Protein 1W5F (pdb70)

Nearest PDB structures (foldseek):
  1w5f-assembly1_B  TM=1.003E+00  e=1.416E-69  Thermotoga maritima
  1ofu-assembly1_A  TM=6.348E-01  e=3.485E-38  Pseudomonas aeruginosa
  4u39-assembly5_E  TM=6.534E-01  e=1.993E-38  Bacillus subtilis
  4u39-assembly7_G  TM=6.653E-01  e=5.642E-35  Bacillus subtilis
  4u39-assembly8_H  TM=6.942E-01  e=1.252E-32  Bacillus subtilis

Structure (mmCIF, N/CA/C/O backbone):
data_1W5F
#
_entry.id   1W5F
#
_cell.length_a   181.510
_cell.length_b   60.970
_cell.length_c   66.790
_cell.angle_alpha   90.00
_cell.angle_beta   90.00
_cell.angle_gamma   90.00
#
_symmetry.space_group_name_H-M   'P 21 21 2'
#
loop_
_entity.id
_entity.type
_entity.pdbx_description
1 polymer 'CELL DIVISION PROTEIN FTSZ'
2 non-polymer 'PHOSPHOMETHYLPHOSPHONIC ACID GUANYLATE ESTER'
3 non-polymer 'MAGNESIUM ION'
4 water water
#
loop_
_atom_site.group_PDB
_atom_site.id
_atom_site.type_symbol
_atom_site.label_atom_id
_atom_site.label_alt_id
_atom_site.label_comp_id
_atom_site.label_asym_id
_atom_site.label_entity_id
_atom_site.label_seq_id
_atom_site.pdbx_PDB_ins_code
_atom_site.Cartn_x
_atom_site.Cartn_y
_atom_site.Cartn_z
_atom_site.occupancy
_atom_site.B_iso_or_equiv
_atom_site.auth_seq_id
_atom_site.auth_comp_id
_atom_site.auth_asym_id
_atom_site.auth_atom_id
_atom_site.pdbx_PDB_model_num
ATOM 1 N N . LEU A 1 22 ? 48.476 -1.001 -4.407 1.00 28.21 22 LEU A N 1
ATOM 2 C CA . LEU A 1 22 ? 49.773 -0.257 -4.345 1.00 29.24 22 LEU A CA 1
ATOM 3 C C . LEU A 1 22 ? 50.950 -1.115 -4.789 1.00 26.27 22 LEU A C 1
ATOM 4 O O . LEU A 1 22 ? 51.231 -2.159 -4.201 1.00 28.80 22 LEU A O 1
ATOM 9 N N . LYS A 1 23 ? 51.641 -0.659 -5.826 1.00 24.56 23 LYS A N 1
ATOM 10 C CA . LYS A 1 23 ? 52.782 -1.382 -6.369 1.00 23.44 23 LYS A CA 1
ATOM 11 C C . LYS A 1 23 ? 54.088 -0.702 -5.975 1.00 21.33 23 LYS A C 1
ATOM 12 O O . LYS A 1 23 ? 54.379 0.411 -6.427 1.00 19.81 23 LYS A O 1
ATOM 18 N N . ILE A 1 24 ? 54.862 -1.387 -5.135 1.00 15.78 24 ILE A N 1
ATOM 19 C CA . ILE A 1 24 ? 56.143 -0.899 -4.641 1.00 15.33 24 ILE A CA 1
ATOM 20 C C . ILE A 1 24 ? 57.296 -1.782 -5.112 1.00 17.86 24 ILE A C 1
ATOM 21 O O . ILE A 1 24 ? 57.238 -3.008 -4.988 1.00 16.61 24 ILE A O 1
ATOM 26 N N . LYS A 1 25 ? 58.347 -1.158 -5.638 1.00 14.19 25 LYS A N 1
ATOM 27 C CA . LYS A 1 25 ? 59.505 -1.908 -6.095 1.00 13.54 25 LYS A CA 1
ATOM 28 C C . LYS A 1 25 ? 60.801 -1.440 -5.443 1.00 15.39 25 LYS A C 1
ATOM 29 O O . LYS A 1 25 ? 61.049 -0.238 -5.289 1.00 15.40 25 LYS A O 1
ATOM 35 N N . VAL A 1 26 ? 61.618 -2.412 -5.057 1.00 12.20 26 VAL A N 1
ATOM 36 C CA . VAL A 1 26 ? 62.908 -2.165 -4.427 1.00 10.93 26 VAL A CA 1
ATOM 37 C C . VAL A 1 26 ? 63.951 -2.529 -5.474 1.00 16.00 26 VAL A C 1
ATOM 38 O O . VAL A 1 26 ? 64.049 -3.689 -5.886 1.00 16.51 26 VAL A O 1
ATOM 42 N N . ILE A 1 27 ? 64.716 -1.538 -5.917 1.00 13.00 27 ILE A N 1
ATOM 43 C CA . ILE A 1 27 ? 65.735 -1.766 -6.937 1.00 10.99 27 ILE A CA 1
ATOM 44 C C . ILE A 1 27 ? 67.150 -1.668 -6.381 1.00 12.12 27 ILE A C 1
ATOM 45 O O . ILE A 1 27 ? 67.576 -0.604 -5.926 1.00 11.46 27 ILE A O 1
ATOM 50 N N . GLY A 1 28 ? 67.871 -2.785 -6.418 1.00 12.24 28 GLY A N 1
ATOM 51 C CA . GLY A 1 28 ? 69.244 -2.816 -5.938 1.00 9.80 28 GLY A CA 1
ATOM 52 C C . GLY A 1 28 ? 70.155 -2.644 -7.137 1.00 12.31 28 GLY A C 1
ATOM 53 O O . GLY A 1 28 ? 70.145 -3.466 -8.056 1.00 12.69 28 GLY A O 1
ATOM 54 N N . VAL A 1 29 ? 70.952 -1.580 -7.125 1.00 12.94 29 VAL A N 1
ATOM 55 C CA . VAL A 1 29 ? 71.843 -1.265 -8.234 1.00 11.39 29 VAL A CA 1
ATOM 56 C C . VAL A 1 29 ? 73.325 -1.464 -7.923 1.00 13.51 29 VAL A C 1
ATOM 57 O O . VAL A 1 29 ? 73.859 -0.860 -6.997 1.00 10.99 29 VAL A O 1
ATOM 61 N N . GLY A 1 30 ? 73.982 -2.309 -8.719 1.00 13.05 30 GLY A N 1
ATOM 62 C CA . GLY A 1 30 ? 75.393 -2.583 -8.517 1.00 11.20 30 GLY A CA 1
ATOM 63 C C . GLY A 1 30 ? 75.582 -3.718 -7.522 1.00 13.28 30 GLY A C 1
ATOM 64 O O . GLY A 1 30 ? 74.602 -4.264 -7.015 1.00 13.17 30 GLY A O 1
ATOM 65 N N . GLY A 1 31 ? 76.838 -4.061 -7.240 1.00 14.51 31 GLY A N 1
ATOM 66 C CA . GLY A 1 31 ? 77.139 -5.140 -6.311 1.00 17.18 31 GLY A CA 1
ATOM 67 C C . GLY A 1 31 ? 76.552 -4.992 -4.916 1.00 14.71 31 GLY A C 1
ATOM 68 O O . GLY A 1 31 ? 75.860 -5.889 -4.427 1.00 13.22 31 GLY A O 1
ATOM 69 N N . ALA A 1 32 ? 76.832 -3.867 -4.265 1.00 11.24 32 ALA A N 1
ATOM 70 C CA . ALA A 1 32 ? 76.326 -3.620 -2.923 1.00 11.35 32 ALA A CA 1
ATOM 71 C C . ALA A 1 32 ? 74.806 -3.666 -2.918 1.00 12.67 32 ALA A C 1
ATOM 72 O O . ALA A 1 32 ? 74.198 -4.251 -2.021 1.00 15.06 32 ALA A O 1
ATOM 74 N N . GLY A 1 33 ? 74.201 -3.039 -3.924 1.00 10.06 33 GLY A N 1
ATOM 75 C CA . GLY A 1 33 ? 72.756 -3.015 -4.020 1.00 11.68 33 GLY A CA 1
ATOM 76 C C . GLY A 1 33 ? 72.206 -4.414 -4.207 1.00 15.11 33 GLY A C 1
ATOM 77 O O . GLY A 1 33 ? 71.190 -4.769 -3.611 1.00 11.19 33 GLY A O 1
ATOM 78 N N . ASN A 1 34 ? 72.871 -5.206 -5.046 1.00 13.53 34 ASN A N 1
ATOM 79 C CA . ASN A 1 34 ? 72.444 -6.574 -5.289 1.00 14.88 34 ASN A CA 1
ATOM 80 C C . ASN A 1 34 ? 72.560 -7.371 -3.987 1.00 13.77 34 ASN A C 1
ATOM 81 O O . ASN A 1 34 ? 71.645 -8.098 -3.612 1.00 13.74 34 ASN A O 1
ATOM 86 N N . ASN A 1 35 ? 73.689 -7.229 -3.302 1.00 13.25 35 ASN A N 1
ATOM 87 C CA . ASN A 1 35 ? 73.904 -7.950 -2.058 1.00 13.03 35 ASN A CA 1
ATOM 88 C C . ASN A 1 35 ? 72.889 -7.537 -0.992 1.00 16.49 35 ASN A C 1
ATOM 89 O O . ASN A 1 35 ? 72.379 -8.373 -0.251 1.00 15.82 35 ASN A O 1
ATOM 94 N N . ALA A 1 36 ? 72.582 -6.247 -0.929 1.00 14.74 36 ALA A N 1
ATOM 95 C CA . ALA A 1 36 ? 71.634 -5.750 0.059 1.00 14.83 36 ALA A CA 1
ATOM 96 C C . ALA A 1 36 ? 70.216 -6.281 -0.139 1.00 17.17 36 ALA A C 1
ATOM 97 O O . ALA A 1 36 ? 69.565 -6.682 0.826 1.00 14.47 36 ALA A O 1
ATOM 99 N N . ILE A 1 37 ? 69.725 -6.289 -1.376 1.00 15.66 37 ILE A N 1
ATOM 100 C CA . ILE A 1 37 ? 68.368 -6.769 -1.591 1.00 14.86 37 ILE A CA 1
ATOM 101 C C . ILE A 1 37 ? 68.242 -8.278 -1.398 1.00 15.81 37 ILE A C 1
ATOM 102 O O . ILE A 1 37 ? 67.167 -8.772 -1.066 1.00 12.37 37 ILE A O 1
ATOM 107 N N . ASN A 1 38 ? 69.323 -9.022 -1.602 1.00 13.86 38 ASN A N 1
ATOM 108 C CA . ASN A 1 38 ? 69.239 -10.463 -1.376 1.00 17.66 38 ASN A CA 1
ATOM 109 C C . ASN A 1 38 ? 68.977 -10.695 0.107 1.00 16.74 38 ASN A C 1
ATOM 110 O O . ASN A 1 38 ? 68.238 -11.606 0.480 1.00 18.47 38 ASN A O 1
ATOM 115 N N . ARG A 1 39 ? 69.577 -9.857 0.951 1.00 17.90 39 ARG A N 1
ATOM 116 C CA . ARG A 1 39 ? 69.372 -9.966 2.392 1.00 18.35 39 ARG A CA 1
ATOM 117 C C . ARG A 1 39 ? 67.924 -9.596 2.713 1.00 17.21 39 ARG A C 1
ATOM 118 O O . ARG A 1 39 ? 67.279 -10.235 3.547 1.00 15.26 39 ARG A O 1
ATOM 126 N N . MET A 1 40 ? 67.415 -8.561 2.046 1.00 13.70 40 MET A N 1
ATOM 127 C CA . MET A 1 40 ? 66.035 -8.127 2.251 1.00 15.23 40 MET A CA 1
ATOM 128 C C . MET A 1 40 ? 65.092 -9.251 1.838 1.00 16.23 40 MET A C 1
ATOM 129 O O . MET A 1 40 ? 64.070 -9.492 2.481 1.00 16.43 40 MET A O 1
ATOM 134 N N . ILE A 1 41 ? 65.447 -9.935 0.756 1.00 15.52 41 ILE A N 1
ATOM 135 C CA . ILE A 1 41 ? 64.648 -11.041 0.235 1.00 15.04 41 ILE A CA 1
ATOM 136 C C . ILE A 1 41 ? 64.645 -12.236 1.190 1.00 18.24 41 ILE A C 1
ATOM 137 O O . ILE A 1 41 ? 63.609 -12.865 1.408 1.00 19.92 41 ILE A O 1
ATOM 142 N N . GLU A 1 42 ? 65.807 -12.542 1.758 1.00 19.00 42 GLU A N 1
ATOM 143 C CA . GLU A 1 42 ? 65.934 -13.656 2.693 1.00 23.27 42 GLU A CA 1
ATOM 144 C C . GLU A 1 42 ? 65.146 -13.372 3.973 1.00 22.76 42 GLU A C 1
ATOM 145 O O . GLU A 1 42 ? 64.365 -14.206 4.429 1.00 20.41 42 GLU A O 1
ATOM 151 N N . ILE A 1 43 ? 65.362 -12.195 4.552 1.00 20.97 43 ILE A N 1
ATOM 152 C CA . ILE A 1 43 ? 64.664 -11.807 5.773 1.00 21.14 43 ILE A CA 1
ATOM 153 C C . ILE A 1 43 ? 63.190 -11.610 5.456 1.00 22.70 43 ILE A C 1
ATOM 154 O O . ILE A 1 43 ? 62.317 -12.154 6.140 1.00 23.49 43 ILE A O 1
ATOM 159 N N . GLY A 1 44 ? 62.918 -10.836 4.408 1.00 19.99 44 GLY A N 1
ATOM 160 C CA . GLY A 1 44 ? 61.550 -10.596 3.996 1.00 16.64 44 GLY A CA 1
ATOM 161 C C . GLY A 1 44 ? 61.016 -9.197 4.252 1.00 18.59 44 GLY A C 1
ATOM 162 O O . GLY A 1 44 ? 61.231 -8.612 5.313 1.00 19.00 44 GLY A O 1
ATOM 163 N N . ILE A 1 45 ? 60.329 -8.659 3.253 1.00 14.95 45 ILE A N 1
ATOM 164 C CA . ILE A 1 45 ? 59.710 -7.345 3.336 1.00 16.71 45 ILE A CA 1
ATOM 165 C C . ILE A 1 45 ? 58.348 -7.528 2.694 1.00 15.29 45 ILE A C 1
ATOM 166 O O . ILE A 1 45 ? 58.248 -7.830 1.510 1.00 19.01 45 ILE A O 1
ATOM 171 N N . HIS A 1 46 ? 57.296 -7.335 3.478 1.00 18.96 46 HIS A N 1
ATOM 172 C CA . HIS A 1 46 ? 55.944 -7.536 2.983 1.00 18.25 46 HIS A CA 1
ATOM 173 C C . HIS A 1 46 ? 55.443 -6.617 1.879 1.00 19.46 46 HIS A C 1
ATOM 174 O O . HIS A 1 46 ? 55.638 -5.402 1.918 1.00 16.72 46 HIS A O 1
ATOM 181 N N . GLY A 1 47 ? 54.795 -7.229 0.889 1.00 17.86 47 GLY A N 1
ATOM 182 C CA . GLY A 1 47 ? 54.204 -6.495 -0.218 1.00 17.47 47 GLY A CA 1
ATOM 183 C C . GLY A 1 47 ? 55.032 -5.730 -1.235 1.00 17.40 47 GLY A C 1
ATOM 184 O O . GLY A 1 47 ? 54.478 -4.876 -1.927 1.00 18.96 47 GLY A O 1
ATOM 185 N N . VAL A 1 48 ? 56.330 -5.999 -1.349 1.00 15.11 48 VAL A N 1
ATOM 186 C CA . VAL A 1 48 ? 57.133 -5.286 -2.342 1.00 17.15 48 VAL A CA 1
ATOM 187 C C . VAL A 1 48 ? 57.749 -6.237 -3.366 1.00 14.88 48 VAL A C 1
ATOM 188 O O . VAL A 1 48 ? 57.950 -7.418 -3.087 1.00 15.36 48 VAL A O 1
ATOM 192 N N . GLU A 1 49 ? 58.043 -5.705 -4.549 1.00 16.16 49 GLU A N 1
ATOM 193 C CA . GLU A 1 49 ? 58.671 -6.469 -5.628 1.00 18.24 49 GLU A CA 1
ATOM 194 C C . GLU A 1 49 ? 60.155 -6.093 -5.647 1.00 17.56 49 GLU A C 1
ATOM 195 O O . GLU A 1 49 ? 60.507 -4.937 -5.410 1.00 16.56 49 GLU A O 1
ATOM 201 N N . PHE A 1 50 ? 61.018 -7.062 -5.939 1.00 15.33 50 PHE A N 1
ATOM 202 C CA . PHE A 1 50 ? 62.459 -6.825 -5.967 1.00 13.41 50 PHE A CA 1
ATOM 203 C C . PHE A 1 50 ? 63.057 -6.885 -7.370 1.00 15.89 50 PHE A C 1
ATOM 204 O O . PHE A 1 50 ? 62.761 -7.800 -8.140 1.00 14.57 50 PHE A O 1
ATOM 212 N N . VAL A 1 51 ? 63.921 -5.918 -7.678 1.00 16.51 51 VAL A N 1
ATOM 213 C CA . VAL A 1 51 ? 64.586 -5.837 -8.977 1.00 12.49 51 VAL A CA 1
ATOM 214 C C . VAL A 1 51 ? 66.098 -5.653 -8.803 1.00 14.14 51 VAL A C 1
ATOM 215 O O . VAL A 1 51 ? 66.544 -4.734 -8.106 1.00 14.31 51 VAL A O 1
ATOM 219 N N . ALA A 1 52 ? 66.883 -6.531 -9.425 1.00 13.01 52 ALA A N 1
ATOM 220 C CA . ALA A 1 52 ? 68.344 -6.450 -9.350 1.00 11.69 52 ALA A CA 1
ATOM 221 C C . ALA A 1 52 ? 68.844 -5.871 -10.667 1.00 14.25 52 ALA A C 1
ATOM 222 O O . ALA A 1 52 ? 68.403 -6.287 -11.737 1.00 12.89 52 ALA A O 1
ATOM 224 N N . VAL A 1 53 ? 69.752 -4.903 -10.578 1.00 12.87 53 VAL A N 1
ATOM 225 C CA . VAL A 1 53 ? 70.319 -4.237 -11.755 1.00 14.13 53 VAL A CA 1
ATOM 226 C C . VAL A 1 53 ? 71.837 -4.236 -11.637 1.00 13.11 53 VAL A C 1
ATOM 227 O O . VAL A 1 53 ? 72.380 -3.873 -10.595 1.00 13.54 53 VAL A O 1
ATOM 231 N N . ASN A 1 54 ? 72.525 -4.643 -12.697 1.00 13.18 54 ASN A N 1
ATOM 232 C CA . ASN A 1 54 ? 73.982 -4.651 -12.659 1.00 14.37 54 ASN A CA 1
ATOM 233 C C . ASN A 1 54 ? 74.579 -4.812 -14.046 1.00 15.25 54 ASN A C 1
ATOM 234 O O . ASN A 1 54 ? 73.910 -5.263 -14.973 1.00 13.05 54 ASN A O 1
ATOM 239 N N . THR A 1 55 ? 75.841 -4.417 -14.175 1.00 10.85 55 THR A N 1
ATOM 240 C CA . THR A 1 55 ? 76.589 -4.563 -15.412 1.00 13.61 55 THR A CA 1
ATOM 241 C C . THR A 1 55 ? 77.265 -5.935 -15.272 1.00 14.26 55 THR A C 1
ATOM 242 O O . THR A 1 55 ? 77.523 -6.630 -16.252 1.00 21.44 55 THR A O 1
ATOM 246 N N . ASP A 1 56 ? 77.519 -6.302 -14.019 1.00 15.46 56 ASP A N 1
ATOM 247 C CA . ASP A 1 56 ? 78.172 -7.550 -13.611 1.00 16.98 56 ASP A CA 1
ATOM 248 C C . ASP A 1 56 ? 77.197 -8.726 -13.724 1.00 16.34 56 ASP A C 1
ATOM 249 O O . ASP A 1 56 ? 76.373 -8.938 -12.839 1.00 16.38 56 ASP A O 1
ATOM 254 N N . LEU A 1 57 ? 77.293 -9.495 -14.805 1.00 17.95 57 LEU A N 1
ATOM 255 C CA . LEU A 1 57 ? 76.386 -10.624 -15.002 1.00 18.73 57 LEU A CA 1
ATOM 256 C C . LEU A 1 57 ? 76.494 -11.729 -13.948 1.00 19.09 57 LEU A C 1
ATOM 257 O O . LEU A 1 57 ? 75.480 -12.286 -13.520 1.00 18.98 57 LEU A O 1
ATOM 262 N N . GLN A 1 58 ? 77.714 -12.050 -13.533 1.00 18.84 58 GLN A N 1
ATOM 263 C CA . GLN A 1 58 ? 77.912 -13.099 -12.540 1.00 21.76 58 GLN A CA 1
ATOM 264 C C . GLN A 1 58 ? 77.179 -12.775 -11.241 1.00 22.32 58 GLN A C 1
ATOM 265 O O . GLN A 1 58 ? 76.478 -13.622 -10.683 1.00 16.74 58 GLN A O 1
ATOM 271 N N . VAL A 1 59 ? 77.325 -11.546 -10.757 1.00 20.26 59 VAL A N 1
ATOM 272 C CA . VAL A 1 59 ? 76.647 -11.164 -9.523 1.00 17.21 59 VAL A CA 1
ATOM 273 C C . VAL A 1 59 ? 75.133 -11.153 -9.720 1.00 17.32 59 VAL A C 1
ATOM 274 O O . VAL A 1 59 ? 74.379 -11.565 -8.839 1.00 18.33 59 VAL A O 1
ATOM 278 N N . LEU A 1 60 ? 74.693 -10.708 -10.890 1.00 15.97 60 LEU A N 1
ATOM 279 C CA . LEU A 1 60 ? 73.272 -10.642 -11.197 1.00 19.57 60 LEU A CA 1
ATOM 280 C C . LEU A 1 60 ? 72.634 -12.034 -11.160 1.00 21.48 60 LEU A C 1
ATOM 281 O O . LEU A 1 60 ? 71.510 -12.201 -10.683 1.00 20.68 60 LEU A O 1
ATOM 286 N N . GLU A 1 61 ? 73.358 -13.033 -11.654 1.00 22.39 61 GLU A N 1
ATOM 287 C CA . GLU A 1 61 ? 72.857 -14.404 -11.673 1.00 23.10 61 GLU A CA 1
ATOM 288 C C . GLU A 1 61 ? 72.712 -15.016 -10.281 1.00 20.65 61 GLU A C 1
ATOM 289 O O . GLU A 1 61 ? 72.023 -16.016 -10.110 1.00 21.80 61 GLU A O 1
ATOM 295 N N . ALA A 1 62 ? 73.357 -14.412 -9.290 1.00 17.28 62 ALA A N 1
ATOM 296 C CA . ALA A 1 62 ? 73.283 -14.903 -7.918 1.00 16.87 62 ALA A CA 1
ATOM 297 C C . ALA A 1 62 ? 72.140 -14.237 -7.152 1.00 17.97 62 ALA A C 1
ATOM 298 O O . ALA A 1 62 ? 71.956 -14.483 -5.960 1.00 20.00 62 ALA A O 1
ATOM 300 N N . SER A 1 63 ? 71.375 -13.396 -7.840 1.00 16.59 63 SER A N 1
ATOM 301 C CA . SER A 1 63 ? 70.272 -12.678 -7.215 1.00 16.24 63 SER A CA 1
ATOM 302 C C . SER A 1 63 ? 68.978 -13.471 -7.099 1.00 19.55 63 SER A C 1
ATOM 303 O O . SER A 1 63 ? 68.633 -14.250 -7.985 1.00 18.67 63 SER A O 1
ATOM 306 N N . ASN A 1 64 ? 68.255 -13.255 -6.003 1.00 18.71 64 ASN A N 1
ATOM 307 C CA . ASN A 1 64 ? 66.981 -13.925 -5.787 1.00 17.47 64 ASN A CA 1
ATOM 308 C C . ASN A 1 64 ? 65.824 -12.960 -6.029 1.00 18.16 64 ASN A C 1
ATOM 309 O O . ASN A 1 64 ? 64.696 -13.204 -5.599 1.00 19.92 64 ASN A O 1
ATOM 314 N N . ALA A 1 65 ? 66.107 -11.867 -6.730 1.00 16.90 65 ALA A N 1
ATOM 315 C CA . ALA A 1 65 ? 65.092 -10.861 -7.035 1.00 17.34 65 ALA A CA 1
ATOM 316 C C . ALA A 1 65 ? 64.050 -11.381 -8.020 1.00 19.51 65 ALA A C 1
ATOM 317 O O . ALA A 1 65 ? 64.281 -12.359 -8.731 1.00 16.81 65 ALA A O 1
ATOM 319 N N . ASP A 1 66 ? 62.903 -10.713 -8.066 1.00 16.45 66 ASP A N 1
ATOM 320 C CA . ASP A 1 66 ? 61.834 -11.106 -8.975 1.00 20.26 66 ASP A CA 1
ATOM 321 C C . ASP A 1 66 ? 62.243 -10.833 -10.417 1.00 21.42 66 ASP A C 1
ATOM 322 O O . ASP A 1 66 ? 61.914 -11.603 -11.321 1.00 21.11 66 ASP A O 1
ATOM 327 N N . VAL A 1 67 ? 62.961 -9.733 -10.620 1.00 17.17 67 VAL A N 1
ATOM 328 C CA . VAL A 1 67 ? 63.427 -9.350 -11.945 1.00 18.18 67 VAL A CA 1
ATOM 329 C C . VAL A 1 67 ? 64.914 -9.013 -11.893 1.00 20.43 67 VAL A C 1
ATOM 330 O O . VAL A 1 67 ? 65.380 -8.354 -10.958 1.00 18.69 67 VAL A O 1
ATOM 334 N N . LYS A 1 68 ? 65.655 -9.487 -12.891 1.00 17.01 68 LYS A N 1
ATOM 335 C CA . LYS A 1 68 ? 67.087 -9.228 -12.991 1.00 16.68 68 LYS A CA 1
ATOM 336 C C . LYS A 1 68 ? 67.303 -8.466 -14.292 1.00 17.93 68 LYS A C 1
ATOM 337 O O . LYS A 1 68 ? 66.914 -8.936 -15.362 1.00 16.87 68 LYS A O 1
ATOM 343 N N . ILE A 1 69 ? 67.901 -7.283 -14.204 1.00 16.13 69 ILE A N 1
ATOM 344 C CA . ILE A 1 69 ? 68.141 -6.487 -15.401 1.00 13.55 69 ILE A CA 1
ATOM 345 C C . ILE A 1 69 ? 69.631 -6.269 -15.637 1.00 15.75 69 ILE A C 1
ATOM 346 O O . ILE A 1 69 ? 70.306 -5.614 -14.836 1.00 11.25 69 ILE A O 1
ATOM 351 N N . GLN A 1 70 ? 70.151 -6.830 -16.724 1.00 12.41 70 GLN A N 1
ATOM 352 C CA . GLN A 1 70 ? 71.553 -6.635 -17.054 1.00 13.56 70 GLN A CA 1
ATOM 353 C C . GLN A 1 70 ? 71.623 -5.366 -17.891 1.00 12.60 70 GLN A C 1
ATOM 354 O O . GLN A 1 70 ? 70.941 -5.253 -18.902 1.00 17.81 70 GLN A O 1
ATOM 360 N N . ILE A 1 71 ? 72.425 -4.397 -17.467 1.00 16.12 71 ILE A N 1
ATOM 361 C CA . ILE A 1 71 ? 72.541 -3.166 -18.237 1.00 15.79 71 ILE A CA 1
ATOM 362 C C . ILE A 1 71 ? 73.926 -3.066 -18.853 1.00 15.40 71 ILE A C 1
ATOM 363 O O . ILE A 1 71 ? 74.875 -3.682 -18.366 1.00 13.50 71 ILE A O 1
ATOM 368 N N . GLY A 1 72 ? 74.028 -2.288 -19.925 1.00 14.57 72 GLY A N 1
ATOM 369 C CA . GLY A 1 72 ? 75.300 -2.106 -20.602 1.00 15.54 72 GLY A CA 1
ATOM 370 C C . GLY A 1 72 ? 75.910 -3.380 -21.158 1.00 19.26 72 GLY A C 1
ATOM 371 O O . GLY A 1 72 ? 77.124 -3.567 -21.094 1.00 20.12 72 GLY A O 1
ATOM 372 N N . GLU A 1 73 ? 75.086 -4.261 -21.712 1.00 18.49 73 GLU A N 1
ATOM 373 C CA . GLU A 1 73 ? 75.613 -5.507 -22.256 1.00 22.54 73 GLU A CA 1
ATOM 374 C C . GLU A 1 73 ? 76.634 -5.243 -23.358 1.00 20.69 73 GLU A C 1
ATOM 375 O O . GLU A 1 73 ? 77.596 -5.990 -23.506 1.00 20.83 73 GLU A O 1
ATOM 381 N N . ASN A 1 74 ? 76.439 -4.175 -24.125 1.00 19.37 74 ASN A N 1
ATOM 382 C CA . ASN A 1 74 ? 77.390 -3.858 -25.184 1.00 24.20 74 ASN A CA 1
ATOM 383 C C . ASN A 1 74 ? 78.606 -3.103 -24.660 1.00 25.19 74 ASN A C 1
ATOM 384 O O . ASN A 1 74 ? 79.719 -3.323 -25.129 1.00 28.35 74 ASN A O 1
ATOM 389 N N . ILE A 1 75 ? 78.407 -2.227 -23.680 1.00 25.65 75 ILE A N 1
ATOM 390 C CA . ILE A 1 75 ? 79.523 -1.448 -23.150 1.00 26.61 75 ILE A CA 1
ATOM 391 C C . ILE A 1 75 ? 80.483 -2.201 -22.218 1.00 26.82 75 ILE A C 1
ATOM 392 O O . ILE A 1 75 ? 81.695 -2.015 -22.318 1.00 26.22 75 ILE A O 1
ATOM 397 N N . THR A 1 76 ? 79.968 -3.049 -21.325 1.00 24.45 76 THR A N 1
ATOM 398 C CA . THR A 1 76 ? 80.849 -3.795 -20.415 1.00 23.75 76 THR A CA 1
ATOM 399 C C . THR A 1 76 ? 80.887 -5.291 -20.710 1.00 22.57 76 THR A C 1
ATOM 400 O O . THR A 1 76 ? 81.685 -6.021 -20.126 1.00 21.90 76 THR A O 1
ATOM 404 N N . ARG A 1 77 ? 80.012 -5.748 -21.598 1.00 23.78 77 ARG A N 1
ATOM 405 C CA . ARG A 1 77 ? 79.966 -7.160 -21.975 1.00 25.67 77 ARG A CA 1
ATOM 406 C C . ARG A 1 77 ? 79.887 -8.146 -20.810 1.00 23.21 77 ARG A C 1
ATOM 407 O O . ARG A 1 77 ? 80.619 -9.138 -20.775 1.00 26.39 77 ARG A O 1
ATOM 415 N N . GLY A 1 78 ? 79.008 -7.875 -19.851 1.00 22.29 78 GLY A N 1
ATOM 416 C CA . GLY A 1 78 ? 78.848 -8.792 -18.735 1.00 16.52 78 GLY A CA 1
ATOM 417 C C . GLY A 1 78 ? 79.771 -8.608 -17.549 1.00 17.22 78 GLY A C 1
ATOM 418 O O . GLY A 1 78 ? 79.618 -9.291 -16.536 1.00 17.27 78 GLY A O 1
ATOM 419 N N . LEU A 1 79 ? 80.736 -7.707 -17.667 1.00 16.46 79 LEU A N 1
ATOM 420 C CA . LEU A 1 79 ? 81.651 -7.453 -16.563 1.00 19.10 79 LEU A CA 1
ATOM 421 C C . LEU A 1 79 ? 81.213 -6.165 -15.864 1.00 17.69 79 LEU A C 1
ATOM 422 O O . LEU A 1 79 ? 80.309 -5.480 -16.338 1.00 16.82 79 LEU A O 1
ATOM 427 N N . GLY A 1 80 ? 81.845 -5.852 -14.738 1.00 18.42 80 GLY A N 1
ATOM 428 C CA . GLY A 1 80 ? 81.518 -4.634 -14.017 1.00 18.33 80 GLY A CA 1
ATOM 429 C C . GLY A 1 80 ? 82.029 -3.430 -14.785 1.00 21.27 80 GLY A C 1
ATOM 430 O O . GLY A 1 80 ? 82.630 -3.587 -15.851 1.00 16.75 80 GLY A O 1
ATOM 431 N N . ALA A 1 81 ? 81.793 -2.231 -14.253 1.00 18.53 81 ALA A N 1
ATOM 432 C CA . ALA A 1 81 ? 82.222 -0.995 -14.904 1.00 18.80 81 ALA A CA 1
ATOM 433 C C . ALA A 1 81 ? 83.627 -0.560 -14.492 1.00 19.15 81 ALA A C 1
ATOM 434 O O . ALA A 1 81 ? 84.074 0.534 -14.841 1.00 15.61 81 ALA A O 1
ATOM 436 N N . GLY A 1 82 ? 84.317 -1.411 -13.741 1.00 16.88 82 GLY A N 1
ATOM 437 C CA . GLY A 1 82 ? 85.668 -1.088 -13.317 1.00 21.09 82 GLY A CA 1
ATOM 438 C C . GLY A 1 82 ? 85.787 0.191 -12.506 1.00 22.84 82 GLY A C 1
ATOM 439 O O . GLY A 1 82 ? 86.753 0.938 -12.651 1.00 20.19 82 GLY A O 1
ATOM 440 N N . GLY A 1 83 ? 84.795 0.451 -11.663 1.00 19.76 83 GLY A N 1
ATOM 441 C CA . GLY A 1 83 ? 84.822 1.632 -10.820 1.00 17.96 83 GLY A CA 1
ATOM 442 C C . GLY A 1 83 ? 84.573 2.965 -11.504 1.00 19.19 83 GLY A C 1
ATOM 443 O O . GLY A 1 83 ? 84.731 4.012 -10.874 1.00 16.22 83 GLY A O 1
ATOM 444 N N . ARG A 1 84 ? 84.184 2.939 -12.777 1.00 16.79 84 ARG A N 1
ATOM 445 C CA . ARG A 1 84 ? 83.922 4.170 -13.528 1.00 19.20 84 ARG A CA 1
ATOM 446 C C . ARG A 1 84 ? 82.450 4.568 -13.549 1.00 15.59 84 ARG A C 1
ATOM 447 O O . ARG A 1 84 ? 81.649 3.953 -14.258 1.00 16.87 84 ARG A O 1
ATOM 455 N N . PRO A 1 85 ? 82.072 5.607 -12.786 1.00 15.59 85 PRO A N 1
ATOM 456 C CA . PRO A 1 85 ? 80.664 6.017 -12.788 1.00 15.18 85 PRO A CA 1
ATOM 457 C C . PRO A 1 85 ? 80.144 6.391 -14.179 1.00 16.45 85 PRO A C 1
ATOM 458 O O . PRO A 1 85 ? 78.972 6.162 -14.485 1.00 14.35 85 PRO A O 1
ATOM 462 N N . GLU A 1 86 ? 81.003 6.965 -15.022 1.00 15.04 86 GLU A N 1
ATOM 463 C CA . GLU A 1 86 ? 80.559 7.342 -16.361 1.00 17.84 86 GLU A CA 1
ATOM 464 C C . GLU A 1 86 ? 80.162 6.103 -17.163 1.00 12.58 86 GLU A C 1
ATOM 465 O O . GLU A 1 86 ? 79.314 6.176 -18.050 1.00 11.93 86 GLU A O 1
ATOM 471 N N . ILE A 1 87 ? 80.768 4.963 -16.848 1.00 15.65 87 ILE A N 1
ATOM 472 C CA . ILE A 1 87 ? 80.431 3.724 -17.549 1.00 14.40 87 ILE A CA 1
ATOM 473 C C . ILE A 1 87 ? 79.094 3.201 -17.026 1.00 14.39 87 ILE A C 1
ATOM 474 O O . ILE A 1 87 ? 78.263 2.705 -17.790 1.00 13.71 87 ILE A O 1
ATOM 479 N N . GLY A 1 88 ? 78.895 3.308 -15.716 1.00 14.93 88 GLY A N 1
ATOM 480 C CA . GLY A 1 88 ? 77.645 2.859 -15.131 1.00 12.55 88 GLY A CA 1
ATOM 481 C C . GLY A 1 88 ? 76.510 3.681 -15.705 1.00 12.59 88 GLY A C 1
ATOM 482 O O . GLY A 1 88 ? 75.438 3.161 -16.004 1.00 13.24 88 GLY A O 1
ATOM 483 N N . GLU A 1 89 ? 76.760 4.978 -15.866 1.00 11.72 89 GLU A N 1
ATOM 484 C CA . GLU A 1 89 ? 75.768 5.894 -16.413 1.00 12.45 89 GLU A CA 1
ATOM 485 C C . GLU A 1 89 ? 75.415 5.524 -17.855 1.00 12.67 89 GLU A C 1
ATOM 486 O O . GLU A 1 89 ? 74.244 5.407 -18.205 1.00 10.07 89 GLU A O 1
ATOM 492 N N . GLN A 1 90 ? 76.433 5.342 -18.689 1.00 13.84 90 GLN A N 1
ATOM 493 C CA . GLN A 1 90 ? 76.206 4.980 -20.084 1.00 15.28 90 GLN A CA 1
ATOM 494 C C . GLN A 1 90 ? 75.488 3.631 -20.196 1.00 16.81 90 GLN A C 1
ATOM 495 O O . GLN A 1 90 ? 74.656 3.434 -21.084 1.00 17.40 90 GLN A O 1
ATOM 501 N N . ALA A 1 91 ? 75.790 2.713 -19.283 1.00 16.10 91 ALA A N 1
ATOM 502 C CA . ALA A 1 91 ? 75.153 1.397 -19.303 1.00 16.49 91 ALA A CA 1
ATOM 503 C C . ALA A 1 91 ? 73.653 1.534 -19.063 1.00 15.36 91 ALA A C 1
ATOM 504 O O . ALA A 1 91 ? 72.838 0.906 -19.747 1.00 15.10 91 ALA A O 1
ATOM 506 N N . ALA A 1 92 ? 73.290 2.354 -18.082 1.00 14.73 92 ALA A N 1
ATOM 507 C CA . ALA A 1 92 ? 71.883 2.567 -17.760 1.00 14.12 92 ALA A CA 1
ATOM 508 C C . ALA A 1 92 ? 71.171 3.193 -18.947 1.00 15.11 92 ALA A C 1
ATOM 509 O O . ALA A 1 92 ? 70.057 2.802 -19.294 1.00 17.49 92 ALA A O 1
ATOM 511 N N . LEU A 1 93 ? 71.812 4.175 -19.568 1.00 13.26 93 LEU A N 1
ATOM 512 C CA . LEU A 1 93 ? 71.224 4.841 -20.722 1.00 15.85 93 LEU A CA 1
ATOM 513 C C . LEU A 1 93 ? 71.055 3.879 -21.902 1.00 15.40 93 LEU A C 1
ATOM 514 O O . LEU A 1 93 ? 70.050 3.931 -22.606 1.00 18.28 93 LEU A O 1
ATOM 519 N N . GLU A 1 94 ? 72.021 2.992 -22.119 1.00 17.90 94 GLU A N 1
ATOM 520 C CA . GLU A 1 94 ? 71.897 2.056 -23.238 1.00 19.13 94 GLU A CA 1
ATOM 521 C C . GLU A 1 94 ? 70.717 1.110 -23.013 1.00 17.52 94 GLU A C 1
ATOM 522 O O . GLU A 1 94 ? 70.018 0.742 -23.954 1.00 16.18 94 GLU A O 1
ATOM 528 N N . SER A 1 95 ? 70.483 0.747 -21.756 1.00 18.57 95 SER A N 1
ATOM 529 C CA . SER A 1 95 ? 69.395 -0.160 -21.404 1.00 18.67 95 SER A CA 1
ATOM 530 C C . SER A 1 95 ? 68.176 0.581 -20.868 1.00 19.09 95 SER A C 1
ATOM 531 O O . SER A 1 95 ? 67.415 0.032 -20.069 1.00 18.83 95 SER A O 1
ATOM 534 N N . GLU A 1 96 ? 67.977 1.820 -21.307 1.00 19.62 96 GLU A N 1
ATOM 535 C CA . GLU A 1 96 ? 66.844 2.603 -20.820 1.00 18.56 96 GLU A CA 1
ATOM 536 C C . GLU A 1 96 ? 65.470 1.980 -21.070 1.00 20.51 96 GLU A C 1
ATOM 537 O O . GLU A 1 96 ? 64.569 2.112 -20.240 1.00 18.52 96 GLU A O 1
ATOM 543 N N . GLU A 1 97 ? 65.297 1.310 -22.208 1.00 21.60 97 GLU A N 1
ATOM 544 C CA . GLU A 1 97 ? 64.010 0.692 -22.518 1.00 23.50 97 GLU A CA 1
ATOM 545 C C . GLU A 1 97 ? 63.623 -0.375 -21.499 1.00 22.03 97 GLU A C 1
ATOM 546 O O . GLU A 1 97 ? 62.465 -0.449 -21.089 1.00 21.72 97 GLU A O 1
ATOM 552 N N . LYS A 1 98 ? 64.586 -1.201 -21.098 1.00 21.56 98 LYS A N 1
ATOM 553 C CA . LYS A 1 98 ? 64.326 -2.242 -20.107 1.00 23.93 98 LYS A CA 1
ATOM 554 C C . LYS A 1 98 ? 63.905 -1.613 -18.778 1.00 22.28 98 LYS A C 1
ATOM 555 O O . LYS A 1 98 ? 62.974 -2.082 -18.121 1.00 24.25 98 LYS A O 1
ATOM 561 N N . ILE A 1 99 ? 64.608 -0.556 -18.386 1.00 21.54 99 ILE A N 1
ATOM 562 C CA . ILE A 1 99 ? 64.317 0.142 -17.138 1.00 19.77 99 ILE A CA 1
ATOM 563 C C . ILE A 1 99 ? 62.900 0.719 -17.149 1.00 18.88 99 ILE A C 1
ATOM 564 O O . ILE A 1 99 ? 62.147 0.534 -16.195 1.00 19.04 99 ILE A O 1
ATOM 569 N N . ARG A 1 100 ? 62.532 1.407 -18.225 1.00 20.19 100 ARG A N 1
ATOM 570 C CA . ARG A 1 100 ? 61.189 1.975 -18.326 1.00 22.28 100 ARG A CA 1
ATOM 571 C C . ARG A 1 100 ? 60.143 0.868 -18.291 1.00 22.95 100 ARG A C 1
ATOM 572 O O . ARG A 1 100 ? 59.069 1.032 -17.718 1.00 22.95 100 ARG A O 1
ATOM 580 N N . GLU A 1 101 ? 60.464 -0.266 -18.902 1.00 22.52 101 GLU A N 1
ATOM 581 C CA . GLU A 1 101 ? 59.542 -1.390 -18.925 1.00 25.00 101 GLU A CA 1
ATOM 582 C C . GLU A 1 101 ? 59.252 -1.893 -17.513 1.00 23.42 101 GLU A C 1
ATOM 583 O O . GLU A 1 101 ? 58.096 -2.070 -17.131 1.00 22.57 101 GLU A O 1
ATOM 589 N N . VAL A 1 102 ? 60.309 -2.125 -16.743 1.00 22.51 102 VAL A N 1
ATOM 590 C CA . VAL A 1 102 ? 60.164 -2.628 -15.383 1.00 23.94 102 VAL A CA 1
ATOM 591 C C . VAL A 1 102 ? 59.473 -1.638 -14.441 1.00 22.24 102 VAL A C 1
ATOM 592 O O . VAL A 1 102 ? 58.871 -2.043 -13.453 1.00 23.26 102 VAL A O 1
ATOM 596 N N . LEU A 1 103 ? 59.553 -0.347 -14.751 1.00 20.82 103 LEU A N 1
ATOM 597 C CA . LEU A 1 103 ? 58.940 0.674 -13.901 1.00 22.25 103 LEU A CA 1
ATOM 598 C C . LEU A 1 103 ? 57.462 0.918 -14.202 1.00 22.10 103 LEU A C 1
ATOM 599 O O . LEU A 1 103 ? 56.829 1.766 -13.572 1.00 21.54 103 LEU A O 1
ATOM 604 N N . GLN A 1 104 ? 56.914 0.188 -15.167 1.00 22.37 104 GLN A N 1
ATOM 605 C CA . GLN A 1 104 ? 55.504 0.349 -15.503 1.00 25.81 104 GLN A CA 1
ATOM 606 C C . GLN A 1 104 ? 54.688 -0.221 -14.346 1.00 25.30 104 GLN A C 1
ATOM 607 O O . GLN A 1 104 ? 55.190 -1.034 -13.570 1.00 25.96 104 GLN A O 1
ATOM 613 N N . ASP A 1 105 ? 53.441 0.219 -14.220 1.00 26.85 105 ASP A N 1
ATOM 614 C CA . ASP A 1 105 ? 52.565 -0.280 -13.162 1.00 28.86 105 ASP A CA 1
ATOM 615 C C . ASP A 1 105 ? 53.239 -0.213 -11.786 1.00 26.03 105 ASP A C 1
ATOM 616 O O . ASP A 1 105 ? 53.182 -1.165 -11.007 1.00 23.81 105 ASP A O 1
ATOM 621 N N . THR A 1 106 ? 53.876 0.919 -11.494 1.00 24.31 106 THR A N 1
ATOM 622 C CA . THR A 1 106 ? 54.564 1.113 -10.221 1.00 19.46 106 THR A CA 1
ATOM 623 C C . THR A 1 106 ? 54.182 2.453 -9.602 1.00 21.22 106 THR A C 1
ATOM 624 O O . THR A 1 106 ? 54.152 3.472 -10.291 1.00 16.95 106 THR A O 1
ATOM 628 N N . HIS A 1 107 ? 53.900 2.444 -8.301 1.00 19.55 107 HIS A N 1
ATOM 629 C CA . HIS A 1 107 ? 53.529 3.662 -7.576 1.00 21.35 107 HIS A CA 1
ATOM 630 C C . HIS A 1 107 ? 54.725 4.285 -6.861 1.00 19.44 107 HIS A C 1
ATOM 631 O O . HIS A 1 107 ? 54.857 5.511 -6.793 1.00 16.40 107 HIS A O 1
ATOM 638 N N . MET A 1 108 ? 55.588 3.430 -6.323 1.00 16.22 108 MET A N 1
ATOM 639 C CA . MET A 1 108 ? 56.741 3.888 -5.560 1.00 13.55 108 MET A CA 1
ATOM 640 C C . MET A 1 108 ? 57.937 2.950 -5.691 1.00 15.48 108 MET A C 1
ATOM 641 O O . MET A 1 108 ? 57.781 1.721 -5.749 1.00 14.43 108 MET A O 1
ATOM 646 N N . VAL A 1 109 ? 59.130 3.535 -5.731 1.00 12.47 109 VAL A N 1
ATOM 647 C CA . VAL A 1 109 ? 60.353 2.752 -5.830 1.00 11.22 109 VAL A CA 1
ATOM 648 C C . VAL A 1 109 ? 61.409 3.181 -4.830 1.00 12.10 109 VAL A C 1
ATOM 649 O O . VAL A 1 109 ? 61.526 4.364 -4.489 1.00 13.58 109 VAL A O 1
ATOM 653 N N . PHE A 1 110 ? 62.163 2.204 -4.347 1.00 9.26 110 PHE A N 1
ATOM 654 C CA . PHE A 1 110 ? 63.271 2.467 -3.448 1.00 13.05 110 PHE A CA 1
ATOM 655 C C . PHE A 1 110 ? 64.486 2.077 -4.277 1.00 13.35 110 PHE A C 1
ATOM 656 O O . PHE A 1 110 ? 64.599 0.931 -4.711 1.00 17.47 110 PHE A O 1
ATOM 664 N N . ILE A 1 111 ? 65.378 3.029 -4.520 1.00 10.91 111 ILE A N 1
ATOM 665 C CA . ILE A 1 111 ? 66.587 2.759 -5.293 1.00 8.95 111 ILE A CA 1
ATOM 666 C C . ILE A 1 111 ? 67.718 2.702 -4.280 1.00 12.09 111 ILE A C 1
ATOM 667 O O . ILE A 1 111 ? 68.034 3.700 -3.630 1.00 10.10 111 ILE A O 1
ATOM 672 N N . THR A 1 112 ? 68.315 1.525 -4.128 1.00 9.49 112 THR A N 1
ATOM 673 C CA . THR A 1 112 ? 69.368 1.353 -3.148 1.00 11.19 112 THR A CA 1
ATOM 674 C C . THR A 1 112 ? 70.667 0.850 -3.755 1.00 14.02 112 THR A C 1
ATOM 675 O O . THR A 1 112 ? 70.676 0.006 -4.657 1.00 11.93 112 THR A O 1
ATOM 679 N N . ALA A 1 113 ? 71.771 1.380 -3.248 1.00 11.51 113 ALA A N 1
ATOM 680 C CA . ALA A 1 113 ? 73.082 1.007 -3.749 1.00 15.27 113 ALA A CA 1
ATOM 681 C C . ALA A 1 113 ? 74.176 1.601 -2.890 1.00 14.98 113 ALA A C 1
ATOM 682 O O . ALA A 1 113 ? 73.931 2.480 -2.062 1.00 15.11 113 ALA A O 1
ATOM 684 N N . GLY A 1 114 ? 75.386 1.103 -3.093 1.00 14.85 114 GLY A N 1
ATOM 685 C CA . GLY A 1 114 ? 76.522 1.624 -2.371 1.00 14.80 114 GLY A CA 1
ATOM 686 C C . GLY A 1 114 ? 77.231 2.515 -3.371 1.00 13.25 114 GLY A C 1
ATOM 687 O O . GLY A 1 114 ? 77.625 2.048 -4.433 1.00 11.24 114 GLY A O 1
ATOM 688 N N . PHE A 1 115 ? 77.362 3.802 -3.068 1.00 11.57 115 PHE A N 1
ATOM 689 C CA . PHE A 1 115 ? 78.041 4.697 -3.992 1.00 15.60 115 PHE A CA 1
ATOM 690 C C . PHE A 1 115 ? 79.544 4.5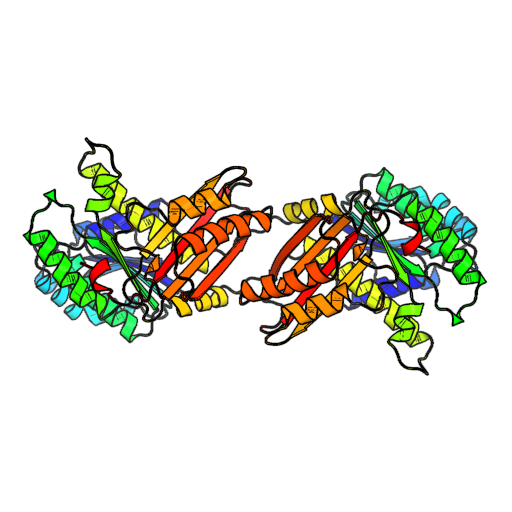87 -3.773 1.00 16.28 115 PHE A C 1
ATOM 691 O O . PHE A 1 115 ? 79.995 4.313 -2.662 1.00 14.86 115 PHE A O 1
ATOM 699 N N . GLY A 1 116 ? 80.312 4.792 -4.839 1.00 14.43 116 GLY A N 1
ATOM 700 C CA . GLY A 1 116 ? 81.756 4.708 -4.741 1.00 13.28 116 GLY A CA 1
ATOM 701 C C . GLY A 1 116 ? 82.343 3.964 -5.923 1.00 13.70 116 GLY A C 1
ATOM 702 O O . GLY A 1 116 ? 83.476 4.226 -6.327 1.00 14.99 116 GLY A O 1
ATOM 703 N N . GLY A 1 117 ? 81.564 3.033 -6.471 1.00 13.88 117 GLY A N 1
ATOM 704 C CA . GLY A 1 117 ? 82.001 2.255 -7.617 1.00 14.65 117 GLY A CA 1
ATOM 705 C C . GLY A 1 117 ? 81.402 2.801 -8.902 1.00 15.30 117 GLY A C 1
ATOM 706 O O . GLY A 1 117 ? 80.897 3.922 -8.925 1.00 17.27 117 GLY A O 1
ATOM 707 N N . GLY A 1 118 ? 81.426 2.005 -9.965 1.00 13.89 118 GLY A N 1
ATOM 708 C CA . GLY A 1 118 ? 80.903 2.467 -11.237 1.00 12.72 118 GLY A CA 1
ATOM 709 C C . GLY A 1 118 ? 79.427 2.283 -11.551 1.00 13.63 118 GLY A C 1
ATOM 710 O O . GLY A 1 118 ? 78.796 3.187 -12.095 1.00 12.29 118 GLY A O 1
ATOM 711 N N . THR A 1 119 ? 78.867 1.129 -11.207 1.00 11.19 119 THR A N 1
ATOM 712 C CA . THR A 1 119 ? 77.473 0.845 -11.523 1.00 13.14 119 THR A CA 1
ATOM 713 C C . THR A 1 119 ? 76.470 1.513 -10.583 1.00 12.26 119 THR A C 1
ATOM 714 O O . THR A 1 119 ? 75.621 2.279 -11.025 1.00 13.63 119 THR A O 1
ATOM 718 N N . GLY A 1 120 ? 76.568 1.230 -9.292 1.00 12.41 120 GLY A N 1
ATOM 719 C CA . GLY A 1 120 ? 75.665 1.857 -8.347 1.00 12.52 120 GLY A CA 1
ATOM 720 C C . GLY A 1 120 ? 75.720 3.376 -8.459 1.00 12.86 120 GLY A C 1
ATOM 721 O O . GLY A 1 120 ? 74.691 4.031 -8.608 1.00 11.90 120 GLY A O 1
ATOM 722 N N . THR A 1 121 ? 76.923 3.942 -8.403 1.00 11.45 121 THR A N 1
ATOM 723 C CA . THR A 1 121 ? 77.073 5.392 -8.487 1.00 11.38 121 THR A CA 1
ATOM 724 C C . THR A 1 121 ? 76.576 6.010 -9.800 1.00 11.14 121 THR A C 1
ATOM 725 O O . THR A 1 121 ? 75.888 7.037 -9.795 1.00 11.27 121 THR A O 1
ATOM 729 N N . GLY A 1 122 ? 76.931 5.390 -10.921 1.00 12.14 122 GLY A N 1
ATOM 730 C CA . GLY A 1 122 ? 76.549 5.921 -12.219 1.00 12.94 122 GLY A CA 1
ATOM 731 C C . GLY A 1 122 ? 75.160 5.602 -12.744 1.00 13.32 122 GLY A C 1
ATOM 732 O O . GLY A 1 122 ? 74.543 6.436 -13.409 1.00 11.79 122 GLY A O 1
ATOM 733 N N . ALA A 1 123 ? 74.658 4.407 -12.453 1.00 11.66 123 ALA A N 1
ATOM 734 C CA . ALA A 1 123 ? 73.341 4.013 -12.941 1.00 11.99 123 ALA A CA 1
ATOM 735 C C . ALA A 1 123 ? 72.166 4.458 -12.079 1.00 11.25 123 ALA A C 1
ATOM 736 O O . ALA A 1 123 ? 71.069 4.676 -12.599 1.00 10.87 123 ALA A O 1
ATOM 738 N N . SER A 1 124 ? 72.380 4.611 -10.774 1.00 9.05 124 SER A N 1
ATOM 739 C CA . SER A 1 124 ? 71.276 4.989 -9.892 1.00 9.59 124 SER A CA 1
ATOM 740 C C . SER A 1 124 ? 70.607 6.316 -10.242 1.00 11.19 124 SER A C 1
ATOM 741 O O . SER A 1 124 ? 69.379 6.420 -10.212 1.00 10.05 124 SER A O 1
ATOM 744 N N . PRO A 1 125 ? 71.397 7.350 -10.572 1.00 10.98 125 PRO A N 1
ATOM 745 C CA . PRO A 1 125 ? 70.772 8.632 -10.915 1.00 12.95 125 PRO A CA 1
ATOM 746 C C . PRO A 1 125 ? 69.961 8.569 -12.213 1.00 12.20 125 PRO A C 1
ATOM 747 O O . PRO A 1 125 ? 68.982 9.294 -12.373 1.00 10.96 125 PRO A O 1
ATOM 751 N N . VAL A 1 126 ? 70.378 7.716 -13.143 1.00 13.04 126 VAL A N 1
ATOM 752 C CA . VAL A 1 126 ? 69.659 7.579 -14.407 1.00 11.43 126 VAL A CA 1
ATOM 753 C C . VAL A 1 126 ? 68.317 6.902 -14.141 1.00 13.52 126 VAL A C 1
ATOM 754 O O . VAL A 1 126 ? 67.276 7.323 -14.657 1.00 12.03 126 VAL A O 1
ATOM 758 N N . ILE A 1 127 ? 68.340 5.857 -13.321 1.00 12.35 127 ILE A N 1
ATOM 759 C CA . ILE A 1 127 ? 67.117 5.137 -12.990 1.00 10.74 127 ILE A CA 1
ATOM 760 C C . ILE A 1 127 ? 66.162 6.049 -12.213 1.00 13.58 127 ILE A C 1
ATOM 761 O O . ILE A 1 127 ? 64.946 6.018 -12.426 1.00 14.48 127 ILE A O 1
ATOM 766 N N . ALA A 1 128 ? 66.715 6.863 -11.316 1.00 10.69 128 ALA A N 1
ATOM 767 C CA . ALA A 1 128 ? 65.895 7.778 -10.521 1.00 12.63 128 ALA A CA 1
ATOM 768 C C . ALA A 1 128 ? 65.247 8.810 -11.436 1.00 9.20 128 ALA A C 1
ATOM 769 O O . ALA A 1 128 ? 64.073 9.133 -11.283 1.00 11.06 128 ALA A O 1
ATOM 771 N N . LYS A 1 129 ? 66.024 9.320 -12.388 1.00 13.21 129 LYS A N 1
ATOM 772 C CA . LYS A 1 129 ? 65.532 10.313 -13.342 1.00 15.95 129 LYS A CA 1
ATOM 773 C C . LYS A 1 129 ? 64.331 9.762 -14.103 1.00 16.13 129 LYS A C 1
ATOM 774 O O . LYS A 1 129 ? 63.295 10.422 -14.216 1.00 17.21 129 LYS A O 1
ATOM 780 N N . ILE A 1 130 ? 64.473 8.546 -14.620 1.00 14.67 130 ILE A N 1
ATOM 781 C CA . ILE A 1 130 ? 63.404 7.895 -15.376 1.00 15.02 130 ILE A CA 1
ATOM 782 C C . ILE A 1 130 ? 62.147 7.671 -14.530 1.00 17.63 130 ILE A C 1
ATOM 783 O O . ILE A 1 130 ? 61.025 7.958 -14.966 1.00 14.00 130 ILE A O 1
ATOM 788 N N . ALA A 1 131 ? 62.334 7.162 -13.317 1.00 16.75 131 ALA A N 1
ATOM 789 C CA . ALA A 1 131 ? 61.210 6.902 -12.426 1.00 15.19 131 ALA A CA 1
ATOM 790 C C . ALA A 1 131 ? 60.454 8.180 -12.071 1.00 15.66 131 ALA A C 1
ATOM 791 O O . ALA A 1 131 ? 59.222 8.215 -12.100 1.00 16.49 131 ALA A O 1
ATOM 793 N N . LYS A 1 132 ? 61.189 9.234 -11.737 1.00 16.33 132 LYS A N 1
ATOM 794 C CA . LYS A 1 132 ? 60.550 10.485 -11.363 1.00 17.11 132 LYS A CA 1
ATOM 795 C C . LYS A 1 132 ? 59.790 11.085 -12.539 1.00 20.18 132 LYS A C 1
ATOM 796 O O . LYS A 1 132 ? 58.671 11.575 -12.373 1.00 16.19 132 LYS A O 1
ATOM 802 N N . GLU A 1 133 ? 60.391 11.053 -13.727 1.00 18.72 133 GLU A N 1
ATOM 803 C CA . GLU A 1 133 ? 59.723 11.585 -14.910 1.00 21.91 133 GLU A CA 1
ATOM 804 C C . GLU A 1 133 ? 58.410 10.840 -15.131 1.00 23.28 133 GLU A C 1
ATOM 805 O O . GLU A 1 133 ? 57.443 11.414 -15.629 1.00 21.70 133 GLU A O 1
ATOM 811 N N . MET A 1 134 ? 58.383 9.564 -14.747 1.00 21.30 134 MET A N 1
ATOM 812 C CA . MET A 1 134 ? 57.195 8.725 -14.905 1.00 22.84 134 MET A CA 1
ATOM 813 C C . MET A 1 134 ? 56.121 8.954 -13.841 1.00 23.14 134 MET A C 1
ATOM 814 O O . MET A 1 134 ? 55.064 8.326 -13.875 1.00 22.66 134 MET A O 1
ATOM 819 N N . GLY A 1 135 ? 56.394 9.845 -12.893 1.00 21.90 135 GLY A N 1
ATOM 820 C CA . GLY A 1 135 ? 55.424 10.132 -11.850 1.00 20.18 135 GLY A CA 1
ATOM 821 C C . GLY A 1 135 ? 55.469 9.188 -10.660 1.00 21.15 135 GLY A C 1
ATOM 822 O O . GLY A 1 135 ? 54.575 9.199 -9.818 1.00 17.24 135 GLY A O 1
ATOM 823 N N . ILE A 1 136 ? 56.516 8.377 -10.581 1.00 19.69 136 ILE A N 1
ATOM 824 C CA . ILE A 1 136 ? 56.673 7.425 -9.485 1.00 16.43 136 ILE A CA 1
ATOM 825 C C . ILE A 1 136 ? 57.300 8.092 -8.254 1.00 15.97 136 ILE A C 1
ATOM 826 O O . ILE A 1 136 ? 58.220 8.894 -8.390 1.00 15.23 136 ILE A O 1
ATOM 831 N N . LEU A 1 137 ? 56.800 7.781 -7.057 1.00 15.53 137 LEU A N 1
ATOM 832 C CA . LEU A 1 137 ? 57.394 8.354 -5.848 1.00 13.48 137 LEU A CA 1
ATOM 833 C C . LEU A 1 137 ? 58.769 7.702 -5.797 1.00 13.92 137 LEU A C 1
ATOM 834 O O . LEU A 1 137 ? 58.885 6.493 -5.578 1.00 14.54 137 LEU A O 1
ATOM 839 N N . THR A 1 138 ? 59.806 8.513 -5.984 1.00 13.05 138 THR A N 1
ATOM 840 C CA . THR A 1 138 ? 61.178 8.024 -6.063 1.00 11.00 138 THR A CA 1
ATOM 841 C C . THR A 1 138 ? 62.054 8.263 -4.832 1.00 12.13 138 THR A C 1
ATOM 842 O O . THR A 1 138 ? 62.515 9.379 -4.580 1.00 14.71 138 THR A O 1
ATOM 846 N N . VAL A 1 139 ? 62.278 7.199 -4.070 1.00 7.43 139 VAL A N 1
ATOM 847 C CA . VAL A 1 139 ? 63.088 7.277 -2.864 1.00 10.25 139 VAL A CA 1
ATOM 848 C C . VAL A 1 139 ? 64.415 6.562 -3.073 1.00 12.66 139 VAL A C 1
ATOM 849 O O . VAL A 1 139 ? 64.453 5.420 -3.525 1.00 16.51 139 VAL A O 1
ATOM 853 N N . ALA A 1 140 ? 65.506 7.242 -2.753 1.00 12.22 140 ALA A N 1
ATOM 854 C CA . ALA A 1 140 ? 66.821 6.643 -2.881 1.00 12.49 140 ALA A CA 1
ATOM 855 C C . ALA A 1 140 ? 67.416 6.477 -1.492 1.00 14.88 140 ALA A C 1
ATOM 856 O O . ALA A 1 140 ? 67.326 7.377 -0.654 1.00 14.34 140 ALA A O 1
ATOM 858 N N . ILE A 1 141 ? 67.991 5.308 -1.241 1.00 10.18 141 ILE A N 1
ATOM 859 C CA . ILE A 1 141 ? 68.647 5.037 0.028 1.00 12.97 141 ILE A CA 1
ATOM 860 C C . ILE A 1 141 ? 69.985 4.435 -0.356 1.00 14.19 141 ILE A C 1
ATOM 861 O O . ILE A 1 141 ? 70.069 3.254 -0.719 1.00 12.99 141 ILE A O 1
ATOM 866 N N . VAL A 1 142 ? 71.025 5.261 -0.286 1.00 13.08 142 VAL A N 1
ATOM 867 C CA . VAL A 1 142 ? 72.369 4.849 -0.666 1.00 11.96 142 VAL A CA 1
ATOM 868 C C . VAL A 1 142 ? 73.403 5.172 0.406 1.00 12.36 142 VAL A C 1
ATOM 869 O O . VAL A 1 142 ? 73.160 5.987 1.298 1.00 12.19 142 VAL A O 1
ATOM 873 N N . THR A 1 143 ? 74.564 4.537 0.304 1.00 13.03 143 THR A N 1
ATOM 874 C CA . THR A 1 143 ? 75.638 4.747 1.266 1.00 13.28 143 THR A CA 1
ATOM 875 C C . THR A 1 143 ? 76.861 5.423 0.648 1.00 13.21 143 THR A C 1
ATOM 876 O O . THR A 1 143 ? 77.060 5.384 -0.564 1.00 13.83 143 THR A O 1
ATOM 880 N N . THR A 1 144 ? 77.666 6.058 1.498 1.00 14.39 144 THR A N 1
ATOM 881 C CA . THR A 1 144 ? 78.926 6.653 1.069 1.00 14.70 144 THR A CA 1
ATOM 882 C C . THR A 1 144 ? 79.931 5.645 1.640 1.00 13.93 144 THR A C 1
ATOM 883 O O . THR A 1 144 ? 79.674 5.027 2.678 1.00 16.16 144 THR A O 1
ATOM 887 N N . PRO A 1 145 ? 81.070 5.441 0.965 1.00 13.49 145 PRO A N 1
ATOM 888 C CA . PRO A 1 145 ? 82.088 4.481 1.417 1.00 14.06 145 PRO A CA 1
ATOM 889 C C . PRO A 1 145 ? 82.747 4.708 2.775 1.00 18.06 145 PRO A C 1
ATOM 890 O O . PRO A 1 145 ? 82.701 5.807 3.328 1.00 16.54 145 PRO A O 1
ATOM 894 N N . PHE A 1 146 ? 83.357 3.644 3.303 1.00 15.75 146 PHE A N 1
ATOM 895 C CA . PHE A 1 146 ? 84.071 3.704 4.574 1.00 18.35 146 PHE A CA 1
ATOM 896 C C . PHE A 1 146 ? 85.393 4.430 4.343 1.00 16.97 146 PHE A C 1
ATOM 897 O O . PHE A 1 146 ? 85.969 4.357 3.256 1.00 18.24 146 PHE A O 1
ATOM 905 N N . TYR A 1 147 ? 85.884 5.104 5.374 1.00 18.72 147 TYR A N 1
ATOM 906 C CA . TYR A 1 147 ? 87.154 5.819 5.286 1.00 18.76 147 TYR A CA 1
ATOM 907 C C . TYR A 1 147 ? 88.288 4.926 4.765 1.00 18.25 147 TYR A C 1
ATOM 908 O O . TYR A 1 147 ? 89.095 5.351 3.937 1.00 20.42 147 TYR A O 1
ATOM 917 N N . PHE A 1 148 ? 88.346 3.689 5.251 1.00 19.17 148 PHE A N 1
ATOM 918 C CA . PHE A 1 148 ? 89.402 2.761 4.849 1.00 20.16 148 PHE A CA 1
ATOM 919 C C . PHE A 1 148 ? 89.447 2.449 3.354 1.00 22.89 148 PHE A C 1
ATOM 920 O O . PHE A 1 148 ? 90.442 1.916 2.859 1.00 23.66 148 PHE A O 1
ATOM 928 N N . GLU A 1 149 ? 88.382 2.791 2.634 1.00 19.60 149 GLU A N 1
ATOM 929 C CA . GLU A 1 149 ? 88.319 2.532 1.200 1.00 18.96 149 GLU A CA 1
ATOM 930 C C . GLU A 1 149 ? 89.080 3.557 0.365 1.00 18.51 149 GLU A C 1
ATOM 931 O O . GLU A 1 149 ? 89.313 3.344 -0.825 1.00 18.46 149 GLU A O 1
ATOM 937 N N . GLY A 1 150 ? 89.461 4.673 0.979 1.00 18.61 150 GLY A N 1
ATOM 938 C CA . GLY A 1 150 ? 90.226 5.673 0.252 1.00 19.86 150 GLY A CA 1
ATOM 939 C C . GLY A 1 150 ? 89.463 6.898 -0.210 1.00 21.71 150 GLY A C 1
ATOM 940 O O . GLY A 1 150 ? 88.243 6.857 -0.343 1.00 20.28 150 GLY A O 1
ATOM 941 N N . PRO A 1 151 ? 90.171 8.007 -0.481 1.00 23.29 151 PRO A N 1
ATOM 942 C CA . PRO A 1 151 ? 89.586 9.274 -0.934 1.00 24.81 151 PRO A CA 1
ATOM 943 C C . PRO A 1 151 ? 88.939 9.257 -2.317 1.00 22.73 151 PRO A C 1
ATOM 944 O O . PRO A 1 151 ? 87.917 9.907 -2.537 1.00 21.80 151 PRO A O 1
ATOM 948 N N . GLU A 1 152 ? 89.534 8.523 -3.247 1.00 19.99 152 GLU A N 1
ATOM 949 C CA . GLU A 1 152 ? 89.004 8.444 -4.599 1.00 20.24 152 GLU A CA 1
ATOM 950 C C . GLU A 1 152 ? 87.569 7.909 -4.613 1.00 19.02 152 GLU A C 1
ATOM 951 O O . GLU A 1 152 ? 86.703 8.437 -5.308 1.00 17.85 152 GLU A O 1
ATOM 957 N N . ARG A 1 153 ? 87.318 6.862 -3.840 1.00 18.05 153 ARG A N 1
ATOM 958 C CA . ARG A 1 153 ? 85.988 6.272 -3.806 1.00 19.10 153 ARG A CA 1
ATOM 959 C C . ARG A 1 153 ? 84.960 7.226 -3.202 1.00 16.37 153 ARG A C 1
ATOM 960 O O . ARG A 1 153 ? 83.832 7.304 -3.675 1.00 15.67 153 ARG A O 1
ATOM 968 N N . LEU A 1 154 ? 85.352 7.965 -2.169 1.00 17.11 154 LEU A N 1
ATOM 969 C CA . LEU A 1 154 ? 84.444 8.919 -1.544 1.00 17.04 154 LEU A CA 1
ATOM 970 C C . LEU A 1 154 ? 84.161 10.058 -2.516 1.00 18.49 154 LEU A C 1
ATOM 971 O O . LEU A 1 154 ? 83.040 10.568 -2.586 1.00 15.97 154 LEU A O 1
ATOM 976 N N . LYS A 1 155 ? 85.186 10.455 -3.264 1.00 19.09 155 LYS A N 1
ATOM 977 C CA . LYS A 1 155 ? 85.045 11.530 -4.239 1.00 21.12 155 LYS A CA 1
ATOM 978 C C . LYS A 1 155 ? 84.008 11.145 -5.291 1.00 18.24 155 LYS A C 1
ATOM 979 O O . LYS A 1 155 ? 83.141 11.946 -5.639 1.00 19.15 155 LYS A O 1
ATOM 985 N N . LYS A 1 156 ? 84.095 9.918 -5.796 1.00 14.79 156 LYS A N 1
ATOM 986 C CA . LYS A 1 156 ? 83.142 9.443 -6.796 1.00 14.02 156 LYS A CA 1
ATOM 987 C C . LYS A 1 156 ? 81.725 9.408 -6.218 1.00 9.77 156 LYS A C 1
ATOM 988 O O . LYS A 1 156 ? 80.765 9.777 -6.886 1.00 11.74 156 LYS A O 1
ATOM 994 N N . ALA A 1 157 ? 81.599 8.965 -4.972 1.00 12.69 157 ALA A N 1
ATOM 995 C CA . ALA A 1 157 ? 80.296 8.897 -4.319 1.00 12.71 157 ALA A CA 1
ATOM 996 C C . ALA A 1 157 ? 79.700 10.293 -4.194 1.00 14.52 157 ALA A C 1
ATOM 997 O O . ALA A 1 157 ? 78.507 10.491 -4.405 1.00 16.37 157 ALA A O 1
ATOM 999 N N . ILE A 1 158 ? 80.537 11.262 -3.845 1.00 18.97 158 ILE A N 1
ATOM 1000 C CA . ILE A 1 158 ? 80.074 12.635 -3.689 1.00 15.95 158 ILE A CA 1
ATOM 1001 C C . ILE A 1 158 ? 79.532 13.192 -5.004 1.00 14.53 158 ILE A C 1
ATOM 1002 O O . ILE A 1 158 ? 78.462 13.797 -5.028 1.00 13.76 158 ILE A O 1
ATOM 1007 N N . GLU A 1 159 ? 80.256 12.985 -6.101 1.00 15.15 159 GLU A N 1
ATOM 1008 C CA . GLU A 1 159 ? 79.789 13.482 -7.391 1.00 18.95 159 GLU A CA 1
ATOM 1009 C C . GLU A 1 159 ? 78.493 12.759 -7.758 1.00 17.00 159 GLU A C 1
ATOM 1010 O O . GLU A 1 159 ? 77.597 13.336 -8.374 1.00 14.74 159 GLU A O 1
ATOM 1016 N N . GLY A 1 160 ? 78.400 11.489 -7.375 1.00 17.14 160 GLY A N 1
ATOM 1017 C CA . GLY A 1 160 ? 77.197 10.726 -7.655 1.00 16.31 160 GLY A CA 1
ATOM 1018 C C . GLY A 1 160 ? 76.000 11.311 -6.923 1.00 15.20 160 GLY A C 1
ATOM 1019 O O . GLY A 1 160 ? 74.928 11.470 -7.503 1.00 15.64 160 GLY A O 1
ATOM 1020 N N . LEU A 1 161 ? 76.179 11.635 -5.644 1.00 13.49 161 LEU A N 1
ATOM 1021 C CA . LEU A 1 161 ? 75.097 12.209 -4.849 1.00 14.94 161 LEU A CA 1
ATOM 1022 C C . LEU A 1 161 ? 74.585 13.510 -5.467 1.00 13.18 161 LEU A C 1
ATOM 1023 O O . LEU A 1 161 ? 73.394 13.812 -5.404 1.00 16.09 161 LEU A O 1
ATOM 1028 N N . LYS A 1 162 ? 75.485 14.277 -6.070 1.00 14.60 162 LYS A N 1
ATOM 1029 C CA . LYS A 1 162 ? 75.093 15.539 -6.699 1.00 17.16 162 LYS A CA 1
ATOM 1030 C C . LYS A 1 162 ? 74.191 15.301 -7.903 1.00 15.09 162 LYS A C 1
ATOM 1031 O O . LYS A 1 162 ? 73.264 16.070 -8.155 1.00 15.72 162 LYS A O 1
ATOM 1037 N N . LYS A 1 163 ? 74.456 14.237 -8.650 1.00 12.92 163 LYS A N 1
ATOM 1038 C CA . LYS A 1 163 ? 73.623 13.923 -9.800 1.00 13.61 163 LYS A CA 1
ATOM 1039 C C . LYS A 1 163 ? 72.284 13.380 -9.321 1.00 12.16 163 LYS A C 1
ATOM 1040 O O . LYS A 1 163 ? 71.223 13.777 -9.807 1.00 14.69 163 LYS A O 1
ATOM 1046 N N . LEU A 1 164 ? 72.348 12.465 -8.361 1.00 13.75 164 LEU A N 1
ATOM 1047 C CA . LEU A 1 164 ? 71.156 11.837 -7.806 1.00 14.56 164 LEU A CA 1
ATOM 1048 C C . LEU A 1 164 ? 70.165 12.867 -7.276 1.00 13.30 164 LEU A C 1
ATOM 1049 O O . LEU A 1 164 ? 68.964 12.753 -7.501 1.00 13.13 164 LEU A O 1
ATOM 1054 N N . ARG A 1 165 ? 70.672 13.878 -6.579 1.00 15.47 165 ARG A N 1
ATOM 1055 C CA . ARG A 1 165 ? 69.811 14.909 -6.013 1.00 17.79 165 ARG A CA 1
ATOM 1056 C C . ARG A 1 165 ? 69.015 15.681 -7.058 1.00 18.07 165 ARG A C 1
ATOM 1057 O O . ARG A 1 165 ? 67.902 16.125 -6.792 1.00 20.90 165 ARG A O 1
ATOM 1065 N N . LYS A 1 166 ? 69.582 15.839 -8.247 1.00 18.32 166 LYS A N 1
ATOM 1066 C CA . LYS A 1 166 ? 68.911 16.570 -9.315 1.00 19.21 166 LYS A CA 1
ATOM 1067 C C . LYS A 1 166 ? 67.569 15.944 -9.700 1.00 21.53 166 LYS A C 1
ATOM 1068 O O . LYS A 1 166 ? 66.652 16.648 -10.129 1.00 18.99 166 LYS A O 1
ATOM 1074 N N . HIS A 1 167 ? 67.446 14.628 -9.549 1.00 17.75 167 HIS A N 1
ATOM 1075 C CA . HIS A 1 167 ? 66.201 13.965 -9.927 1.00 22.48 167 HIS A CA 1
ATOM 1076 C C . HIS A 1 167 ? 65.726 12.835 -9.011 1.00 20.97 167 HIS A C 1
ATOM 1077 O O . HIS A 1 167 ? 65.791 11.668 -9.379 1.00 18.69 167 HIS A O 1
ATOM 1084 N N . VAL A 1 168 ? 65.236 13.194 -7.829 1.00 19.24 168 VAL A N 1
ATOM 1085 C CA . VAL A 1 168 ? 64.708 12.226 -6.866 1.00 19.52 168 VAL A CA 1
ATOM 1086 C C . VAL A 1 168 ? 63.695 12.945 -5.995 1.00 17.97 168 VAL A C 1
ATOM 1087 O O . VAL A 1 168 ? 63.694 14.177 -5.934 1.00 15.61 168 VAL A O 1
ATOM 1091 N N . ASP A 1 169 ? 62.828 12.190 -5.327 1.00 15.65 169 ASP A N 1
ATOM 1092 C CA . ASP A 1 169 ? 61.848 12.813 -4.447 1.00 16.26 169 ASP A CA 1
ATOM 1093 C C . ASP A 1 169 ? 62.476 12.967 -3.070 1.00 14.68 169 ASP A C 1
ATOM 1094 O O . ASP A 1 169 ? 62.552 14.072 -2.534 1.00 12.73 169 ASP A O 1
ATOM 1099 N N . THR A 1 170 ? 62.940 11.853 -2.510 1.00 11.03 170 THR A N 1
ATOM 1100 C CA . THR A 1 170 ? 63.587 11.860 -1.208 1.00 11.65 170 THR A CA 1
ATOM 1101 C C . THR A 1 170 ? 64.915 11.120 -1.321 1.00 13.80 170 THR A C 1
ATOM 1102 O O . THR A 1 170 ? 64.972 9.995 -1.825 1.00 11.75 170 THR A O 1
ATOM 1106 N N . LEU A 1 171 ? 65.982 11.760 -0.862 1.00 12.38 171 LEU A N 1
ATOM 1107 C CA . LEU A 1 171 ? 67.306 11.154 -0.923 1.00 14.37 171 LEU A CA 1
ATOM 1108 C C . LEU A 1 171 ? 67.798 10.878 0.486 1.00 14.60 171 LEU A C 1
ATOM 1109 O O . LEU A 1 171 ? 68.075 11.805 1.247 1.00 14.00 171 LEU A O 1
ATOM 1114 N N . ILE A 1 172 ? 67.878 9.598 0.836 1.00 11.07 172 ILE A N 1
ATOM 1115 C CA . ILE A 1 172 ? 68.357 9.189 2.152 1.00 10.65 172 ILE A CA 1
ATOM 1116 C C . ILE A 1 172 ? 69.793 8.690 2.012 1.00 14.75 172 ILE A C 1
ATOM 1117 O O . ILE A 1 172 ? 70.036 7.633 1.422 1.00 13.46 172 ILE A O 1
ATOM 1122 N N . LYS A 1 173 ? 70.740 9.455 2.549 1.00 12.08 173 LYS A N 1
ATOM 1123 C CA . LYS A 1 173 ? 72.144 9.083 2.479 1.00 13.89 173 LYS A CA 1
ATOM 1124 C C . LYS A 1 173 ? 72.612 8.523 3.812 1.00 18.47 173 LYS A C 1
ATOM 1125 O O . LYS A 1 173 ? 72.467 9.166 4.854 1.00 18.66 173 LYS A O 1
ATOM 1131 N N . ILE A 1 174 ? 73.179 7.325 3.765 1.00 13.67 174 ILE A N 1
ATOM 1132 C CA . ILE A 1 174 ? 73.692 6.667 4.952 1.00 17.53 174 ILE A CA 1
ATOM 1133 C C . ILE A 1 174 ? 75.217 6.648 4.878 1.00 17.98 174 ILE A C 1
ATOM 1134 O O . ILE A 1 174 ? 75.798 6.206 3.886 1.00 18.08 174 ILE A O 1
ATOM 1139 N N . SER A 1 175 ? 75.855 7.146 5.931 1.00 19.15 175 SER A N 1
ATOM 1140 C CA . SER A 1 175 ? 77.313 7.197 6.004 1.00 20.00 175 SER A CA 1
ATOM 1141 C C . SER A 1 175 ? 77.888 5.938 6.643 1.00 21.34 175 SER A C 1
ATOM 1142 O O . SER A 1 175 ? 77.678 5.697 7.830 1.00 21.26 175 SER A O 1
ATOM 1145 N N . ASN A 1 176 ? 78.615 5.136 5.868 1.00 17.02 176 ASN A N 1
ATOM 1146 C CA . ASN A 1 176 ? 79.206 3.922 6.427 1.00 19.19 176 ASN A CA 1
ATOM 1147 C C . ASN A 1 176 ? 80.227 4.232 7.516 1.00 18.90 176 ASN A C 1
ATOM 1148 O O . ASN A 1 176 ? 80.491 3.391 8.373 1.00 20.92 176 ASN A O 1
ATOM 1153 N N . ASN A 1 177 ? 80.804 5.431 7.482 1.00 21.73 177 ASN A N 1
ATOM 1154 C CA . ASN A 1 177 ? 81.777 5.822 8.498 1.00 25.96 177 ASN A CA 1
ATOM 1155 C C . ASN A 1 177 ? 81.111 5.856 9.862 1.00 27.70 177 ASN A C 1
ATOM 1156 O O . ASN A 1 177 ? 81.760 5.663 10.889 1.00 27.39 177 ASN A O 1
ATOM 1161 N N . LYS A 1 178 ? 79.808 6.108 9.868 1.00 28.84 178 LYS A N 1
ATOM 1162 C CA . LYS A 1 178 ? 79.059 6.158 11.111 1.00 31.31 178 LYS A CA 1
ATOM 1163 C C . LYS A 1 178 ? 78.809 4.746 11.616 1.00 33.57 178 LYS A C 1
ATOM 1164 O O . LYS A 1 178 ? 78.838 4.495 12.821 1.00 30.79 178 LYS A O 1
ATOM 1170 N N . LEU A 1 179 ? 78.568 3.825 10.687 1.00 34.45 179 LEU A N 1
ATOM 1171 C CA . LEU A 1 179 ? 78.324 2.432 11.037 1.00 38.78 179 LEU A CA 1
ATOM 1172 C C . LEU A 1 179 ? 79.566 1.854 11.695 1.00 41.59 179 LEU A C 1
ATOM 1173 O O . LEU A 1 179 ? 79.478 1.026 12.604 1.00 42.24 179 LEU A O 1
ATOM 1178 N N . MET A 1 180 ? 80.725 2.300 11.225 1.00 44.92 180 MET A N 1
ATOM 1179 C CA . MET A 1 180 ? 81.998 1.838 11.755 1.00 48.00 180 MET A CA 1
ATOM 1180 C C . MET A 1 180 ? 82.103 2.183 13.240 1.00 51.17 180 MET A C 1
ATOM 1181 O O . MET A 1 180 ? 82.629 1.401 14.035 1.00 52.74 180 MET A O 1
ATOM 1186 N N . GLU A 1 181 ? 81.590 3.355 13.606 1.00 52.89 181 GLU A N 1
ATOM 1187 C CA . GLU A 1 181 ? 81.623 3.820 14.990 1.00 55.97 181 GLU A CA 1
ATOM 1188 C C . GLU A 1 181 ? 80.633 3.065 15.873 1.00 56.89 181 GLU A C 1
ATOM 1189 O O . GLU A 1 181 ? 80.303 3.520 16.966 1.00 58.56 181 GLU A O 1
ATOM 1195 N N . GLU A 1 182 ? 80.162 1.916 15.403 1.00 57.79 182 GLU A N 1
ATOM 1196 C CA . GLU A 1 182 ? 79.195 1.138 16.168 1.00 59.24 182 GLU A CA 1
ATOM 1197 C C . GLU A 1 182 ? 79.537 -0.348 16.188 1.00 59.86 182 GLU A C 1
ATOM 1198 O O . GLU A 1 182 ? 78.871 -1.141 16.854 1.00 59.95 182 GLU A O 1
ATOM 1204 N N . LEU A 1 183 ? 80.582 -0.722 15.459 1.00 59.62 183 LEU A N 1
ATOM 1205 C CA . LEU A 1 183 ? 81.000 -2.114 15.397 1.00 60.55 183 LEU A CA 1
ATOM 1206 C C . LEU A 1 183 ? 82.416 -2.302 15.942 1.00 61.23 183 LEU A C 1
ATOM 1207 O O . LEU A 1 183 ? 83.162 -1.334 16.102 1.00 60.03 183 LEU A O 1
ATOM 1212 N N . PRO A 1 184 ? 82.802 -3.556 16.236 1.00 61.98 184 PRO A N 1
ATOM 1213 C CA . PRO A 1 184 ? 84.129 -3.880 16.768 1.00 62.03 184 PRO A CA 1
ATOM 1214 C C . PRO A 1 184 ? 85.284 -3.125 16.119 1.00 62.35 184 PRO A C 1
ATOM 1215 O O . PRO A 1 184 ? 85.165 -2.611 15.006 1.00 61.76 184 PRO A O 1
ATOM 1219 N N . ARG A 1 185 ? 86.401 -3.066 16.836 1.00 62.10 185 ARG A N 1
ATOM 1220 C CA . ARG A 1 185 ? 87.602 -2.384 16.373 1.00 61.78 185 ARG A CA 1
ATOM 1221 C C . ARG A 1 185 ? 88.381 -3.235 15.372 1.00 59.92 185 ARG A C 1
ATOM 1222 O O . ARG A 1 185 ? 89.075 -2.705 14.502 1.00 59.02 185 ARG A O 1
ATOM 1230 N N . ASP A 1 186 ? 88.261 -4.553 15.494 1.00 57.14 186 ASP A N 1
ATOM 1231 C CA . ASP A 1 186 ? 88.953 -5.465 14.590 1.00 55.03 186 ASP A CA 1
ATOM 1232 C C . ASP A 1 186 ? 87.986 -6.174 13.647 1.00 51.20 186 ASP A C 1
ATOM 1233 O O . ASP A 1 186 ? 88.184 -7.340 13.305 1.00 49.00 186 ASP A O 1
ATOM 1238 N N . VAL A 1 187 ? 86.945 -5.463 13.223 1.00 48.22 187 VAL A N 1
ATOM 1239 C CA . VAL A 1 187 ? 85.947 -6.032 12.324 1.00 44.75 187 VAL A CA 1
ATOM 1240 C C . VAL A 1 187 ? 86.527 -6.455 10.984 1.00 41.87 187 VAL A C 1
ATOM 1241 O O . VAL A 1 187 ? 87.418 -5.801 10.442 1.00 42.73 187 VAL A O 1
ATOM 1245 N N . LYS A 1 188 ? 86.008 -7.559 10.460 1.00 38.14 188 LYS A N 1
ATOM 1246 C CA . LYS A 1 188 ? 86.435 -8.087 9.172 1.00 34.97 188 LYS A CA 1
ATOM 1247 C C . LYS A 1 188 ? 85.660 -7.301 8.113 1.00 33.80 188 LYS A C 1
ATOM 1248 O O . LYS A 1 188 ? 84.517 -6.909 8.342 1.00 28.50 188 LYS A O 1
ATOM 1254 N N . ILE A 1 189 ? 86.284 -7.059 6.965 1.00 30.18 189 ILE A N 1
ATOM 1255 C CA . ILE A 1 189 ? 85.634 -6.308 5.896 1.00 29.69 189 ILE A CA 1
ATOM 1256 C C . ILE A 1 189 ? 84.233 -6.836 5.587 1.00 27.78 189 ILE A C 1
ATOM 1257 O O . ILE A 1 189 ? 83.275 -6.069 5.505 1.00 23.92 189 ILE A O 1
ATOM 1262 N N . LYS A 1 190 ? 84.123 -8.149 5.425 1.00 26.66 190 LYS A N 1
ATOM 1263 C CA . LYS A 1 190 ? 82.853 -8.793 5.115 1.00 26.98 190 LYS A CA 1
ATOM 1264 C C . LYS A 1 190 ? 81.744 -8.463 6.122 1.00 25.40 190 LYS A C 1
ATOM 1265 O O . LYS A 1 190 ? 80.577 -8.319 5.750 1.00 23.16 190 LYS A O 1
ATOM 1271 N N . ASP A 1 191 ? 82.107 -8.337 7.394 1.00 23.51 191 ASP A N 1
ATOM 1272 C CA . ASP A 1 191 ? 81.129 -8.035 8.430 1.00 24.96 191 ASP A CA 1
ATOM 1273 C C . ASP A 1 191 ? 80.736 -6.568 8.423 1.00 22.79 191 ASP A C 1
ATOM 1274 O O . ASP A 1 191 ? 79.629 -6.215 8.823 1.00 23.05 191 ASP A O 1
ATOM 1279 N N . ALA A 1 192 ? 81.641 -5.712 7.966 1.00 22.91 192 ALA A N 1
ATOM 1280 C CA . ALA A 1 192 ? 81.337 -4.291 7.882 1.00 21.87 192 ALA A CA 1
ATOM 1281 C C . ALA A 1 192 ? 80.271 -4.143 6.805 1.00 20.44 192 ALA A C 1
ATOM 1282 O O . ALA A 1 192 ? 79.320 -3.377 6.959 1.00 23.78 192 ALA A O 1
ATOM 1284 N N . PHE A 1 193 ? 80.431 -4.895 5.719 1.00 17.43 193 PHE A N 1
ATOM 1285 C CA . PHE A 1 193 ? 79.482 -4.854 4.610 1.00 21.17 193 PHE A CA 1
ATOM 1286 C C . PHE A 1 193 ? 78.131 -5.469 4.984 1.00 17.71 193 PHE A C 1
ATOM 1287 O O . PHE A 1 193 ? 77.090 -5.006 4.524 1.00 17.42 193 PHE A O 1
ATOM 1295 N N . LEU A 1 194 ? 78.142 -6.513 5.810 1.00 20.72 194 LEU A N 1
ATOM 1296 C CA . LEU A 1 194 ? 76.888 -7.132 6.234 1.00 22.50 194 LEU A CA 1
ATOM 1297 C C . LEU A 1 194 ? 76.139 -6.140 7.114 1.00 20.88 194 LEU A C 1
ATOM 1298 O O . LEU A 1 194 ? 74.911 -6.070 7.087 1.00 23.00 194 LEU A O 1
ATOM 1303 N N . LYS A 1 195 ? 76.890 -5.372 7.896 1.00 19.89 195 LYS A N 1
ATOM 1304 C CA . LYS A 1 195 ? 76.297 -4.370 8.770 1.00 22.92 195 LYS A CA 1
ATOM 1305 C C . LYS A 1 195 ? 75.605 -3.320 7.911 1.00 22.01 195 LYS A C 1
ATOM 1306 O O . LYS A 1 195 ? 74.540 -2.806 8.266 1.00 21.55 195 LYS A O 1
ATOM 1312 N N . ALA A 1 196 ? 76.217 -3.006 6.775 1.00 19.14 196 ALA A N 1
ATOM 1313 C CA . ALA A 1 196 ? 75.649 -2.028 5.859 1.00 19.22 196 ALA A CA 1
ATOM 1314 C C . ALA A 1 196 ? 74.398 -2.601 5.182 1.00 15.97 196 ALA A C 1
ATOM 1315 O O . ALA A 1 196 ? 73.422 -1.882 4.973 1.00 15.87 196 ALA A O 1
ATOM 1317 N N . ASP A 1 197 ? 74.416 -3.889 4.841 1.00 16.51 197 ASP A N 1
ATOM 1318 C CA . ASP A 1 197 ? 73.245 -4.499 4.207 1.00 14.76 197 ASP A CA 1
ATOM 1319 C C . ASP A 1 197 ? 72.052 -4.415 5.151 1.00 15.75 197 ASP A C 1
ATOM 1320 O O . ASP A 1 197 ? 70.934 -4.105 4.736 1.00 15.35 197 ASP A O 1
ATOM 1325 N N . GLU A 1 198 ? 72.302 -4.716 6.421 1.00 14.19 198 GLU A N 1
ATOM 1326 C CA . GLU A 1 198 ? 71.261 -4.710 7.442 1.00 16.21 198 GLU A CA 1
ATOM 1327 C C . GLU A 1 198 ? 70.655 -3.324 7.635 1.00 16.04 198 GLU A C 1
ATOM 1328 O O . GLU A 1 198 ? 69.449 -3.184 7.832 1.00 12.94 198 GLU A O 1
ATOM 1334 N N . THR A 1 199 ? 71.496 -2.300 7.580 1.00 13.63 199 THR A N 1
ATOM 1335 C CA . THR A 1 199 ? 71.022 -0.936 7.747 1.00 15.82 199 THR A CA 1
ATOM 1336 C C . THR A 1 199 ? 70.123 -0.549 6.576 1.00 14.31 199 THR A C 1
ATOM 1337 O O . THR A 1 199 ? 69.102 0.109 6.762 1.00 13.81 199 THR A O 1
ATOM 1341 N N . LEU A 1 200 ? 70.500 -0.965 5.372 1.00 11.16 200 LEU A N 1
ATOM 1342 C CA . LEU A 1 200 ? 69.704 -0.665 4.187 1.00 12.81 200 LEU A CA 1
ATOM 1343 C C . LEU A 1 200 ? 68.384 -1.427 4.279 1.00 12.70 200 LEU A C 1
ATOM 1344 O O . LEU A 1 200 ? 67.318 -0.897 3.958 1.00 13.42 200 LEU A O 1
ATOM 1349 N N . HIS A 1 201 ? 68.466 -2.677 4.722 1.00 13.10 201 HIS A N 1
ATOM 1350 C CA . HIS A 1 201 ? 67.280 -3.510 4.892 1.00 12.93 201 HIS A CA 1
ATOM 1351 C C . HIS A 1 201 ? 66.303 -2.829 5.851 1.00 13.87 201 HIS A C 1
ATOM 1352 O O . HIS A 1 201 ? 65.117 -2.700 5.555 1.00 14.14 201 HIS A O 1
ATOM 1359 N N . GLN A 1 202 ? 66.807 -2.398 7.005 1.00 12.24 202 GLN A N 1
ATOM 1360 C CA . GLN A 1 202 ? 65.966 -1.741 8.005 1.00 14.32 202 GLN A CA 1
ATOM 1361 C C . GLN A 1 202 ? 65.231 -0.532 7.446 1.00 14.43 202 GLN A C 1
ATOM 1362 O O . GLN A 1 202 ? 64.034 -0.359 7.680 1.00 15.46 202 GLN A O 1
ATOM 1368 N N . GLY A 1 203 ? 65.955 0.301 6.706 1.00 13.72 203 GLY A N 1
ATOM 1369 C CA . GLY A 1 203 ? 65.355 1.485 6.122 1.00 12.62 203 GLY A CA 1
ATOM 1370 C C . GLY A 1 203 ? 64.245 1.189 5.129 1.00 15.65 203 GLY A C 1
ATOM 1371 O O . GLY A 1 203 ? 63.167 1.782 5.208 1.00 13.37 203 GLY A O 1
ATOM 1372 N N . VAL A 1 204 ? 64.506 0.279 4.192 1.00 12.27 204 VAL A N 1
ATOM 1373 C CA . VAL A 1 204 ? 63.519 -0.083 3.175 1.00 12.08 204 VAL A CA 1
ATOM 1374 C C . VAL A 1 204 ? 62.309 -0.796 3.778 1.00 14.45 204 VAL A C 1
ATOM 1375 O O . VAL A 1 204 ? 61.162 -0.457 3.470 1.00 13.66 204 VAL A O 1
ATOM 1379 N N . LYS A 1 205 ? 62.567 -1.782 4.633 1.00 11.92 205 LYS A N 1
ATOM 1380 C CA . LYS A 1 205 ? 61.489 -2.530 5.270 1.00 14.43 205 LYS A CA 1
ATOM 1381 C C . LYS A 1 205 ? 60.646 -1.579 6.114 1.00 12.18 205 LYS A C 1
ATOM 1382 O O . LYS A 1 205 ? 59.418 -1.574 6.032 1.00 11.26 205 LYS A O 1
ATOM 1388 N N . GLY A 1 206 ? 61.331 -0.765 6.914 1.00 15.45 206 GLY A N 1
ATOM 1389 C CA . GLY A 1 206 ? 60.666 0.187 7.785 1.00 14.43 206 GLY A CA 1
ATOM 1390 C C . GLY A 1 206 ? 59.698 1.127 7.098 1.00 14.46 206 GLY A C 1
ATOM 1391 O O . GLY A 1 206 ? 58.555 1.257 7.526 1.00 13.25 206 GLY A O 1
ATOM 1392 N N . ILE A 1 207 ? 60.143 1.795 6.040 1.00 11.38 207 ILE A N 1
ATOM 1393 C CA . ILE A 1 207 ? 59.266 2.718 5.328 1.00 13.94 207 ILE A CA 1
ATOM 1394 C C . ILE A 1 207 ? 58.205 1.951 4.540 1.00 14.51 207 ILE A C 1
ATOM 1395 O O . ILE A 1 207 ? 57.014 2.273 4.600 1.00 13.95 207 ILE A O 1
ATOM 1400 N N . SER A 1 208 ? 58.640 0.925 3.816 1.00 12.86 208 SER A N 1
ATOM 1401 C CA . SER A 1 208 ? 57.731 0.114 3.008 1.00 14.25 208 SER A CA 1
ATOM 1402 C C . SER A 1 208 ? 56.517 -0.421 3.763 1.00 13.93 208 SER A C 1
ATOM 1403 O O . SER A 1 208 ? 55.379 -0.220 3.346 1.00 12.68 208 SER A O 1
ATOM 1406 N N . GLU A 1 209 ? 56.761 -1.101 4.877 1.00 13.83 209 GLU A N 1
ATOM 1407 C CA . GLU A 1 209 ? 55.669 -1.709 5.620 1.00 16.96 209 GLU A CA 1
ATOM 1408 C C . GLU A 1 209 ? 54.683 -0.751 6.267 1.00 18.21 209 GLU A C 1
ATOM 1409 O O . GLU A 1 209 ? 53.625 -1.168 6.731 1.00 20.92 209 GLU A O 1
ATOM 1415 N N . LEU A 1 210 ? 55.011 0.536 6.282 1.00 17.03 210 LEU A N 1
ATOM 1416 C CA . LEU A 1 210 ? 54.079 1.516 6.822 1.00 18.35 210 LEU A CA 1
ATOM 1417 C C . LEU A 1 210 ? 52.929 1.565 5.828 1.00 18.62 210 LEU A C 1
ATOM 1418 O O . LEU A 1 210 ? 51.793 1.865 6.188 1.00 18.77 210 LEU A O 1
ATOM 1423 N N . ILE A 1 211 ? 53.247 1.253 4.573 1.00 17.07 211 ILE A N 1
ATOM 1424 C CA . ILE A 1 211 ? 52.284 1.273 3.479 1.00 15.71 211 ILE A CA 1
ATOM 1425 C C . ILE A 1 211 ? 51.679 -0.086 3.119 1.00 16.10 211 ILE A C 1
ATOM 1426 O O . ILE A 1 211 ? 50.535 -0.163 2.672 1.00 20.23 211 ILE A O 1
ATOM 1431 N N . THR A 1 212 ? 52.434 -1.158 3.316 1.00 11.75 212 THR A N 1
ATOM 1432 C CA . THR A 1 212 ? 51.945 -2.475 2.937 1.00 14.46 212 THR A CA 1
ATOM 1433 C C . THR A 1 212 ? 51.356 -3.325 4.051 1.00 15.44 212 THR A C 1
ATOM 1434 O O . THR A 1 212 ? 50.612 -4.270 3.784 1.00 19.16 212 THR A O 1
ATOM 1438 N N . LYS A 1 213 ? 51.697 -3.013 5.293 1.00 14.66 213 LYS A N 1
ATOM 1439 C CA . LYS A 1 213 ? 51.182 -3.790 6.406 1.00 15.14 213 LYS A CA 1
ATOM 1440 C C . LYS A 1 213 ? 50.175 -3.004 7.231 1.00 14.75 213 LYS A C 1
ATOM 1441 O O . LYS A 1 213 ? 50.496 -1.983 7.839 1.00 14.01 213 LYS A O 1
ATOM 1447 N N . ARG A 1 214 ? 48.942 -3.495 7.221 1.00 14.46 214 ARG A N 1
ATOM 1448 C CA . ARG A 1 214 ? 47.839 -2.881 7.945 1.00 15.48 214 ARG A CA 1
ATOM 1449 C C . ARG A 1 214 ? 48.073 -2.945 9.446 1.00 14.42 214 ARG A C 1
ATOM 1450 O O . ARG A 1 214 ? 47.783 -1.999 10.170 1.00 13.18 214 ARG A O 1
ATOM 1458 N N . GLY A 1 215 ? 48.609 -4.073 9.901 1.00 9.63 215 GLY A N 1
ATOM 1459 C CA . GLY A 1 215 ? 48.832 -4.269 11.317 1.00 12.27 215 GLY A CA 1
ATOM 1460 C C . GLY A 1 215 ? 47.719 -5.178 11.810 1.00 17.71 215 GLY A C 1
ATOM 1461 O O . GLY A 1 215 ? 46.552 -5.004 11.440 1.00 15.91 215 GLY A O 1
ATOM 1462 N N . TYR A 1 216 ? 48.079 -6.159 12.629 1.00 14.66 216 TYR A N 1
ATOM 1463 C CA . TYR A 1 216 ? 47.118 -7.109 13.169 1.00 16.53 216 TYR A CA 1
ATOM 1464 C C . TYR A 1 216 ? 46.478 -6.599 14.459 1.00 16.59 216 TYR A C 1
ATOM 1465 O O . TYR A 1 216 ? 47.148 -6.012 15.303 1.00 15.88 216 TYR A O 1
ATOM 1474 N N . ILE A 1 217 ? 45.175 -6.813 14.607 1.00 16.85 217 ILE A N 1
ATOM 1475 C CA . ILE A 1 217 ? 44.486 -6.382 15.817 1.00 16.15 217 ILE A CA 1
ATOM 1476 C C . ILE A 1 217 ? 43.877 -7.551 16.583 1.00 15.67 217 ILE A C 1
ATOM 1477 O O . ILE A 1 217 ? 42.937 -8.192 16.116 1.00 15.89 217 ILE A O 1
ATOM 1482 N N . ARG A 1 218 ? 44.425 -7.824 17.761 1.00 15.96 218 ARG A N 1
ATOM 1483 C CA . ARG A 1 218 ? 43.927 -8.907 18.601 1.00 20.66 218 ARG A CA 1
ATOM 1484 C C . ARG A 1 218 ? 42.744 -8.346 19.383 1.00 19.13 218 ARG A C 1
ATOM 1485 O O . ARG A 1 218 ? 42.926 -7.577 20.320 1.00 18.41 218 ARG A O 1
ATOM 1493 N N . LEU A 1 219 ? 41.534 -8.728 18.986 1.00 21.25 219 LEU A N 1
ATOM 1494 C CA . LEU A 1 219 ? 40.326 -8.230 19.636 1.00 23.55 219 LEU A CA 1
ATOM 1495 C C . LEU A 1 219 ? 40.240 -8.523 21.132 1.00 23.34 219 LEU A C 1
ATOM 1496 O O . LEU A 1 219 ? 39.688 -7.725 21.888 1.00 28.81 219 LEU A O 1
ATOM 1501 N N . 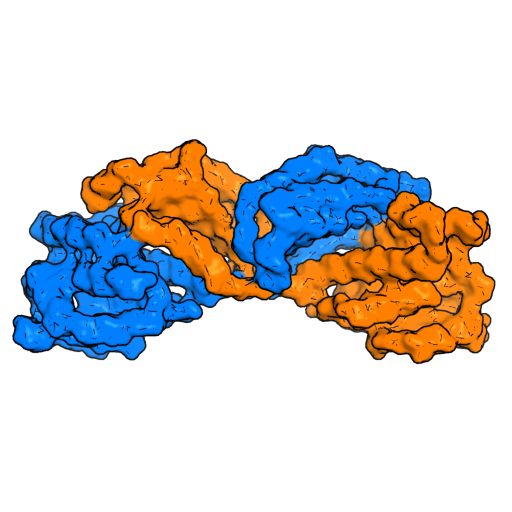THR A 1 220 ? 40.782 -9.655 21.569 1.00 24.13 220 THR A N 1
ATOM 1502 C CA . THR A 1 220 ? 40.744 -9.983 22.989 1.00 26.21 220 THR A CA 1
ATOM 1503 C C . THR A 1 220 ? 41.520 -8.932 23.772 1.00 28.94 220 THR A C 1
ATOM 1504 O O . THR A 1 220 ? 41.314 -8.760 24.972 1.00 31.10 220 THR A O 1
ATOM 1508 N N . SER A 1 221 ? 42.411 -8.221 23.087 1.00 29.78 221 SER A N 1
ATOM 1509 C CA . SER A 1 221 ? 43.207 -7.188 23.734 1.00 31.08 221 SER A CA 1
ATOM 1510 C C . SER A 1 221 ? 42.379 -5.934 23.990 1.00 31.62 221 SER A C 1
ATOM 1511 O O . SER A 1 221 ? 42.567 -5.252 24.996 1.00 33.64 221 SER A O 1
ATOM 1514 N N . ARG A 1 222 ? 41.464 -5.621 23.081 1.00 31.14 222 ARG A N 1
ATOM 1515 C CA . ARG A 1 222 ? 40.630 -4.445 23.273 1.00 31.89 222 ARG A CA 1
ATOM 1516 C C . ARG A 1 222 ? 39.592 -4.759 24.352 1.00 30.33 222 ARG A C 1
ATOM 1517 O O . ARG A 1 222 ? 39.178 -3.879 25.109 1.00 29.74 222 ARG A O 1
ATOM 1525 N N . PHE A 1 223 ? 39.191 -6.025 24.430 1.00 27.85 223 PHE A N 1
ATOM 1526 C CA . PHE A 1 223 ? 38.234 -6.459 25.441 1.00 27.21 223 PHE A CA 1
ATOM 1527 C C . PHE A 1 223 ? 38.853 -6.242 26.824 1.00 27.81 223 PHE A C 1
ATOM 1528 O O . PHE A 1 223 ? 38.173 -5.853 27.773 1.00 25.33 223 PHE A O 1
ATOM 1536 N N . ALA A 1 224 ? 40.155 -6.494 26.926 1.00 29.16 224 ALA A N 1
ATOM 1537 C CA . ALA A 1 224 ? 40.865 -6.334 28.187 1.00 27.34 224 ALA A CA 1
ATOM 1538 C C . ALA A 1 224 ? 40.839 -4.887 28.646 1.00 29.03 224 ALA A C 1
ATOM 1539 O O . ALA A 1 224 ? 40.682 -4.607 29.832 1.00 28.92 224 ALA A O 1
ATOM 1541 N N . ARG A 1 225 ? 40.984 -3.960 27.707 1.00 28.48 225 ARG A N 1
ATOM 1542 C CA . ARG A 1 225 ? 40.973 -2.549 28.062 1.00 29.53 225 ARG A CA 1
ATOM 1543 C C . ARG A 1 225 ? 39.595 -2.118 28.558 1.00 28.63 225 ARG A C 1
ATOM 1544 O O . ARG A 1 225 ? 39.480 -1.318 29.487 1.00 26.24 225 ARG A O 1
ATOM 1552 N N . ILE A 1 226 ? 38.548 -2.647 27.937 1.00 26.86 226 ILE A N 1
ATOM 1553 C CA . ILE A 1 226 ? 37.193 -2.293 28.337 1.00 27.71 226 ILE A CA 1
ATOM 1554 C C . ILE A 1 226 ? 36.813 -3.002 29.636 1.00 25.14 226 ILE A C 1
ATOM 1555 O O . ILE A 1 226 ? 36.126 -2.437 30.485 1.00 24.29 226 ILE A O 1
ATOM 1560 N N . GLU A 1 227 ? 37.277 -4.236 29.792 1.00 25.85 227 GLU A N 1
ATOM 1561 C CA . GLU A 1 227 ? 36.982 -5.009 30.991 1.00 28.01 227 GLU A CA 1
ATOM 1562 C C . GLU A 1 227 ? 37.595 -4.348 32.223 1.00 27.62 227 GLU A C 1
ATOM 1563 O O . GLU A 1 227 ? 36.964 -4.279 33.278 1.00 25.65 227 GLU A O 1
ATOM 1569 N N . SER A 1 228 ? 38.822 -3.856 32.083 1.00 26.67 228 SER A N 1
ATOM 1570 C CA . SER A 1 228 ? 39.520 -3.218 33.195 1.00 28.50 228 SER A CA 1
ATOM 1571 C C . SER A 1 228 ? 38.785 -2.000 33.733 1.00 26.96 228 SER A C 1
ATOM 1572 O O . SER A 1 228 ? 38.904 -1.665 34.911 1.00 29.86 228 SER A O 1
ATOM 1575 N N . VAL A 1 229 ? 38.026 -1.329 32.874 1.00 26.38 229 VAL A N 1
ATOM 1576 C CA . VAL A 1 229 ? 37.298 -0.148 33.309 1.00 25.49 229 VAL A CA 1
ATOM 1577 C C . VAL A 1 229 ? 35.842 -0.421 33.678 1.00 23.83 229 VAL A C 1
ATOM 1578 O O . VAL A 1 229 ? 35.259 0.309 34.474 1.00 23.83 229 VAL A O 1
ATOM 1582 N N . MET A 1 230 ? 35.256 -1.473 33.113 1.00 20.19 230 MET A N 1
ATOM 1583 C CA . MET A 1 230 ? 33.857 -1.784 33.402 1.00 19.93 230 MET A CA 1
ATOM 1584 C C . MET A 1 230 ? 33.615 -2.851 34.479 1.00 17.63 230 MET A C 1
ATOM 1585 O O . MET A 1 230 ? 32.526 -2.926 35.044 1.00 17.01 230 MET A O 1
ATOM 1590 N N . LYS A 1 231 ? 34.617 -3.672 34.776 1.00 17.18 231 LYS A N 1
ATOM 1591 C CA . LYS A 1 231 ? 34.438 -4.707 35.792 1.00 17.49 231 LYS A CA 1
ATOM 1592 C C . LYS A 1 231 ? 34.189 -4.072 37.165 1.00 17.79 231 LYS A C 1
ATOM 1593 O O . LYS A 1 231 ? 34.971 -3.241 37.623 1.00 19.11 231 LYS A O 1
ATOM 1599 N N . ASP A 1 232 ? 33.087 -4.457 37.808 1.00 18.17 232 ASP A N 1
ATOM 1600 C CA . ASP A 1 232 ? 32.727 -3.931 39.121 1.00 19.27 232 ASP A CA 1
ATOM 1601 C C . ASP A 1 232 ? 32.813 -2.404 39.194 1.00 22.08 232 ASP A C 1
ATOM 1602 O O . ASP A 1 232 ? 33.185 -1.850 40.230 1.00 24.99 232 ASP A O 1
ATOM 1607 N N . ALA A 1 233 ? 32.455 -1.729 38.106 1.00 20.81 233 ALA A N 1
ATOM 1608 C CA . ALA A 1 233 ? 32.513 -0.268 38.046 1.00 19.95 233 ALA A CA 1
ATOM 1609 C C . ALA A 1 233 ? 31.330 0.442 38.707 1.00 21.05 233 ALA A C 1
ATOM 1610 O O . ALA A 1 233 ? 31.475 1.549 39.223 1.00 19.78 233 ALA A O 1
ATOM 1612 N N . GLY A 1 234 ? 30.161 -0.188 38.674 1.00 20.46 234 GLY A N 1
ATOM 1613 C CA . GLY A 1 234 ? 28.979 0.410 39.267 1.00 17.99 234 GLY A CA 1
ATOM 1614 C C . GLY A 1 234 ? 28.195 1.259 38.280 1.00 17.44 234 GLY A C 1
ATOM 1615 O O . GLY A 1 234 ? 28.198 1.000 37.071 1.00 12.93 234 GLY A O 1
ATOM 1616 N N . ALA A 1 235 ? 27.517 2.277 38.800 1.00 15.70 235 ALA A N 1
ATOM 1617 C CA . ALA A 1 235 ? 26.721 3.177 37.979 1.00 15.13 235 ALA A CA 1
ATOM 1618 C C . ALA A 1 235 ? 27.647 3.909 37.022 1.00 16.06 235 ALA A C 1
ATOM 1619 O O . ALA A 1 235 ? 28.744 4.316 37.401 1.00 18.36 235 ALA A O 1
ATOM 1621 N N . ALA A 1 236 ? 27.214 4.086 35.781 1.00 14.55 236 ALA A N 1
ATOM 1622 C CA . ALA A 1 236 ? 28.061 4.758 34.808 1.00 16.80 236 ALA A CA 1
ATOM 1623 C C . ALA A 1 236 ? 27.319 5.772 33.960 1.00 16.45 236 ALA A C 1
ATOM 1624 O O . ALA A 1 236 ? 26.103 5.691 33.787 1.00 17.36 236 ALA A O 1
ATOM 1626 N N . ILE A 1 237 ? 28.068 6.733 33.436 1.00 13.73 237 ILE A N 1
ATOM 1627 C CA . ILE A 1 237 ? 27.509 7.748 32.560 1.00 16.94 237 ILE A CA 1
ATOM 1628 C C . ILE A 1 237 ? 28.053 7.431 31.171 1.00 19.34 237 ILE A C 1
ATOM 1629 O O . ILE A 1 237 ? 29.250 7.178 31.013 1.00 19.15 237 ILE A O 1
ATOM 1634 N N . LEU A 1 238 ? 27.171 7.420 30.176 1.00 20.23 238 LEU A N 1
ATOM 1635 C CA . LEU A 1 238 ? 27.560 7.109 28.804 1.00 18.31 238 LEU A CA 1
ATOM 1636 C C . LEU A 1 238 ? 27.241 8.250 27.845 1.00 18.98 238 LEU A C 1
ATOM 1637 O O . LEU A 1 238 ? 26.126 8.775 27.838 1.00 18.32 238 LEU A O 1
ATOM 1642 N N . GLY A 1 239 ? 28.222 8.615 27.026 1.00 16.61 239 GLY A N 1
ATOM 1643 C CA . GLY A 1 239 ? 28.025 9.680 26.064 1.00 18.13 239 GLY A CA 1
ATOM 1644 C C . GLY A 1 239 ? 28.541 9.265 24.699 1.00 19.74 239 GLY A C 1
ATOM 1645 O O . GLY A 1 239 ? 29.597 8.637 24.591 1.00 17.33 239 GLY A O 1
ATOM 1646 N N . ILE A 1 240 ? 27.792 9.613 23.658 1.00 17.00 240 ILE A N 1
ATOM 1647 C CA . ILE A 1 240 ? 28.163 9.280 22.291 1.00 19.27 240 ILE A CA 1
ATOM 1648 C C . ILE A 1 240 ? 28.017 10.509 21.403 1.00 19.21 240 ILE A C 1
ATOM 1649 O O . ILE A 1 240 ? 27.072 11.275 21.543 1.00 17.56 240 ILE A O 1
ATOM 1654 N N . GLY A 1 241 ? 28.959 10.697 20.491 1.00 20.90 241 GLY A N 1
ATOM 1655 C CA . GLY A 1 241 ? 28.882 11.842 19.609 1.00 19.05 241 GLY A CA 1
ATOM 1656 C C . GLY A 1 241 ? 29.528 11.587 18.267 1.00 20.81 241 GLY A C 1
ATOM 1657 O O . GLY A 1 241 ? 30.458 10.787 18.155 1.00 18.13 241 GLY A O 1
ATOM 1658 N N . VAL A 1 242 ? 29.017 12.260 17.241 1.00 16.65 242 VAL A N 1
ATOM 1659 C CA . VAL A 1 242 ? 29.562 12.146 15.900 1.00 18.84 242 VAL A CA 1
ATOM 1660 C C . VAL A 1 242 ? 29.917 13.558 15.432 1.00 20.53 242 VAL A C 1
ATOM 1661 O O . VAL A 1 242 ? 29.219 14.522 15.746 1.00 21.41 242 VAL A O 1
ATOM 1665 N N . GLY A 1 243 ? 31.022 13.681 14.709 1.00 21.37 243 GLY A N 1
ATOM 1666 C CA . GLY A 1 243 ? 31.441 14.979 14.223 1.00 19.73 243 GLY A CA 1
ATOM 1667 C C . GLY A 1 243 ? 31.733 14.905 12.742 1.00 19.02 243 GLY A C 1
ATOM 1668 O O . GLY A 1 243 ? 31.993 13.825 12.208 1.00 17.72 243 GLY A O 1
ATOM 1669 N N . LYS A 1 244 ? 31.697 16.050 12.073 1.00 16.67 244 LYS A N 1
ATOM 1670 C CA . LYS A 1 244 ? 31.953 16.081 10.644 1.00 17.87 244 LYS A CA 1
ATOM 1671 C C . LYS A 1 244 ? 32.610 17.407 10.282 1.00 20.07 244 LYS A C 1
ATOM 1672 O O . LYS A 1 244 ? 32.300 18.441 10.870 1.00 21.12 244 LYS A O 1
ATOM 1678 N N . GLY A 1 245 ? 33.532 17.373 9.329 1.00 21.53 245 GLY A N 1
ATOM 1679 C CA . GLY A 1 245 ? 34.202 18.594 8.928 1.00 23.17 245 GLY A CA 1
ATOM 1680 C C . GLY A 1 245 ? 35.505 18.859 9.657 1.00 24.51 245 GLY A C 1
ATOM 1681 O O . GLY A 1 245 ? 35.987 18.031 10.429 1.00 23.05 245 GLY A O 1
ATOM 1682 N N . GLU A 1 246 ? 36.066 20.037 9.410 1.00 25.61 246 GLU A N 1
ATOM 1683 C CA . GLU A 1 246 ? 37.333 20.459 9.997 1.00 26.99 246 GLU A CA 1
ATOM 1684 C C . GLU A 1 246 ? 37.482 20.251 11.505 1.00 24.99 246 GLU A C 1
ATOM 1685 O O . GLU A 1 246 ? 38.526 19.794 11.974 1.00 24.08 246 GLU A O 1
ATOM 1691 N N . HIS A 1 247 ? 36.453 20.588 12.271 1.00 23.18 247 HIS A N 1
ATOM 1692 C CA . HIS A 1 247 ? 36.531 20.432 13.717 1.00 22.93 247 HIS A CA 1
ATOM 1693 C C . HIS A 1 247 ? 35.716 19.248 14.227 1.00 20.89 247 HIS A C 1
ATOM 1694 O O . HIS A 1 247 ? 35.225 19.257 15.356 1.00 17.32 247 HIS A O 1
ATOM 1701 N N . ARG A 1 248 ? 35.600 18.221 13.391 1.00 18.30 248 ARG A N 1
ATOM 1702 C CA . ARG A 1 248 ? 34.847 17.021 13.733 1.00 16.54 248 ARG A CA 1
ATOM 1703 C C . ARG A 1 248 ? 35.200 16.443 15.105 1.00 14.99 248 ARG A C 1
ATOM 1704 O O . ARG A 1 248 ? 34.320 16.010 15.845 1.00 17.35 248 ARG A O 1
ATOM 1712 N N . ALA A 1 249 ? 36.485 16.450 15.446 1.00 17.82 249 ALA A N 1
ATOM 1713 C CA . ALA A 1 249 ? 36.945 15.887 16.714 1.00 20.26 249 ALA A CA 1
ATOM 1714 C C . ALA A 1 249 ? 36.419 16.575 17.970 1.00 22.64 249 ALA A C 1
ATOM 1715 O O . ALA A 1 249 ? 35.816 15.929 18.830 1.00 20.24 249 ALA A O 1
ATOM 1717 N N . ARG A 1 250 ? 36.646 17.876 18.100 1.00 19.22 250 ARG A N 1
ATOM 1718 C CA . ARG A 1 250 ? 36.162 18.548 19.292 1.00 21.90 250 ARG A CA 1
ATOM 1719 C C . ARG A 1 250 ? 34.639 18.615 19.294 1.00 18.53 250 ARG A C 1
ATOM 1720 O O . ARG A 1 250 ? 34.012 18.561 20.348 1.00 17.64 250 ARG A O 1
ATOM 1728 N N . GLU A 1 251 ? 34.034 18.701 18.115 1.00 19.41 251 GLU A N 1
ATOM 1729 C CA . GLU A 1 251 ? 32.582 18.769 18.047 1.00 18.35 251 GLU A CA 1
ATOM 1730 C C . GLU A 1 251 ? 31.907 17.458 18.460 1.00 21.83 251 GLU A C 1
ATOM 1731 O O . GLU A 1 251 ? 30.869 17.469 19.127 1.00 19.31 251 GLU A O 1
ATOM 1737 N N . ALA A 1 252 ? 32.497 16.329 18.079 1.00 20.03 252 ALA A N 1
ATOM 1738 C CA . ALA A 1 252 ? 31.935 15.036 18.455 1.00 19.13 252 ALA A CA 1
ATOM 1739 C C . ALA A 1 252 ? 32.150 14.848 19.955 1.00 19.88 252 ALA A C 1
ATOM 1740 O O . ALA A 1 252 ? 31.306 14.280 20.652 1.00 20.28 252 ALA A O 1
ATOM 1742 N N . ALA A 1 253 ? 33.288 15.333 20.446 1.00 16.58 253 ALA A N 1
ATOM 1743 C CA . ALA A 1 253 ? 33.621 15.220 21.860 1.00 20.10 253 ALA A CA 1
ATOM 1744 C C . ALA A 1 253 ? 32.630 16.016 22.707 1.00 22.66 253 ALA A C 1
ATOM 1745 O O . ALA A 1 253 ? 32.177 15.543 23.752 1.00 21.05 253 ALA A O 1
ATOM 1747 N N . LYS A 1 254 ? 32.301 17.222 22.252 1.00 21.84 254 LYS A N 1
ATOM 1748 C CA . LYS A 1 254 ? 31.356 18.081 22.960 1.00 25.80 254 LYS A CA 1
ATOM 1749 C C . LYS A 1 254 ? 29.975 17.443 23.012 1.00 26.01 254 LYS A C 1
ATOM 1750 O O . LYS A 1 254 ? 29.357 17.396 24.072 1.00 24.18 254 LYS A O 1
ATOM 1756 N N . LYS A 1 255 ? 29.492 16.965 21.865 1.00 25.04 255 LYS A N 1
ATOM 1757 C CA . LYS A 1 255 ? 28.176 16.328 21.791 1.00 28.14 255 LYS A CA 1
ATOM 1758 C C . LYS A 1 255 ? 28.043 15.173 22.781 1.00 26.59 255 LYS A C 1
ATOM 1759 O O . LYS A 1 255 ? 27.003 15.003 23.412 1.00 25.26 255 LYS A O 1
ATOM 1765 N N . ALA A 1 256 ? 29.098 14.378 22.908 1.00 24.81 256 ALA A N 1
ATOM 1766 C CA . ALA A 1 256 ? 29.085 13.239 23.818 1.00 25.14 256 ALA A CA 1
ATOM 1767 C C . ALA A 1 256 ? 29.163 13.698 25.269 1.00 28.41 256 ALA A C 1
ATOM 1768 O O . ALA A 1 256 ? 28.331 13.327 26.098 1.00 26.15 256 ALA A O 1
ATOM 1770 N N . MET A 1 257 ? 30.166 14.519 25.556 1.00 31.02 257 MET A N 1
ATOM 1771 C CA . MET A 1 257 ? 30.407 15.030 26.898 1.00 37.05 257 MET A CA 1
ATOM 1772 C C . MET A 1 257 ? 29.333 15.985 27.404 1.00 39.35 257 MET A C 1
ATOM 1773 O O . MET A 1 257 ? 29.245 16.240 28.606 1.00 42.36 257 MET A O 1
ATOM 1778 N N . GLU A 1 258 ? 28.517 16.509 26.496 1.00 41.37 258 GLU A N 1
ATOM 1779 C CA . GLU A 1 258 ? 27.466 17.446 26.880 1.00 43.02 258 GLU A CA 1
ATOM 1780 C C . GLU A 1 258 ? 26.073 16.973 26.482 1.00 42.93 258 GLU A C 1
ATOM 1781 O O . GLU A 1 258 ? 25.263 17.753 25.984 1.00 45.02 258 GLU A O 1
ATOM 1787 N N . SER A 1 259 ? 25.797 15.693 26.710 1.00 42.18 259 SER A N 1
ATOM 1788 C CA . SER A 1 259 ? 24.496 15.113 26.386 1.00 40.25 259 SER A CA 1
ATOM 1789 C C . SER A 1 259 ? 23.464 15.514 27.434 1.00 40.64 259 SER A C 1
ATOM 1790 O O . SER A 1 259 ? 23.794 15.674 28.609 1.00 39.74 259 SER A O 1
ATOM 1793 N N . LYS A 1 260 ? 22.214 15.669 27.008 1.00 42.20 260 LYS A N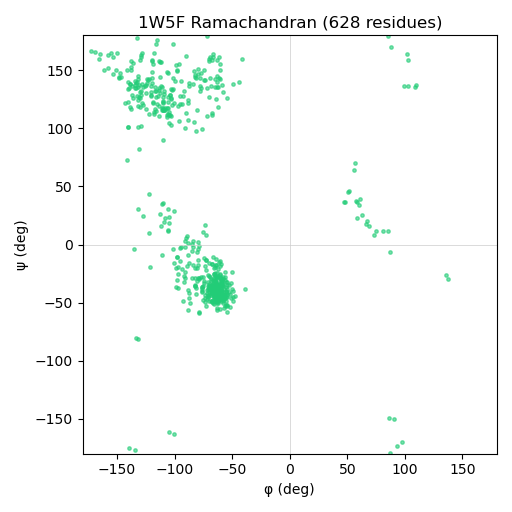 1
ATOM 1794 C CA . LYS A 1 260 ? 21.141 16.050 27.920 1.00 43.99 260 LYS A CA 1
ATOM 1795 C C . LYS A 1 260 ? 20.716 14.885 28.811 1.00 43.67 260 LYS A C 1
ATOM 1796 O O . LYS A 1 260 ? 19.981 15.073 29.780 1.00 44.38 260 LYS A O 1
ATOM 1802 N N . LEU A 1 261 ? 21.180 13.683 28.480 1.00 41.55 261 LEU A N 1
ATOM 1803 C CA . LEU A 1 261 ? 20.850 12.499 29.264 1.00 39.16 261 LEU A CA 1
ATOM 1804 C C . LEU A 1 261 ? 21.729 12.426 30.504 1.00 40.96 261 LEU A C 1
ATOM 1805 O O . LEU A 1 261 ? 21.422 11.708 31.455 1.00 42.03 261 LEU A O 1
ATOM 1810 N N . ILE A 1 262 ? 22.826 13.173 30.485 1.00 40.39 262 ILE A N 1
ATOM 1811 C CA . ILE A 1 262 ? 23.751 13.202 31.608 1.00 42.71 262 ILE A CA 1
ATOM 1812 C C . ILE A 1 262 ? 23.108 13.960 32.767 1.00 43.72 262 ILE A C 1
ATOM 1813 O O . ILE A 1 262 ? 22.923 15.177 32.707 1.00 42.12 262 ILE A O 1
ATOM 1818 N N . GLU A 1 263 ? 22.767 13.220 33.819 1.00 42.33 263 GLU A N 1
ATOM 1819 C CA . GLU A 1 263 ? 22.119 13.781 35.000 1.00 43.33 263 GLU A CA 1
ATOM 1820 C C . GLU A 1 263 ? 23.084 14.174 36.110 1.00 44.53 263 GLU A C 1
ATOM 1821 O O . GLU A 1 263 ? 22.742 14.980 36.977 1.00 46.30 263 GLU A O 1
ATOM 1827 N N . HIS A 1 264 ? 24.281 13.597 36.091 1.00 44.85 264 HIS A N 1
ATOM 1828 C CA . HIS A 1 264 ? 25.284 13.889 37.108 1.00 47.38 264 HIS A CA 1
ATOM 1829 C C . HIS A 1 264 ? 26.581 14.336 36.439 1.00 45.54 264 HIS A C 1
ATOM 1830 O O . HIS A 1 264 ? 27.017 13.746 35.455 1.00 45.32 264 HIS A O 1
ATOM 1837 N N . PRO A 1 265 ? 27.216 15.392 36.967 1.00 45.68 265 PRO A N 1
ATOM 1838 C CA . PRO A 1 265 ? 28.467 15.889 36.384 1.00 42.98 265 PRO A CA 1
ATOM 1839 C C . PRO A 1 265 ? 29.558 14.828 36.243 1.00 40.03 265 PRO A C 1
ATOM 1840 O O . PRO A 1 265 ? 29.919 14.150 37.210 1.00 36.87 265 PRO A O 1
ATOM 1844 N N . VAL A 1 266 ? 30.071 14.695 35.023 1.00 36.15 266 VAL A N 1
ATOM 1845 C CA . VAL A 1 266 ? 31.122 13.734 34.710 1.00 34.51 266 VAL A CA 1
ATOM 1846 C C . VAL A 1 266 ? 32.369 14.024 35.541 1.00 34.36 266 VAL A C 1
ATOM 1847 O O . VAL A 1 266 ? 33.240 13.168 35.701 1.00 30.42 266 VAL A O 1
ATOM 1851 N N . GLU A 1 267 ? 32.434 15.239 36.077 1.00 35.83 267 GLU A N 1
ATOM 1852 C CA . GLU A 1 267 ? 33.562 15.682 36.893 1.00 41.56 267 GLU A CA 1
ATOM 1853 C C . GLU A 1 267 ? 33.765 14.845 38.155 1.00 39.82 267 GLU A C 1
ATOM 1854 O O . GLU A 1 267 ? 34.875 14.767 38.682 1.00 39.59 267 GLU A O 1
ATOM 1860 N N . ASN A 1 268 ? 32.697 14.222 38.642 1.00 38.69 268 ASN A N 1
ATOM 1861 C CA . ASN A 1 268 ? 32.787 13.421 39.856 1.00 37.96 268 ASN A CA 1
ATOM 1862 C C . ASN A 1 268 ? 33.268 11.995 39.637 1.00 37.21 268 ASN A C 1
ATOM 1863 O O . ASN A 1 268 ? 33.419 11.236 40.593 1.00 36.37 268 ASN A O 1
ATOM 1868 N N . ALA A 1 269 ? 33.511 11.627 38.384 1.00 33.39 269 ALA A N 1
ATOM 1869 C CA . ALA A 1 269 ? 33.975 10.281 38.086 1.00 31.48 269 ALA A CA 1
ATOM 1870 C C . ALA A 1 269 ? 35.478 10.184 38.315 1.00 32.85 269 ALA A C 1
ATOM 1871 O O . ALA A 1 269 ? 36.217 11.132 38.045 1.00 33.48 269 ALA A O 1
ATOM 1873 N N . SER A 1 270 ? 35.923 9.038 38.818 1.00 32.50 270 SER A N 1
ATOM 1874 C CA . SER A 1 270 ? 37.338 8.816 39.078 1.00 34.83 270 SER A CA 1
ATOM 1875 C C . SER A 1 270 ? 37.953 8.043 37.917 1.00 36.45 270 SER A C 1
ATOM 1876 O O . SER A 1 270 ? 39.172 7.906 37.829 1.00 38.71 270 SER A O 1
ATOM 1879 N N . SER A 1 271 ? 37.102 7.532 37.032 1.00 36.20 271 SER A N 1
ATOM 1880 C CA . SER A 1 271 ? 37.562 6.780 35.870 1.00 39.50 271 SER A CA 1
ATOM 1881 C C . SER A 1 271 ? 36.784 7.203 34.627 1.00 40.05 271 SER A C 1
ATOM 1882 O O . SER A 1 271 ? 35.561 7.363 34.664 1.00 36.52 271 SER A O 1
ATOM 1885 N N . ILE A 1 272 ? 37.502 7.384 33.525 1.00 37.89 272 ILE A N 1
ATOM 1886 C CA . ILE A 1 272 ? 36.882 7.796 32.276 1.00 36.86 272 ILE A CA 1
ATOM 1887 C C . ILE A 1 272 ? 37.542 7.131 31.078 1.00 37.03 272 ILE A C 1
ATOM 1888 O O . ILE A 1 272 ? 38.745 7.268 30.861 1.00 38.78 272 ILE A O 1
ATOM 1893 N N . VAL A 1 273 ? 36.745 6.398 30.311 1.00 34.59 273 VAL A N 1
ATOM 1894 C CA . VAL A 1 273 ? 37.233 5.729 29.116 1.00 31.00 273 VAL A CA 1
ATOM 1895 C C . VAL A 1 273 ? 36.726 6.573 27.959 1.00 29.99 273 VAL A C 1
ATOM 1896 O O . VAL A 1 273 ? 35.537 6.888 27.893 1.00 26.65 273 VAL A O 1
ATOM 1900 N N . PHE A 1 274 ? 37.631 6.943 27.060 1.00 22.59 274 PHE A N 1
ATOM 1901 C CA . PHE A 1 274 ? 37.292 7.782 25.916 1.00 21.34 274 PHE A CA 1
ATOM 1902 C C . PHE A 1 274 ? 37.837 7.141 24.639 1.00 20.22 274 PHE A C 1
ATOM 1903 O O . PHE A 1 274 ? 39.047 6.954 24.504 1.00 19.78 274 PHE A O 1
ATOM 1911 N N . ASN A 1 275 ? 36.956 6.794 23.706 1.00 18.20 275 ASN A N 1
ATOM 1912 C CA . ASN A 1 275 ? 37.416 6.184 22.465 1.00 18.12 275 ASN A CA 1
ATOM 1913 C C . ASN A 1 275 ? 37.063 6.978 21.219 1.00 14.55 275 ASN A C 1
ATOM 1914 O O . ASN A 1 275 ? 35.955 7.503 21.085 1.00 13.17 275 ASN A O 1
ATOM 1919 N N . ILE A 1 276 ? 38.018 7.032 20.302 1.00 16.27 276 ILE A N 1
ATOM 1920 C CA . ILE A 1 276 ? 37.844 7.718 19.031 1.00 16.82 276 ILE A CA 1
ATOM 1921 C C . ILE A 1 276 ? 37.938 6.705 17.895 1.00 13.73 276 ILE A C 1
ATOM 1922 O O . ILE A 1 276 ? 38.899 5.944 17.824 1.00 14.68 276 ILE A O 1
ATOM 1927 N N . THR A 1 277 ? 36.933 6.688 17.025 1.00 14.66 277 THR A N 1
ATOM 1928 C CA . THR A 1 277 ? 36.925 5.807 15.859 1.00 14.51 277 THR A CA 1
ATOM 1929 C C . THR A 1 277 ? 36.933 6.777 14.681 1.00 17.31 277 THR A C 1
ATOM 1930 O O . THR A 1 277 ? 35.996 7.564 14.505 1.00 15.86 277 THR A O 1
ATOM 1934 N N . ALA A 1 278 ? 37.989 6.731 13.878 1.00 15.96 278 ALA A N 1
ATOM 1935 C CA . ALA A 1 278 ? 38.105 7.658 12.763 1.00 14.80 278 ALA A CA 1
ATOM 1936 C C . ALA A 1 278 ? 38.870 7.116 11.567 1.00 16.34 278 ALA A C 1
ATOM 1937 O O . ALA A 1 278 ? 39.568 6.105 11.664 1.00 14.38 278 ALA A O 1
ATOM 1939 N N . PRO A 1 279 ? 38.736 7.786 10.410 1.00 15.39 279 PRO A N 1
ATOM 1940 C CA . PRO A 1 279 ? 39.449 7.339 9.212 1.00 17.46 279 PRO A CA 1
ATOM 1941 C C . PRO A 1 279 ? 40.946 7.523 9.440 1.00 15.74 279 PRO A C 1
ATOM 1942 O O . PRO A 1 279 ? 41.353 8.232 10.358 1.00 15.41 279 PRO A O 1
ATOM 1946 N N . SER A 1 280 ? 41.761 6.877 8.618 1.00 16.76 280 SER A N 1
ATOM 1947 C CA . SER A 1 280 ? 43.211 6.956 8.760 1.00 19.56 280 SER A CA 1
ATOM 1948 C C . SER A 1 280 ? 43.803 8.348 8.539 1.00 20.68 280 SER A C 1
ATOM 1949 O O . SER A 1 280 ? 44.972 8.580 8.851 1.00 18.34 280 SER A O 1
ATOM 1952 N N . ASN A 1 281 ? 43.009 9.273 8.010 1.00 18.34 281 ASN A N 1
ATOM 1953 C CA . ASN A 1 281 ? 43.512 10.618 7.755 1.00 19.30 281 ASN A CA 1
ATOM 1954 C C . ASN A 1 281 ? 43.466 11.529 8.979 1.00 20.66 281 ASN A C 1
ATOM 1955 O O . ASN A 1 281 ? 43.817 12.703 8.895 1.00 21.04 281 ASN A O 1
ATOM 1960 N N . ILE A 1 282 ? 43.041 10.994 10.120 1.00 18.88 282 ILE A N 1
ATOM 1961 C CA . ILE A 1 282 ? 42.958 11.807 11.327 1.00 17.94 282 ILE A CA 1
ATOM 1962 C C . ILE A 1 282 ? 44.342 12.327 11.729 1.00 21.03 282 ILE A C 1
ATOM 1963 O O . ILE A 1 282 ? 45.330 11.592 11.696 1.00 19.03 282 ILE A O 1
ATOM 1968 N N . ARG A 1 283 ? 44.413 13.604 12.089 1.00 19.77 283 ARG A N 1
ATOM 1969 C CA . ARG A 1 283 ? 45.679 14.216 12.485 1.00 21.76 283 ARG A CA 1
ATOM 1970 C C . ARG A 1 283 ? 45.795 14.242 14.006 1.00 23.57 283 ARG A C 1
ATOM 1971 O O . ARG A 1 283 ? 44.786 14.348 14.707 1.00 22.07 283 ARG A O 1
ATOM 1979 N N . MET A 1 284 ? 47.023 14.149 14.512 1.00 21.88 284 MET A N 1
ATOM 1980 C CA . MET A 1 284 ? 47.256 14.142 15.955 1.00 26.03 284 MET A CA 1
ATOM 1981 C C . MET A 1 284 ? 46.693 15.391 16.617 1.00 26.26 284 MET A C 1
ATOM 1982 O O . MET A 1 284 ? 46.333 15.374 17.794 1.00 25.80 284 MET A O 1
ATOM 1987 N N . GLU A 1 285 ? 46.623 16.475 15.854 1.00 28.34 285 GLU A N 1
ATOM 1988 C CA . GLU A 1 285 ? 46.092 17.736 16.357 1.00 29.04 285 GLU A CA 1
ATOM 1989 C C . GLU A 1 285 ? 44.611 17.583 16.695 1.00 26.05 285 GLU A C 1
ATOM 1990 O O . GLU A 1 285 ? 44.098 18.239 17.602 1.00 22.42 285 GLU A O 1
ATOM 1996 N N . GLU A 1 286 ? 43.926 16.716 15.958 1.00 23.89 286 GLU A N 1
ATOM 1997 C CA . GLU A 1 286 ? 42.506 16.486 16.197 1.00 25.45 286 GLU A CA 1
ATOM 1998 C C . GLU A 1 286 ? 42.320 15.740 17.519 1.00 26.66 286 GLU A C 1
ATOM 1999 O O . GLU A 1 286 ? 41.341 15.956 18.235 1.00 25.47 286 GLU A O 1
ATOM 2005 N N . VAL A 1 287 ? 43.266 14.868 17.846 1.00 27.54 287 VAL A N 1
ATOM 2006 C CA . VAL A 1 287 ? 43.184 14.128 19.097 1.00 31.40 287 VAL A CA 1
ATOM 2007 C C . VAL A 1 287 ? 43.335 15.101 20.260 1.00 33.36 287 VAL A C 1
ATOM 2008 O O . VAL A 1 287 ? 42.680 14.953 21.293 1.00 33.86 287 VAL A O 1
ATOM 2012 N N . HIS A 1 288 ? 44.195 16.102 20.082 1.00 35.79 288 HIS A N 1
ATOM 2013 C CA . HIS A 1 288 ? 44.434 17.105 21.115 1.00 37.91 288 HIS A CA 1
ATOM 2014 C C . HIS A 1 288 ? 43.191 17.930 21.422 1.00 35.99 288 HIS A C 1
ATOM 2015 O O . HIS A 1 288 ? 42.858 18.144 22.588 1.00 36.27 288 HIS A O 1
ATOM 2022 N N . GLU A 1 289 ? 42.512 18.407 20.383 1.00 32.80 289 GLU A N 1
ATOM 2023 C CA . GLU A 1 289 ? 41.308 19.204 20.590 1.00 31.29 289 GLU A CA 1
ATOM 2024 C C . GLU A 1 289 ? 40.253 18.374 21.310 1.00 29.87 289 GLU A C 1
ATOM 2025 O O . GLU A 1 289 ? 39.498 18.892 22.131 1.00 28.76 289 GLU A O 1
ATOM 2031 N N . ALA A 1 290 ? 40.208 17.081 21.002 1.00 28.48 290 ALA A N 1
ATOM 2032 C CA . ALA A 1 290 ? 39.255 16.188 21.643 1.00 31.39 290 ALA A CA 1
ATOM 2033 C C . ALA A 1 290 ? 39.660 15.999 23.103 1.00 34.14 290 ALA A C 1
ATOM 2034 O O . ALA A 1 290 ? 38.809 15.939 23.993 1.00 35.66 290 ALA A O 1
ATOM 2036 N N . ALA A 1 291 ? 40.965 15.920 23.343 1.00 36.23 291 ALA A N 1
ATOM 2037 C CA . ALA A 1 291 ? 41.490 15.728 24.690 1.00 38.60 291 ALA A CA 1
ATOM 2038 C C . ALA A 1 291 ? 41.240 16.930 25.593 1.00 40.72 291 ALA A C 1
ATOM 2039 O O . ALA A 1 291 ? 40.972 16.771 26.783 1.00 42.72 291 ALA A O 1
ATOM 2041 N N . MET A 1 292 ? 41.330 18.131 25.032 1.00 43.04 292 MET A N 1
ATOM 2042 C CA . MET A 1 292 ? 41.108 19.343 25.812 1.00 45.03 292 MET A CA 1
ATOM 2043 C C . MET A 1 292 ? 39.668 19.412 26.310 1.00 44.45 292 MET A C 1
ATOM 2044 O O . MET A 1 292 ? 39.392 19.968 27.373 1.00 42.48 292 MET A O 1
ATOM 2049 N N . ILE A 1 293 ? 38.749 18.846 25.536 1.00 42.30 293 ILE A N 1
ATOM 2050 C CA . ILE A 1 293 ? 37.348 18.846 25.920 1.00 41.31 293 ILE A CA 1
ATOM 2051 C C . ILE A 1 293 ? 37.126 17.888 27.084 1.00 40.83 293 ILE A C 1
ATOM 2052 O O . ILE A 1 293 ? 36.358 18.182 27.998 1.00 38.61 293 ILE A O 1
ATOM 2057 N N . ILE A 1 294 ? 37.808 16.748 27.055 1.00 41.18 294 ILE A N 1
ATOM 2058 C CA . ILE A 1 294 ? 37.679 15.769 28.127 1.00 44.66 294 ILE A CA 1
ATOM 2059 C C . ILE A 1 294 ? 38.108 16.404 29.442 1.00 46.16 294 ILE A C 1
ATOM 2060 O O . ILE A 1 294 ? 37.354 16.429 30.413 1.00 43.59 294 ILE A O 1
ATOM 2065 N N . ARG A 1 295 ? 39.331 16.921 29.455 1.00 48.77 295 ARG A N 1
ATOM 2066 C CA . ARG A 1 295 ? 39.896 17.551 30.638 1.00 51.65 295 ARG A CA 1
ATOM 2067 C C . ARG A 1 295 ? 39.036 18.683 31.187 1.00 50.84 295 ARG A C 1
ATOM 2068 O O . ARG A 1 295 ? 39.000 18.903 32.397 1.00 52.24 295 ARG A O 1
ATOM 2076 N N . GLN A 1 296 ? 38.340 19.399 30.310 1.00 49.65 296 GLN A N 1
ATOM 2077 C CA . GLN A 1 296 ? 37.503 20.502 30.762 1.00 50.37 296 GLN A CA 1
ATOM 2078 C C . GLN A 1 296 ? 36.153 20.019 31.295 1.00 50.77 296 GLN A C 1
ATOM 2079 O O . GLN A 1 296 ? 35.369 20.809 31.825 1.00 50.27 296 GLN A O 1
ATOM 2085 N N . ASN A 1 297 ? 35.883 18.725 31.150 1.00 49.19 297 ASN A N 1
ATOM 2086 C CA . ASN A 1 297 ? 34.631 18.147 31.634 1.00 48.68 297 ASN A CA 1
ATOM 2087 C C . ASN A 1 297 ? 34.898 17.018 32.625 1.00 49.03 297 ASN A C 1
ATOM 2088 O O . ASN A 1 297 ? 33.983 16.287 33.002 1.00 50.27 297 ASN A O 1
ATOM 2093 N N . SER A 1 298 ? 36.150 16.872 33.045 1.00 49.85 298 SER A N 1
ATOM 2094 C CA . SER A 1 298 ? 36.509 15.817 33.984 1.00 50.01 298 SER A CA 1
ATOM 2095 C C . SER A 1 298 ? 37.376 16.320 35.132 1.00 51.76 298 SER A C 1
ATOM 2096 O O . SER A 1 298 ? 37.737 17.497 35.189 1.00 50.75 298 SER A O 1
ATOM 2099 N N . SER A 1 299 ? 37.705 15.411 36.045 1.00 52.67 299 SER A N 1
ATOM 2100 C CA . SER A 1 299 ? 38.526 15.732 37.204 1.00 54.75 299 SER A CA 1
ATOM 2101 C C . SER A 1 299 ? 39.995 15.425 36.946 1.00 55.12 299 SER A C 1
ATOM 2102 O O . SER A 1 299 ? 40.331 14.412 36.336 1.00 54.11 299 SER A O 1
ATOM 2105 N N . GLU A 1 300 ? 40.869 16.303 37.426 1.00 56.99 300 GLU A N 1
ATOM 2106 C CA . GLU A 1 300 ? 42.304 16.130 37.245 1.00 57.93 300 GLU A CA 1
ATOM 2107 C C . GLU A 1 300 ? 42.783 14.815 37.854 1.00 57.19 300 GLU A C 1
ATOM 2108 O O . GLU A 1 300 ? 43.750 14.217 37.380 1.00 57.37 300 GLU A O 1
ATOM 2114 N N . ASP A 1 301 ? 42.097 14.367 38.900 1.00 55.31 301 ASP A N 1
ATOM 2115 C CA . ASP A 1 301 ? 42.460 13.127 39.577 1.00 54.73 301 ASP A CA 1
ATOM 2116 C C . ASP A 1 301 ? 41.851 11.902 38.907 1.00 52.59 301 ASP A C 1
ATOM 2117 O O . ASP A 1 301 ? 42.147 10.769 39.285 1.00 53.39 301 ASP A O 1
ATOM 2122 N N . ALA A 1 302 ? 41.003 12.129 37.912 1.00 50.41 302 ALA A N 1
ATOM 2123 C CA . ALA A 1 302 ? 40.357 11.030 37.210 1.00 48.60 302 ALA A CA 1
ATOM 2124 C C . ALA A 1 302 ? 41.330 10.269 36.319 1.00 47.46 302 ALA A C 1
ATOM 2125 O O . ALA A 1 302 ? 42.121 10.869 35.592 1.00 48.69 302 ALA A O 1
ATOM 2127 N N . ASP A 1 303 ? 41.266 8.944 36.389 1.00 44.67 303 ASP A N 1
ATOM 2128 C CA . ASP A 1 303 ? 42.116 8.081 35.580 1.00 43.98 303 ASP A CA 1
ATOM 2129 C C . ASP A 1 303 ? 41.501 7.967 34.184 1.00 43.57 303 ASP A C 1
ATOM 2130 O O . ASP A 1 303 ? 40.591 7.165 33.957 1.00 42.03 303 ASP A O 1
ATOM 2135 N N . VAL A 1 304 ? 42.000 8.772 33.252 1.00 40.73 304 VAL A N 1
ATOM 2136 C CA . VAL A 1 304 ? 41.487 8.763 31.887 1.00 39.76 304 VAL A CA 1
ATOM 2137 C C . VAL A 1 304 ? 42.242 7.807 30.971 1.00 39.50 304 VAL A C 1
ATOM 2138 O O . VAL A 1 304 ? 43.475 7.801 30.932 1.00 36.77 304 VAL A O 1
ATOM 2142 N N . LYS A 1 305 ? 41.491 6.997 30.235 1.00 36.73 305 LYS A N 1
ATOM 2143 C CA . LYS A 1 305 ? 42.077 6.047 29.301 1.00 37.00 305 LYS A CA 1
ATOM 2144 C C . LYS A 1 305 ? 41.559 6.342 27.901 1.00 37.45 305 LYS A C 1
ATOM 2145 O O . LYS A 1 305 ? 40.353 6.461 27.689 1.00 38.21 305 LYS A O 1
ATOM 2151 N N . PHE A 1 306 ? 42.474 6.471 26.949 1.00 33.90 306 PHE A N 1
ATOM 2152 C CA . PHE A 1 306 ? 42.093 6.746 25.573 1.00 35.48 306 PHE A CA 1
ATOM 2153 C C . PHE A 1 306 ? 42.074 5.486 24.732 1.00 34.09 306 PHE A C 1
ATOM 2154 O O . PHE A 1 306 ? 42.755 4.504 25.023 1.00 37.56 306 PHE A O 1
ATOM 2162 N N . GLY A 1 307 ? 41.274 5.529 23.681 1.00 30.03 307 GLY A N 1
ATOM 2163 C CA . GLY A 1 307 ? 41.177 4.412 22.771 1.00 24.12 307 GLY A CA 1
ATOM 2164 C C . GLY A 1 307 ? 41.140 5.032 21.394 1.00 22.74 307 GLY A C 1
ATOM 2165 O O . GLY A 1 307 ? 40.493 6.060 21.200 1.00 20.76 307 GLY A O 1
ATOM 2166 N N . LEU A 1 308 ? 41.850 4.436 20.445 1.00 18.63 308 LEU A N 1
ATOM 2167 C CA . LEU A 1 308 ? 41.866 4.951 19.086 1.00 19.24 308 LEU A CA 1
ATOM 2168 C C . LEU A 1 308 ? 41.726 3.778 18.134 1.00 17.97 308 LEU A C 1
ATOM 2169 O O . LEU A 1 308 ? 42.483 2.813 18.208 1.00 17.85 308 LEU A O 1
ATOM 2174 N N . ILE A 1 309 ? 40.745 3.867 17.248 1.00 15.45 309 ILE A N 1
ATOM 2175 C CA . ILE A 1 309 ? 40.492 2.826 16.264 1.00 13.17 309 ILE A CA 1
ATOM 2176 C C . ILE A 1 309 ? 40.418 3.466 14.888 1.00 14.54 309 ILE A C 1
ATOM 2177 O O . ILE A 1 309 ? 39.593 4.352 14.661 1.00 14.71 309 ILE A O 1
ATOM 2182 N N . PHE A 1 310 ? 41.285 3.028 13.979 1.00 15.89 310 PHE A N 1
ATOM 2183 C CA . PHE A 1 310 ? 41.274 3.550 12.615 1.00 15.20 310 PHE A CA 1
ATOM 2184 C C . PHE A 1 310 ? 40.310 2.685 11.815 1.00 17.18 310 PHE A C 1
ATOM 2185 O O . PHE A 1 310 ? 40.487 1.466 11.717 1.00 16.63 310 PHE A O 1
ATOM 2193 N N . ASP A 1 311 ? 39.292 3.314 11.243 1.00 14.99 311 ASP A N 1
ATOM 2194 C CA . ASP A 1 311 ? 38.304 2.595 10.459 1.00 17.09 311 ASP A CA 1
ATOM 2195 C C . ASP A 1 311 ? 37.937 3.444 9.258 1.00 17.66 311 ASP A C 1
ATOM 2196 O O . ASP A 1 311 ? 37.161 4.390 9.372 1.00 14.87 311 ASP A O 1
ATOM 2201 N N . ASP A 1 312 ? 38.499 3.103 8.106 1.00 18.33 312 ASP A N 1
ATOM 2202 C CA . ASP A 1 312 ? 38.228 3.864 6.902 1.00 19.20 312 ASP A CA 1
ATOM 2203 C C . ASP A 1 312 ? 36.860 3.617 6.290 1.00 20.12 312 ASP A C 1
ATOM 2204 O O . ASP A 1 312 ? 36.590 4.046 5.169 1.00 20.38 312 ASP A O 1
ATOM 2209 N N . GLU A 1 313 ? 35.999 2.924 7.033 1.00 19.98 313 GLU A N 1
ATOM 2210 C CA . GLU A 1 313 ? 34.628 2.694 6.589 1.00 20.60 313 GLU A CA 1
ATOM 2211 C C . GLU A 1 313 ? 33.851 3.909 7.080 1.00 20.96 313 GLU A C 1
ATOM 2212 O O . GLU A 1 313 ? 32.730 4.168 6.644 1.00 19.86 313 GLU A O 1
ATOM 2218 N N . VAL A 1 314 ? 34.454 4.640 8.014 1.00 18.40 314 VAL A N 1
ATOM 2219 C CA . VAL A 1 314 ? 33.846 5.859 8.538 1.00 18.42 314 VAL A CA 1
ATOM 2220 C C . VAL A 1 314 ? 34.102 6.904 7.457 1.00 19.38 314 VAL A C 1
ATOM 2221 O O . VAL A 1 314 ? 35.225 7.026 6.966 1.00 16.67 314 VAL A O 1
ATOM 2225 N N . PRO A 1 315 ? 33.070 7.660 7.059 1.00 19.88 315 PRO A N 1
ATOM 2226 C CA . PRO A 1 315 ? 33.270 8.679 6.019 1.00 19.95 315 PRO A CA 1
ATOM 2227 C C . PRO A 1 315 ? 34.558 9.473 6.251 1.00 18.70 315 PRO A C 1
ATOM 2228 O O . PRO A 1 315 ? 34.891 9.803 7.388 1.00 20.47 315 PRO A O 1
ATOM 2232 N N . ASP A 1 316 ? 35.278 9.767 5.169 1.00 20.42 316 ASP A N 1
ATOM 2233 C CA . ASP A 1 316 ? 36.547 10.495 5.235 1.00 19.91 316 ASP A CA 1
ATOM 2234 C C . ASP A 1 316 ? 36.541 11.787 6.040 1.00 19.80 316 ASP A C 1
ATOM 2235 O O . ASP A 1 316 ? 37.590 12.237 6.499 1.00 18.43 316 ASP A O 1
ATOM 2240 N N . ASP A 1 317 ? 35.374 12.396 6.209 1.00 18.09 317 ASP A N 1
ATOM 2241 C CA . ASP A 1 317 ? 35.304 13.646 6.952 1.00 19.82 317 ASP A CA 1
ATOM 2242 C C . ASP A 1 317 ? 34.569 13.522 8.279 1.00 20.32 317 ASP A C 1
ATOM 2243 O O . ASP A 1 317 ? 34.187 14.528 8.877 1.00 21.78 317 ASP A O 1
ATOM 2248 N N . GLU A 1 318 ? 34.380 12.293 8.749 1.00 18.99 318 GLU A N 1
ATOM 2249 C CA . GLU A 1 318 ? 33.668 12.091 10.001 1.00 18.46 318 GLU A CA 1
ATOM 2250 C C . GLU A 1 318 ? 34.498 11.488 11.120 1.00 18.89 318 GLU A C 1
ATOM 2251 O O . GLU A 1 318 ? 35.667 11.130 10.939 1.00 15.03 318 GLU A O 1
ATOM 2257 N N . ILE A 1 319 ? 33.876 11.388 12.287 1.00 21.17 319 ILE A N 1
ATOM 2258 C CA . ILE A 1 319 ? 34.530 10.844 13.461 1.00 20.09 319 ILE A CA 1
ATOM 2259 C C . ILE A 1 319 ? 33.458 10.432 14.466 1.00 22.71 319 ILE A C 1
ATOM 2260 O O . ILE A 1 319 ? 32.367 11.011 14.499 1.00 22.00 319 ILE A O 1
ATOM 2265 N N . ARG A 1 320 ? 33.765 9.420 15.270 1.00 18.52 320 ARG A N 1
ATOM 2266 C CA . ARG A 1 320 ? 32.830 8.935 16.278 1.00 18.70 320 ARG A CA 1
ATOM 2267 C C . ARG A 1 320 ? 33.527 8.897 17.625 1.00 19.17 320 ARG A C 1
ATOM 2268 O O . ARG A 1 320 ? 34.668 8.450 17.732 1.00 15.97 320 ARG A O 1
ATOM 2276 N N . VAL A 1 321 ? 32.833 9.366 18.651 1.00 16.22 321 VAL A N 1
ATOM 2277 C CA . VAL A 1 321 ? 33.382 9.381 19.992 1.00 16.28 321 VAL A CA 1
ATOM 2278 C C . VAL A 1 321 ? 32.413 8.724 20.961 1.00 15.86 321 VAL A C 1
ATOM 2279 O O . VAL A 1 321 ? 31.203 8.919 20.880 1.00 14.56 321 VAL A O 1
ATOM 2283 N N . ILE A 1 322 ? 32.954 7.926 21.866 1.00 15.24 322 ILE A N 1
ATOM 2284 C CA . ILE A 1 322 ? 32.137 7.291 22.879 1.00 17.03 322 ILE A CA 1
ATOM 2285 C C . ILE A 1 322 ? 32.932 7.318 24.167 1.00 13.93 322 ILE A C 1
ATOM 2286 O O . ILE A 1 322 ? 34.132 7.042 24.174 1.00 14.79 322 ILE A O 1
ATOM 2291 N N . PHE A 1 323 ? 32.282 7.698 25.257 1.00 16.77 323 PHE A N 1
ATOM 2292 C CA . PHE A 1 323 ? 32.976 7.725 26.528 1.00 18.31 323 PHE A CA 1
ATOM 2293 C C . PHE A 1 323 ? 32.087 7.178 27.622 1.00 19.04 323 PHE A C 1
ATOM 2294 O O . PHE A 1 323 ? 30.863 7.281 27.561 1.00 16.78 323 PHE A O 1
ATOM 2302 N N . ILE A 1 324 ? 32.725 6.588 28.619 1.00 18.34 324 ILE A N 1
ATOM 2303 C CA . ILE A 1 324 ? 32.035 6.004 29.749 1.00 23.12 324 ILE A CA 1
ATOM 2304 C C . ILE A 1 324 ? 32.727 6.513 31.003 1.00 25.00 324 ILE A C 1
ATOM 2305 O O . ILE A 1 324 ? 33.922 6.287 31.186 1.00 30.48 324 ILE A O 1
ATOM 2310 N N . ALA A 1 325 ? 31.987 7.218 31.850 1.00 22.66 325 ALA A N 1
ATOM 2311 C CA . ALA A 1 325 ? 32.541 7.730 33.097 1.00 21.90 325 ALA A CA 1
ATOM 2312 C C . ALA A 1 325 ? 31.975 6.856 34.209 1.00 24.58 325 ALA A C 1
ATOM 2313 O O . ALA A 1 325 ? 30.762 6.681 34.303 1.00 21.45 325 ALA A O 1
ATOM 2315 N N . THR A 1 326 ? 32.848 6.302 35.045 1.00 24.20 326 THR A N 1
ATOM 2316 C CA . THR A 1 326 ? 32.392 5.432 36.123 1.00 29.06 326 THR A CA 1
ATOM 2317 C C . THR A 1 326 ? 33.136 5.654 37.429 1.00 29.45 326 THR A C 1
ATOM 2318 O O . THR A 1 326 ? 33.977 6.548 37.548 1.00 29.04 326 THR A O 1
ATOM 2322 N N . ARG A 1 327 ? 32.814 4.810 38.404 1.00 30.60 327 ARG A N 1
ATOM 2323 C CA . ARG A 1 327 ? 33.421 4.860 39.724 1.00 30.54 327 ARG A CA 1
ATOM 2324 C C . ARG A 1 327 ? 33.279 6.214 40.407 1.00 30.58 327 ARG A C 1
ATOM 2325 O O . ARG A 1 327 ? 34.270 6.894 40.671 1.00 30.33 327 ARG A O 1
ATOM 2333 N N . PHE A 1 328 ? 32.034 6.596 40.688 1.00 32.62 328 PHE A N 1
ATOM 2334 C CA . PHE A 1 328 ? 31.738 7.856 41.364 1.00 32.42 328 PHE A CA 1
ATOM 2335 C C . PHE A 1 328 ? 31.714 7.602 42.867 1.00 37.94 328 PHE A C 1
ATOM 2336 O O . PHE A 1 328 ? 31.594 6.460 43.308 1.00 40.20 328 PHE A O 1
ATOM 2344 N N . PRO A 1 329 ? 31.824 8.669 43.672 1.00 40.86 329 PRO A N 1
ATOM 2345 C CA . PRO A 1 329 ? 31.809 8.548 45.132 1.00 43.66 329 PRO A CA 1
ATOM 2346 C C . PRO A 1 329 ? 30.392 8.372 45.685 1.00 44.44 329 PRO A C 1
ATOM 2347 O O . PRO A 1 329 ? 30.194 7.735 46.719 1.00 45.94 329 PRO A O 1
ATOM 2351 N N . ASP A 1 330 ? 29.412 8.941 44.988 1.00 44.03 330 ASP A N 1
ATOM 2352 C CA . ASP A 1 330 ? 28.014 8.846 45.401 1.00 42.49 330 ASP A CA 1
ATOM 2353 C C . ASP A 1 330 ? 27.152 8.427 44.212 1.00 40.73 330 ASP A C 1
ATOM 2354 O O . ASP A 1 330 ? 26.536 9.268 43.559 1.00 39.16 330 ASP A O 1
ATOM 2359 N N . GLU A 1 331 ? 27.110 7.126 43.936 1.00 41.00 331 GLU A N 1
ATOM 2360 C CA . GLU A 1 331 ? 26.332 6.607 42.811 1.00 42.58 331 GLU A CA 1
ATOM 2361 C C . GLU A 1 331 ? 24.854 6.970 42.891 1.00 41.79 331 GLU A C 1
ATOM 2362 O O . GLU A 1 331 ? 24.185 7.108 41.867 1.00 40.94 331 GLU A O 1
ATOM 2368 N N . ASP A 1 332 ? 24.345 7.116 44.109 1.00 43.36 332 ASP A N 1
ATOM 2369 C CA . ASP A 1 332 ? 22.942 7.453 44.307 1.00 43.17 332 ASP A CA 1
ATOM 2370 C C . ASP A 1 332 ? 22.547 8.686 43.508 1.00 42.64 332 ASP A C 1
ATOM 2371 O O . ASP A 1 332 ? 21.428 8.776 43.006 1.00 42.67 332 ASP A O 1
ATOM 2376 N N . LYS A 1 333 ? 23.474 9.630 43.386 1.00 42.62 333 LYS A N 1
ATOM 2377 C CA . LYS A 1 333 ? 23.225 10.865 42.648 1.00 41.41 333 LYS A CA 1
ATOM 2378 C C . LYS A 1 333 ? 22.870 10.573 41.191 1.00 40.17 333 LYS A C 1
ATOM 2379 O O . LYS A 1 333 ? 22.090 11.298 40.573 1.00 38.34 333 LYS A O 1
ATOM 2385 N N . ILE A 1 334 ? 23.451 9.506 40.649 1.00 38.44 334 ILE A N 1
ATOM 2386 C CA . ILE A 1 334 ? 23.204 9.107 39.267 1.00 38.05 334 ILE A CA 1
ATOM 2387 C C . ILE A 1 334 ? 21.979 8.212 39.146 1.00 36.37 334 ILE A C 1
ATOM 2388 O O . ILE A 1 334 ? 21.094 8.458 38.329 1.00 38.55 334 ILE A O 1
ATOM 2393 N N . LEU A 1 335 ? 21.931 7.169 39.964 1.00 34.69 335 LEU A N 1
ATOM 2394 C CA . LEU A 1 335 ? 20.815 6.238 39.923 1.00 34.70 335 LEU A CA 1
ATOM 2395 C C . LEU A 1 335 ? 19.478 6.827 40.368 1.00 36.81 335 LEU A C 1
ATOM 2396 O O . LEU A 1 335 ? 18.435 6.483 39.810 1.00 34.99 335 LEU A O 1
ATOM 2401 N N . PHE A 1 336 ? 19.496 7.712 41.363 1.00 37.17 336 PHE A N 1
ATOM 2402 C CA . PHE A 1 336 ? 18.246 8.293 41.846 1.00 38.87 336 PHE A CA 1
ATOM 2403 C C . PHE A 1 336 ? 18.291 9.813 41.986 1.00 41.14 336 PHE A C 1
ATOM 2404 O O . PHE A 1 336 ? 17.804 10.498 41.061 1.00 45.30 336 PHE A O 1
ATOM 2412 N N . PRO A 1 337 ? 18.816 10.303 43.008 1.00 41.35 337 PRO A N 1
ATOM 2413 N N . LEU B 1 22 ? 35.799 -14.257 20.947 1.00 31.55 22 LEU B N 1
ATOM 2414 C CA . LEU B 1 22 ? 34.947 -13.470 21.887 1.00 29.75 22 LEU B CA 1
ATOM 2415 C C . LEU B 1 22 ? 33.466 -13.660 21.597 1.00 27.30 22 LEU B C 1
ATOM 2416 O O . LEU B 1 22 ? 33.023 -13.532 20.457 1.00 29.26 22 LEU B O 1
ATOM 2421 N N . LYS B 1 23 ? 32.704 -13.965 22.642 1.00 21.22 23 LYS B N 1
ATOM 2422 C CA . LYS B 1 23 ? 31.275 -14.182 22.511 1.00 20.41 23 LYS B CA 1
ATOM 2423 C C . LYS B 1 23 ? 30.535 -13.112 23.312 1.00 17.38 23 LYS B C 1
ATOM 2424 O O . LYS B 1 23 ? 30.652 -13.050 24.530 1.00 15.79 23 LYS B O 1
ATOM 2430 N N . ILE B 1 24 ? 29.789 -12.264 22.611 1.00 17.14 24 ILE B N 1
ATOM 2431 C CA . ILE B 1 24 ? 29.033 -11.185 23.244 1.00 14.97 24 ILE B CA 1
ATOM 2432 C C . ILE B 1 24 ? 27.550 -11.348 22.935 1.00 12.64 24 ILE B C 1
ATOM 2433 O O . ILE B 1 24 ? 27.163 -11.485 21.779 1.00 13.34 24 ILE B O 1
ATOM 2438 N N . LYS B 1 25 ? 26.716 -11.338 23.967 1.00 9.63 25 LYS B N 1
ATOM 2439 C CA . LYS B 1 25 ? 25.289 -11.483 23.750 1.00 11.21 25 LYS B CA 1
ATOM 2440 C C . LYS B 1 25 ? 24.500 -10.285 24.255 1.00 11.41 25 LYS B C 1
ATOM 2441 O O . LYS B 1 25 ? 24.840 -9.680 25.273 1.00 15.79 25 LYS B O 1
ATOM 2447 N N . VAL B 1 26 ? 23.453 -9.941 23.517 1.00 10.50 26 VAL B N 1
ATOM 2448 C CA . VAL B 1 26 ? 22.581 -8.834 23.873 1.00 9.62 26 VAL B CA 1
ATOM 2449 C C . VAL B 1 26 ? 21.253 -9.466 24.269 1.00 11.99 26 VAL B C 1
ATOM 2450 O O . VAL B 1 26 ? 20.604 -10.116 23.450 1.00 10.54 26 VAL B O 1
ATOM 2454 N N . ILE B 1 27 ? 20.859 -9.272 25.524 1.00 9.41 27 ILE B N 1
ATOM 2455 C CA . ILE B 1 27 ? 19.631 -9.863 26.039 1.00 8.89 27 ILE B CA 1
ATOM 2456 C C . ILE B 1 27 ? 18.540 -8.836 26.334 1.00 9.13 27 ILE B C 1
ATOM 2457 O O . ILE B 1 27 ? 18.709 -7.984 27.207 1.00 9.88 27 ILE B O 1
ATOM 2462 N N . GLY B 1 28 ? 17.431 -8.932 25.598 1.00 10.08 28 GLY B N 1
ATOM 2463 C CA . GLY B 1 28 ? 16.301 -8.034 25.789 1.00 10.49 28 GLY B CA 1
ATOM 2464 C C . GLY B 1 28 ? 15.310 -8.717 26.715 1.00 10.82 28 GLY B C 1
ATOM 2465 O O . GLY B 1 28 ? 14.817 -9.802 26.405 1.00 12.39 28 GLY B O 1
ATOM 2466 N N . VAL B 1 29 ? 15.023 -8.085 27.851 1.00 10.03 29 VAL B N 1
ATOM 2467 C CA . VAL B 1 29 ? 14.119 -8.645 28.859 1.00 10.54 29 VAL B CA 1
ATOM 2468 C C . VAL B 1 29 ? 12.798 -7.883 28.957 1.00 11.42 29 VAL B C 1
ATOM 2469 O O . VAL B 1 29 ? 12.784 -6.681 29.220 1.00 8.76 29 VAL B O 1
ATOM 2473 N N . GLY B 1 30 ? 11.688 -8.584 28.754 1.00 9.64 30 GLY B N 1
ATOM 2474 C CA . GLY B 1 30 ? 10.393 -7.928 28.834 1.00 9.33 30 GLY B CA 1
ATOM 2475 C C . GLY B 1 30 ? 9.994 -7.266 27.529 1.00 8.82 30 GLY B C 1
ATOM 2476 O O . GLY B 1 30 ? 10.754 -7.299 26.566 1.00 9.29 30 GLY B O 1
ATOM 2477 N N . GLY B 1 31 ? 8.812 -6.650 27.504 1.00 10.85 31 GLY B N 1
ATOM 2478 C CA . GLY B 1 31 ? 8.315 -6.006 26.293 1.00 10.64 31 GLY B CA 1
ATOM 2479 C C . GLY B 1 31 ? 9.222 -4.968 25.656 1.00 9.24 31 GLY B C 1
ATOM 2480 O O . GLY B 1 31 ? 9.591 -5.093 24.486 1.00 10.33 31 GLY B O 1
ATOM 2481 N N . ALA B 1 32 ? 9.563 -3.934 26.421 1.00 8.07 32 ALA B N 1
ATOM 2482 C CA . ALA B 1 32 ? 10.438 -2.858 25.958 1.00 9.77 32 ALA B CA 1
ATOM 2483 C C . ALA B 1 32 ? 11.770 -3.416 25.481 1.00 9.14 32 ALA B C 1
ATOM 2484 O O . ALA B 1 32 ? 12.267 -3.031 24.424 1.00 14.59 32 ALA B O 1
ATOM 2486 N N . GLY B 1 33 ? 12.347 -4.316 26.274 1.00 9.08 33 GLY B N 1
ATOM 2487 C CA . GLY B 1 33 ? 13.620 -4.922 25.922 1.00 7.35 33 GLY B CA 1
ATOM 2488 C C . GLY B 1 33 ? 13.531 -5.692 24.618 1.00 8.68 33 GLY B C 1
ATOM 2489 O O . GLY B 1 33 ? 14.440 -5.628 23.788 1.00 8.83 33 GLY B O 1
ATOM 2490 N N . ASN B 1 34 ? 12.440 -6.431 24.443 1.00 11.50 34 ASN B N 1
ATOM 2491 C CA . ASN B 1 34 ? 12.220 -7.193 23.217 1.00 12.59 34 ASN B CA 1
ATOM 2492 C C . ASN B 1 34 ? 12.062 -6.220 22.035 1.00 11.85 34 ASN B C 1
ATOM 2493 O O . ASN B 1 34 ? 12.632 -6.428 20.965 1.00 8.43 34 ASN B O 1
ATOM 2498 N N . ASN B 1 35 ? 11.287 -5.156 22.229 1.00 11.70 35 ASN B N 1
ATOM 2499 C CA . ASN B 1 35 ? 11.084 -4.174 21.164 1.00 10.53 35 ASN B CA 1
ATOM 2500 C C . ASN B 1 35 ? 12.408 -3.520 20.791 1.00 10.87 35 ASN B C 1
ATOM 2501 O O . ASN B 1 35 ? 12.716 -3.337 19.611 1.00 11.38 35 ASN B O 1
ATOM 2506 N N . ALA B 1 36 ? 13.196 -3.182 21.805 1.00 8.63 36 ALA B N 1
ATOM 2507 C CA . ALA B 1 36 ? 14.478 -2.535 21.582 1.00 11.31 36 ALA B CA 1
ATOM 2508 C C . ALA B 1 36 ? 15.471 -3.396 20.803 1.00 12.39 36 ALA B C 1
ATOM 2509 O O . ALA B 1 36 ? 16.102 -2.910 19.873 1.00 10.49 36 ALA B O 1
ATOM 2511 N N . ILE B 1 37 ? 15.617 -4.669 21.160 1.00 10.39 37 ILE B N 1
ATOM 2512 C CA . ILE B 1 37 ? 16.576 -5.480 20.429 1.00 10.04 37 ILE B CA 1
ATOM 2513 C C . ILE B 1 37 ? 16.104 -5.758 19.009 1.00 9.57 37 ILE B C 1
ATOM 2514 O O . ILE B 1 37 ? 16.923 -5.967 18.120 1.00 12.25 37 ILE B O 1
ATOM 2519 N N . ASN B 1 38 ? 14.793 -5.755 18.784 1.00 8.87 38 ASN B N 1
ATOM 2520 C CA . ASN B 1 38 ? 14.298 -5.982 17.432 1.00 11.75 38 ASN B CA 1
ATOM 2521 C C . ASN B 1 38 ? 14.764 -4.829 16.550 1.00 12.96 38 ASN B C 1
ATOM 2522 O O . ASN B 1 38 ? 15.032 -5.014 15.365 1.00 15.34 38 ASN B O 1
ATOM 2527 N N . ARG B 1 39 ? 14.872 -3.638 17.131 1.00 13.28 39 ARG B N 1
ATOM 2528 C CA . ARG B 1 39 ? 15.351 -2.486 16.370 1.00 15.19 39 ARG B CA 1
ATOM 2529 C C . ARG B 1 39 ? 16.849 -2.656 16.096 1.00 14.20 39 ARG B C 1
ATOM 2530 O O . ARG B 1 39 ? 17.324 -2.389 14.987 1.00 12.48 39 ARG B O 1
ATOM 2538 N N . MET B 1 40 ? 17.590 -3.091 17.114 1.00 12.19 40 MET B N 1
ATOM 2539 C CA . MET B 1 40 ? 19.030 -3.324 16.979 1.00 11.94 40 MET B CA 1
ATOM 2540 C C . MET B 1 40 ? 19.291 -4.355 15.881 1.00 13.06 40 MET B C 1
ATOM 2541 O O . MET B 1 40 ? 20.253 -4.238 15.117 1.00 14.03 40 MET B O 1
ATOM 2546 N N . ILE B 1 41 ? 18.436 -5.369 15.820 1.00 10.63 41 ILE B N 1
ATOM 2547 C CA . ILE B 1 41 ? 18.562 -6.432 14.823 1.00 12.86 41 ILE B CA 1
ATOM 2548 C C . ILE B 1 41 ? 18.282 -5.899 13.422 1.00 16.74 41 ILE B C 1
ATOM 2549 O O . ILE B 1 41 ? 18.975 -6.249 12.465 1.00 16.49 41 ILE B O 1
ATOM 2554 N N . GLU B 1 42 ? 17.278 -5.036 13.307 1.00 16.70 42 GLU B N 1
ATOM 2555 C CA . GLU B 1 42 ? 16.922 -4.450 12.022 1.00 20.59 42 GLU B CA 1
ATOM 2556 C C . GLU B 1 42 ? 18.046 -3.545 11.511 1.00 21.59 42 GLU B C 1
ATOM 2557 O O . GLU B 1 42 ? 18.408 -3.600 10.339 1.00 23.24 42 GLU B O 1
ATOM 2563 N N . ILE B 1 43 ? 18.589 -2.710 12.392 1.00 17.13 43 ILE B N 1
ATOM 2564 C CA . ILE B 1 43 ? 19.682 -1.814 12.023 1.00 18.66 43 ILE B CA 1
ATOM 2565 C C . ILE B 1 43 ? 20.975 -2.614 11.875 1.00 19.67 43 ILE B C 1
ATOM 2566 O O . ILE B 1 43 ? 21.699 -2.480 10.885 1.00 18.09 43 ILE B O 1
ATOM 2571 N N . GLY B 1 44 ? 21.262 -3.437 12.877 1.00 16.33 44 GLY B N 1
ATOM 2572 C CA . GLY B 1 44 ? 22.460 -4.253 12.845 1.00 15.46 44 GLY B CA 1
ATOM 2573 C C . GLY B 1 44 ? 23.540 -3.856 13.835 1.00 14.07 44 GLY B C 1
ATOM 2574 O O . GLY B 1 44 ? 23.816 -2.672 14.035 1.00 13.04 44 GLY B O 1
ATOM 2575 N N . ILE B 1 45 ? 24.136 -4.861 14.471 1.00 14.25 45 ILE B N 1
ATOM 2576 C CA . ILE B 1 45 ? 25.231 -4.668 15.417 1.00 13.45 45 ILE B CA 1
ATOM 2577 C C . ILE B 1 45 ? 26.208 -5.799 15.112 1.00 16.88 45 ILE B C 1
ATOM 2578 O O . ILE B 1 45 ? 25.870 -6.977 15.227 1.00 16.94 45 ILE B O 1
ATOM 2583 N N . HIS B 1 46 ? 27.423 -5.445 14.716 1.00 16.66 46 HIS B N 1
ATOM 2584 C CA . HIS B 1 46 ? 28.398 -6.463 14.343 1.00 17.56 46 HIS B CA 1
ATOM 2585 C C . HIS B 1 46 ? 28.928 -7.360 15.455 1.00 12.21 46 HIS B C 1
ATOM 2586 O O . HIS B 1 46 ? 29.222 -6.903 16.553 1.00 11.81 46 HIS B O 1
ATOM 2593 N N . GLY B 1 47 ? 29.016 -8.651 15.148 1.00 13.80 47 GLY B N 1
ATOM 2594 C CA . GLY B 1 47 ? 29.567 -9.625 16.078 1.00 14.72 47 GLY B CA 1
ATOM 2595 C C . GLY B 1 47 ? 28.857 -10.012 17.362 1.00 16.28 47 GLY B C 1
ATOM 2596 O O . GLY B 1 47 ? 29.487 -10.601 18.242 1.00 15.71 47 GLY B O 1
ATOM 2597 N N . VAL B 1 48 ? 27.571 -9.705 17.503 1.00 13.68 48 VAL B N 1
ATOM 2598 C CA . VAL B 1 48 ? 26.879 -10.091 18.729 1.00 14.51 48 VAL B CA 1
ATOM 2599 C C . VAL B 1 48 ? 25.718 -11.023 18.435 1.00 14.02 48 VAL B C 1
ATOM 2600 O O . VAL B 1 48 ? 25.218 -11.078 17.309 1.00 14.76 48 VAL B O 1
ATOM 2604 N N . GLU B 1 49 ? 25.298 -11.767 19.449 1.00 12.55 49 GLU B N 1
ATOM 2605 C CA . GLU B 1 49 ? 24.165 -12.672 19.299 1.00 13.60 49 GLU B CA 1
ATOM 2606 C C . GLU B 1 49 ? 23.044 -12.094 20.153 1.00 14.21 49 GLU B C 1
ATOM 2607 O O . GLU B 1 49 ? 23.287 -11.669 21.281 1.00 14.72 49 GLU B O 1
ATOM 2613 N N . PHE B 1 50 ? 21.825 -12.082 19.625 1.00 11.61 50 PHE B N 1
ATOM 2614 C CA . PHE B 1 50 ? 20.688 -11.536 20.360 1.00 9.02 50 PHE B CA 1
ATOM 2615 C C . PHE B 1 50 ? 19.815 -12.593 21.033 1.00 10.35 50 PHE B C 1
ATOM 2616 O O . PHE B 1 50 ? 19.558 -13.661 20.471 1.00 9.26 50 PHE B O 1
ATOM 2624 N N . VAL B 1 51 ? 19.356 -12.280 22.240 1.00 10.26 51 VAL B N 1
ATOM 2625 C CA . VAL B 1 51 ? 18.501 -13.189 23.003 1.00 10.05 51 VAL B CA 1
ATOM 2626 C C . VAL B 1 51 ? 17.291 -12.439 23.558 1.00 11.20 51 VAL B C 1
ATOM 2627 O O . VAL B 1 51 ? 17.438 -11.405 24.216 1.00 10.29 51 VAL B O 1
ATOM 2631 N N . ALA B 1 52 ? 16.098 -12.960 23.294 1.00 11.39 52 ALA B N 1
ATOM 2632 C CA . ALA B 1 52 ? 14.876 -12.337 23.787 1.00 10.53 52 ALA B CA 1
ATOM 2633 C C . ALA B 1 52 ? 14.339 -13.143 24.973 1.00 12.38 52 ALA B C 1
ATOM 2634 O O . ALA B 1 52 ? 14.189 -14.362 24.882 1.00 9.89 52 ALA B O 1
ATOM 2636 N N . VAL B 1 53 ? 14.068 -12.460 26.084 1.00 9.46 53 VAL B N 1
ATOM 2637 C CA . VAL B 1 53 ? 13.541 -13.106 27.290 1.00 11.66 53 VAL B CA 1
ATOM 2638 C C . VAL B 1 53 ? 12.237 -12.428 27.710 1.00 13.00 53 VAL B C 1
ATOM 2639 O O . VA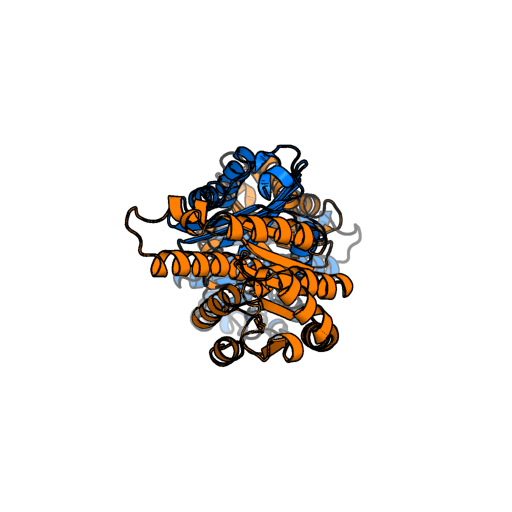L B 1 53 ? 12.176 -11.201 27.808 1.00 11.23 53 VAL B O 1
ATOM 2643 N N . ASN B 1 54 ? 11.197 -13.221 27.961 1.00 11.53 54 ASN B N 1
ATOM 2644 C CA . ASN B 1 54 ? 9.915 -12.651 28.377 1.00 12.61 54 ASN B CA 1
ATOM 2645 C C . ASN B 1 54 ? 8.983 -13.700 28.965 1.00 14.17 54 ASN B C 1
ATOM 2646 O O . ASN B 1 54 ? 9.189 -14.902 28.795 1.00 13.14 54 ASN B O 1
ATOM 2651 N N . THR B 1 55 ? 7.960 -13.223 29.666 1.00 15.20 55 THR B N 1
ATOM 2652 C CA . THR B 1 55 ? 6.939 -14.073 30.267 1.00 15.61 55 THR B CA 1
ATOM 2653 C C . THR B 1 55 ? 5.716 -13.996 29.349 1.00 14.15 55 THR B C 1
ATOM 2654 O O . THR B 1 55 ? 4.708 -14.665 29.572 1.00 16.48 55 THR B O 1
ATOM 2658 N N . ASP B 1 56 ? 5.834 -13.162 28.318 1.00 15.95 56 ASP B N 1
ATOM 2659 C CA . ASP B 1 56 ? 4.781 -12.895 27.331 1.00 14.38 56 ASP B CA 1
ATOM 2660 C C . ASP B 1 56 ? 5.104 -13.659 26.040 1.00 17.38 56 ASP B C 1
ATOM 2661 O O . ASP B 1 56 ? 5.951 -13.231 25.258 1.00 13.26 56 ASP B O 1
ATOM 2666 N N . LEU B 1 57 ? 4.421 -14.778 25.810 1.00 15.48 57 LEU B N 1
ATOM 2667 C CA . LEU B 1 57 ? 4.681 -15.598 24.627 1.00 15.05 57 LEU B CA 1
ATOM 2668 C C . LEU B 1 57 ? 4.458 -14.900 23.288 1.00 15.80 57 LEU B C 1
ATOM 2669 O O . LEU B 1 57 ? 5.265 -15.040 22.372 1.00 15.51 57 LEU B O 1
ATOM 2674 N N . GLN B 1 58 ? 3.366 -14.153 23.167 1.00 16.36 58 GLN B N 1
ATOM 2675 C CA . GLN B 1 58 ? 3.070 -13.450 21.923 1.00 16.52 58 GLN B CA 1
ATOM 2676 C C . GLN B 1 58 ? 4.196 -12.516 21.501 1.00 16.96 58 GLN B C 1
ATOM 2677 O O . GLN B 1 58 ? 4.558 -12.459 20.326 1.00 13.66 58 GLN B O 1
ATOM 2683 N N . VAL B 1 59 ? 4.754 -11.779 22.452 1.00 14.27 59 VAL B N 1
ATOM 2684 C CA . VAL B 1 59 ? 5.837 -10.862 22.123 1.00 16.90 59 VAL B CA 1
ATOM 2685 C C . VAL B 1 59 ? 7.101 -11.619 21.710 1.00 13.66 59 VAL B C 1
ATOM 2686 O O . VAL B 1 59 ? 7.790 -11.221 20.772 1.00 12.05 59 VAL B O 1
ATOM 2690 N N . LEU B 1 60 ? 7.400 -12.715 22.402 1.00 15.81 60 LEU B N 1
ATOM 2691 C CA . LEU B 1 60 ? 8.561 -13.527 22.056 1.00 15.33 60 LEU B CA 1
ATOM 2692 C C . LEU B 1 60 ? 8.441 -14.048 20.626 1.00 17.54 60 LEU B C 1
ATOM 2693 O O . LEU B 1 60 ? 9.419 -14.075 19.882 1.00 17.43 60 LEU B O 1
ATOM 2698 N N . GLU B 1 61 ? 7.239 -14.476 20.249 1.00 18.30 61 GLU B N 1
ATOM 2699 C CA . GLU B 1 61 ? 6.998 -14.992 18.904 1.00 17.51 61 GLU B CA 1
ATOM 2700 C C . GLU B 1 61 ? 7.192 -13.904 17.853 1.00 19.23 61 GLU B C 1
ATOM 2701 O O . GLU B 1 61 ? 7.382 -14.191 16.671 1.00 20.36 61 GLU B O 1
ATOM 2707 N N . ALA B 1 62 ? 7.144 -12.649 18.282 1.00 18.09 62 ALA B N 1
ATOM 2708 C CA . ALA B 1 62 ? 7.334 -11.539 17.357 1.00 16.16 62 ALA B CA 1
ATOM 2709 C C . ALA B 1 62 ? 8.807 -11.152 17.300 1.00 16.46 62 ALA B C 1
ATOM 2710 O O . ALA B 1 62 ? 9.198 -10.269 16.541 1.00 15.69 62 ALA B O 1
ATOM 2712 N N . SER B 1 63 ? 9.624 -11.824 18.101 1.00 13.49 63 SER B N 1
ATOM 2713 C CA . SER B 1 63 ? 11.051 -11.526 18.156 1.00 12.78 63 SER B CA 1
ATOM 2714 C C . SER B 1 63 ? 11.877 -12.078 16.996 1.00 13.51 63 SER B C 1
ATOM 2715 O O . SER B 1 63 ? 11.625 -13.175 16.504 1.00 14.50 63 SER B O 1
ATOM 2718 N N . ASN B 1 64 ? 12.876 -11.309 16.576 1.00 15.46 64 ASN B N 1
ATOM 2719 C CA . ASN B 1 64 ? 13.766 -11.725 15.499 1.00 13.35 64 ASN B CA 1
ATOM 2720 C C . ASN B 1 64 ? 15.121 -12.131 16.074 1.00 14.87 64 ASN B C 1
ATOM 2721 O O . ASN B 1 64 ? 16.094 -12.312 15.340 1.00 12.97 64 ASN B O 1
ATOM 2726 N N . ALA B 1 65 ? 15.175 -12.269 17.397 1.00 11.76 65 ALA B N 1
ATOM 2727 C CA . ALA B 1 65 ? 16.402 -12.668 18.075 1.00 11.28 65 ALA B CA 1
ATOM 2728 C C . ALA B 1 65 ? 16.839 -14.065 17.645 1.00 13.08 65 ALA B C 1
ATOM 2729 O O . ALA B 1 65 ? 16.032 -14.870 17.162 1.00 14.23 65 ALA B O 1
ATOM 2731 N N . ASP B 1 66 ? 18.119 -14.351 17.844 1.00 10.31 66 ASP B N 1
ATOM 2732 C CA . ASP B 1 66 ? 18.680 -15.647 17.497 1.00 11.70 66 ASP B CA 1
ATOM 2733 C C . ASP B 1 66 ? 18.125 -16.727 18.420 1.00 13.63 66 ASP B C 1
ATOM 2734 O O . ASP B 1 66 ? 17.891 -17.855 17.991 1.00 12.96 66 ASP B O 1
ATOM 2739 N N . VAL B 1 67 ? 17.922 -16.379 19.687 1.00 10.98 67 VAL B N 1
ATOM 2740 C CA . VAL B 1 67 ? 17.389 -17.328 20.663 1.00 11.50 67 VAL B CA 1
ATOM 2741 C C . VAL B 1 67 ? 16.285 -16.671 21.484 1.00 12.40 67 VAL B C 1
ATOM 2742 O O . VAL B 1 67 ? 16.418 -15.523 21.906 1.00 10.45 67 VAL B O 1
ATOM 2746 N N . LYS B 1 68 ? 15.199 -17.404 21.706 1.00 14.94 68 LYS B N 1
ATOM 2747 C CA . LYS B 1 68 ? 14.071 -16.905 22.490 1.00 15.02 68 LYS B CA 1
ATOM 2748 C C . LYS B 1 68 ? 13.917 -17.770 23.733 1.00 18.91 68 LYS B C 1
ATOM 2749 O O . LYS B 1 68 ? 13.937 -18.998 23.647 1.00 14.35 68 LYS B O 1
ATOM 2755 N N . ILE B 1 69 ? 13.771 -17.130 24.886 1.00 14.41 69 ILE B N 1
ATOM 2756 C CA . ILE B 1 69 ? 13.615 -17.859 26.133 1.00 14.52 69 ILE B CA 1
ATOM 2757 C C . ILE B 1 69 ? 12.351 -17.417 26.850 1.00 15.50 69 ILE B C 1
ATOM 2758 O O . ILE B 1 69 ? 12.231 -16.258 27.254 1.00 13.05 69 ILE B O 1
ATOM 2763 N N . GLN B 1 70 ? 11.414 -18.343 27.005 1.00 13.43 70 GLN B N 1
ATOM 2764 C CA . GLN B 1 70 ? 10.175 -18.045 27.708 1.00 16.09 70 GLN B CA 1
ATOM 2765 C C . GLN B 1 70 ? 10.409 -18.439 29.155 1.00 14.33 70 GLN B C 1
ATOM 2766 O O . GLN B 1 70 ? 10.843 -19.559 29.433 1.00 16.18 70 GLN B O 1
ATOM 2772 N N . ILE B 1 71 ? 10.133 -17.522 30.076 1.00 13.72 71 ILE B N 1
ATOM 2773 C CA . ILE B 1 71 ? 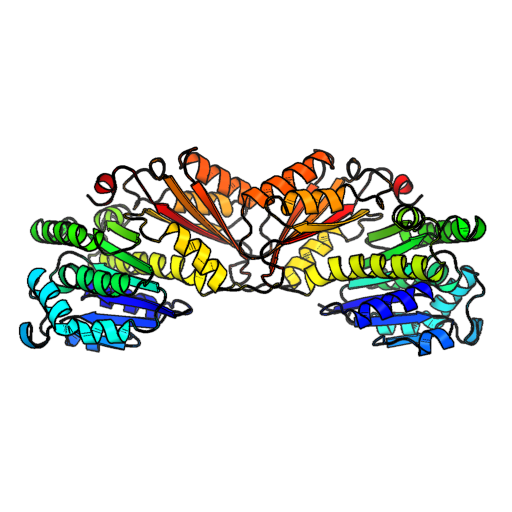10.321 -17.801 31.494 1.00 15.14 71 ILE B CA 1
ATOM 2774 C C . ILE B 1 71 ? 9.006 -17.684 32.264 1.00 18.72 71 ILE B C 1
ATOM 2775 O O . ILE B 1 71 ? 8.062 -17.031 31.811 1.00 19.63 71 ILE B O 1
ATOM 2780 N N . GLY B 1 72 ? 8.950 -18.332 33.426 1.00 20.11 72 GLY B N 1
ATOM 2781 C CA . GLY B 1 72 ? 7.759 -18.287 34.261 1.00 18.63 72 GLY B CA 1
ATOM 2782 C C . GLY B 1 72 ? 6.484 -18.817 33.635 1.00 22.14 72 GLY B C 1
ATOM 2783 O O . GLY B 1 72 ? 5.392 -18.316 33.919 1.00 22.01 72 GLY B O 1
ATOM 2784 N N . GLU B 1 73 ? 6.609 -19.833 32.789 1.00 23.18 73 GLU B N 1
ATOM 2785 C CA . GLU B 1 73 ? 5.445 -20.413 32.122 1.00 27.99 73 GLU B CA 1
ATOM 2786 C C . GLU B 1 73 ? 4.372 -20.913 33.093 1.00 27.22 73 GLU B C 1
ATOM 2787 O O . GLU B 1 73 ? 3.179 -20.768 32.833 1.00 26.22 73 GLU B O 1
ATOM 2793 N N . ASN B 1 74 ? 4.783 -21.500 34.211 1.00 30.52 74 ASN B N 1
ATOM 2794 C CA . ASN B 1 74 ? 3.794 -22.005 35.157 1.00 34.69 74 ASN B CA 1
ATOM 2795 C C . ASN B 1 74 ? 3.092 -20.920 35.970 1.00 31.88 74 ASN B C 1
ATOM 2796 O O . ASN B 1 74 ? 1.917 -21.061 36.301 1.00 31.33 74 ASN B O 1
ATOM 2801 N N . ILE B 1 75 ? 3.793 -19.834 36.282 1.00 31.67 75 ILE B N 1
ATOM 2802 C CA . ILE B 1 75 ? 3.179 -18.765 37.067 1.00 33.25 75 ILE B CA 1
ATOM 2803 C C . ILE B 1 75 ? 2.465 -17.682 36.264 1.00 32.11 75 ILE B C 1
ATOM 2804 O O . ILE B 1 75 ? 1.649 -16.946 36.817 1.00 31.20 75 ILE B O 1
ATOM 2809 N N . THR B 1 76 ? 2.760 -17.579 34.970 1.00 30.20 76 THR B N 1
ATOM 2810 C CA . THR B 1 76 ? 2.127 -16.558 34.131 1.00 27.12 76 THR B CA 1
ATOM 2811 C C . THR B 1 76 ? 1.370 -17.151 32.957 1.00 28.03 76 THR B C 1
ATOM 2812 O O . THR B 1 76 ? 0.521 -16.489 32.362 1.00 29.67 76 THR B O 1
ATOM 2816 N N . ARG B 1 77 ? 1.692 -18.394 32.615 1.00 30.99 77 ARG B N 1
ATOM 2817 C CA . ARG B 1 77 ? 1.050 -19.074 31.493 1.00 31.15 77 ARG B CA 1
ATOM 2818 C C . ARG B 1 77 ? 1.236 -18.292 30.194 1.00 26.90 77 ARG B C 1
ATOM 2819 O O . ARG B 1 77 ? 0.333 -18.230 29.354 1.00 26.27 77 ARG B O 1
ATOM 2827 N N . GLY B 1 78 ? 2.418 -17.697 30.047 1.00 24.21 78 GLY B N 1
ATOM 2828 C CA . GLY B 1 78 ? 2.743 -16.929 28.856 1.00 22.87 78 GLY B CA 1
ATOM 2829 C C . GLY B 1 78 ? 1.938 -15.657 28.679 1.00 20.55 78 GLY B C 1
ATOM 2830 O O . GLY B 1 78 ? 1.863 -15.117 27.577 1.00 20.87 78 GLY B O 1
ATOM 2831 N N . LEU B 1 79 ? 1.354 -15.159 29.762 1.00 21.99 79 LEU B N 1
ATOM 2832 C CA . LEU B 1 79 ? 0.531 -13.954 29.689 1.00 23.13 79 LEU B CA 1
ATOM 2833 C C . LEU B 1 79 ? 1.175 -12.695 30.269 1.00 22.67 79 LEU B C 1
ATOM 2834 O O . LEU B 1 79 ? 0.494 -11.686 30.463 1.00 23.16 79 LEU B O 1
ATOM 2839 N N . GLY B 1 80 ? 2.476 -12.741 30.540 1.00 19.08 80 GLY B N 1
ATOM 2840 C CA . GLY B 1 80 ? 3.135 -11.577 31.112 1.00 17.33 80 GLY B CA 1
ATOM 2841 C C . GLY B 1 80 ? 3.042 -11.609 32.628 1.00 16.54 80 GLY B C 1
ATOM 2842 O O . GLY B 1 80 ? 2.298 -12.419 33.187 1.00 18.06 80 GLY B O 1
ATOM 2843 N N . ALA B 1 81 ? 3.779 -10.728 33.298 1.00 13.76 81 ALA B N 1
ATOM 2844 C CA . ALA B 1 81 ? 3.793 -10.696 34.758 1.00 12.88 81 ALA B CA 1
ATOM 2845 C C . ALA B 1 81 ? 2.746 -9.797 35.417 1.00 13.67 81 ALA B C 1
ATOM 2846 O O . ALA B 1 81 ? 2.766 -9.624 36.635 1.00 14.14 81 ALA B O 1
ATOM 2848 N N . GLY B 1 82 ? 1.845 -9.223 34.627 1.00 14.64 82 GLY B N 1
ATOM 2849 C CA . GLY B 1 82 ? 0.812 -8.368 35.196 1.00 13.52 82 GLY B CA 1
ATOM 2850 C C . GLY B 1 82 ? 1.322 -7.114 35.887 1.00 14.90 82 GLY B C 1
ATOM 2851 O O . GLY B 1 82 ? 0.653 -6.576 36.771 1.00 15.80 82 GLY B O 1
ATOM 2852 N N . GLY B 1 83 ? 2.500 -6.648 35.480 1.00 13.84 83 GLY B N 1
ATOM 2853 C CA . GLY B 1 83 ? 3.095 -5.457 36.062 1.00 10.58 83 GLY B CA 1
ATOM 2854 C C . GLY B 1 83 ? 3.694 -5.656 37.445 1.00 12.65 83 GLY B C 1
ATOM 2855 O O . GLY B 1 83 ? 4.051 -4.686 38.107 1.00 13.42 83 GLY B O 1
ATOM 2856 N N . ARG B 1 84 ? 3.829 -6.907 37.879 1.00 12.80 84 ARG B N 1
ATOM 2857 C CA . ARG B 1 84 ? 4.373 -7.203 39.209 1.00 15.29 84 ARG B CA 1
ATOM 2858 C C . ARG B 1 84 ? 5.818 -7.696 39.144 1.00 13.44 84 ARG B C 1
ATOM 2859 O O . ARG B 1 84 ? 6.083 -8.801 38.668 1.00 11.19 84 ARG B O 1
ATOM 2867 N N . PRO B 1 85 ? 6.767 -6.886 39.639 1.00 9.46 85 PRO B N 1
ATOM 2868 C CA . PRO B 1 85 ? 8.186 -7.253 39.624 1.00 10.93 85 PRO B CA 1
ATOM 2869 C C . PRO B 1 85 ? 8.501 -8.553 40.355 1.00 12.45 85 PRO B C 1
ATOM 2870 O O . PRO B 1 85 ? 9.378 -9.306 39.931 1.00 10.78 85 PRO B O 1
ATOM 2874 N N . GLU B 1 86 ? 7.796 -8.820 41.453 1.00 13.45 86 GLU B N 1
ATOM 2875 C CA . GLU B 1 86 ? 8.050 -10.048 42.200 1.00 14.37 86 GLU B CA 1
ATOM 2876 C C . GLU B 1 86 ? 7.726 -11.265 41.340 1.00 16.63 86 GLU B C 1
ATOM 2877 O O . GLU B 1 86 ? 8.322 -12.334 41.511 1.00 15.52 86 GLU B O 1
ATOM 2883 N N . ILE B 1 87 ? 6.791 -11.106 40.406 1.00 14.81 87 ILE B N 1
ATOM 2884 C CA . ILE B 1 87 ? 6.440 -12.209 39.522 1.00 15.23 87 ILE B CA 1
ATOM 2885 C C . ILE B 1 87 ? 7.523 -12.378 38.453 1.00 14.38 87 ILE B C 1
ATOM 2886 O O . ILE B 1 87 ? 7.867 -13.498 38.079 1.00 14.59 87 ILE B O 1
ATOM 2891 N N . GLY B 1 88 ? 8.062 -11.268 37.958 1.00 13.40 88 GLY B N 1
ATOM 2892 C CA . GLY B 1 88 ? 9.125 -11.364 36.970 1.00 13.44 88 GLY B CA 1
ATOM 2893 C C . GLY B 1 88 ? 10.369 -11.979 37.606 1.00 12.57 88 GLY B C 1
ATOM 2894 O O . GLY B 1 88 ? 11.114 -12.724 36.970 1.00 10.98 88 GLY B O 1
ATOM 2895 N N . GLU B 1 89 ? 10.585 -11.681 38.882 1.00 13.28 89 GLU B N 1
ATOM 2896 C CA . GLU B 1 89 ? 11.739 -12.209 39.597 1.00 14.42 89 GLU B CA 1
ATOM 2897 C C . GLU B 1 89 ? 11.599 -13.716 39.796 1.00 13.26 89 GLU B C 1
ATOM 2898 O O . GLU B 1 89 ? 12.558 -14.471 39.610 1.00 13.09 89 GLU B O 1
ATOM 2904 N N . GLN B 1 90 ? 10.402 -14.151 40.174 1.00 12.56 90 GLN B N 1
ATOM 2905 C CA . GLN B 1 90 ? 10.154 -15.573 40.390 1.00 15.00 90 GLN B CA 1
ATOM 2906 C C . GLN B 1 90 ? 10.233 -16.349 39.076 1.00 15.85 90 GLN B C 1
ATOM 2907 O O . GLN B 1 90 ? 10.674 -17.500 39.050 1.00 13.76 90 GLN B O 1
ATOM 2913 N N . ALA B 1 91 ? 9.800 -15.716 37.988 1.00 11.09 91 ALA B N 1
ATOM 2914 C CA . ALA B 1 91 ? 9.838 -16.342 36.667 1.00 13.75 91 ALA B CA 1
ATOM 2915 C C . ALA B 1 91 ? 11.279 -16.652 36.263 1.00 13.75 91 ALA B C 1
ATOM 2916 O O . ALA B 1 91 ? 11.574 -17.734 35.744 1.00 13.59 91 ALA B O 1
ATOM 2918 N N . ALA B 1 92 ? 12.168 -15.690 36.489 1.00 11.25 92 ALA B N 1
ATOM 2919 C CA . ALA B 1 92 ? 13.584 -15.850 36.160 1.00 11.50 92 ALA B CA 1
ATOM 2920 C C . ALA B 1 92 ? 14.237 -16.907 37.053 1.00 14.30 92 ALA B C 1
ATOM 2921 O O . ALA B 1 92 ? 15.062 -17.695 36.597 1.00 11.00 92 ALA B O 1
ATOM 2923 N N . LEU B 1 93 ? 13.872 -16.920 38.329 1.00 15.70 93 LEU B N 1
ATOM 2924 C CA . LEU B 1 93 ? 14.434 -17.901 39.250 1.00 15.97 93 LEU B CA 1
ATOM 2925 C C . LEU B 1 93 ? 13.996 -19.313 38.883 1.00 17.83 93 LEU B C 1
ATOM 2926 O O . LEU B 1 93 ? 14.815 -20.230 38.872 1.00 18.72 93 LEU B O 1
ATOM 2931 N N . GLU B 1 94 ? 12.716 -19.488 38.564 1.00 17.77 94 GLU B N 1
ATOM 2932 C CA . GLU B 1 94 ? 12.217 -20.810 38.198 1.00 21.74 94 GLU B CA 1
ATOM 2933 C C . GLU B 1 94 ? 12.852 -21.280 36.889 1.00 20.34 94 GLU B C 1
ATOM 2934 O O . GLU B 1 94 ? 12.964 -22.481 36.644 1.00 20.02 94 GLU B O 1
ATOM 2940 N N . SER B 1 95 ? 13.276 -20.333 36.056 1.00 16.74 95 SER B N 1
ATOM 2941 C CA . SER B 1 95 ? 13.900 -20.663 34.775 1.00 15.89 95 SER B CA 1
ATOM 2942 C C . SER B 1 95 ? 15.422 -20.472 34.787 1.00 18.12 95 SER B C 1
ATOM 2943 O O . SER B 1 95 ? 16.040 -20.302 33.731 1.00 17.29 95 SER B O 1
ATOM 2946 N N . GLU B 1 96 ? 16.026 -20.517 35.972 1.00 17.12 96 GLU B N 1
ATOM 2947 C CA . GLU B 1 96 ? 17.468 -20.315 36.102 1.00 19.51 96 GLU B CA 1
ATOM 2948 C C . GLU B 1 96 ? 18.333 -21.178 35.183 1.00 19.08 96 GLU B C 1
ATOM 2949 O O . GLU B 1 96 ? 19.268 -20.672 34.556 1.00 19.05 96 GLU B O 1
ATOM 2955 N N . GLU B 1 97 ? 18.041 -22.474 35.100 1.00 16.40 97 GLU B N 1
ATOM 2956 C CA . GLU B 1 97 ? 18.835 -23.352 34.239 1.00 17.57 97 GLU B CA 1
ATOM 2957 C C . GLU B 1 97 ? 18.778 -22.939 32.771 1.00 18.53 97 GLU B C 1
ATOM 2958 O O . GLU B 1 97 ? 19.799 -22.911 32.084 1.00 16.90 97 GLU B O 1
ATOM 2964 N N . LYS B 1 98 ? 17.582 -22.623 32.291 1.00 15.84 98 LYS B N 1
ATOM 2965 C CA . LYS B 1 98 ? 17.402 -22.210 30.903 1.00 20.02 98 LYS B CA 1
ATOM 2966 C C . LYS B 1 98 ? 18.260 -20.966 30.629 1.00 18.43 98 LYS B C 1
ATOM 2967 O O . LYS B 1 98 ? 18.895 -20.853 29.578 1.00 18.62 98 LYS B O 1
ATOM 2973 N N . ILE B 1 99 ? 18.288 -20.041 31.586 1.00 16.70 99 ILE B N 1
ATOM 2974 C CA . ILE B 1 99 ? 19.079 -18.819 31.452 1.00 16.57 99 ILE B CA 1
ATOM 2975 C C . ILE B 1 99 ? 20.584 -19.135 31.470 1.00 18.73 99 ILE B C 1
ATOM 2976 O O . ILE B 1 99 ? 21.337 -18.677 30.609 1.00 15.44 99 ILE B O 1
ATOM 2981 N N . ARG B 1 100 ? 21.012 -19.929 32.447 1.00 16.98 100 ARG B N 1
ATOM 2982 C CA . ARG B 1 100 ? 22.415 -20.323 32.569 1.00 22.32 100 ARG B CA 1
ATOM 2983 C C . ARG B 1 100 ? 22.898 -20.965 31.263 1.00 24.60 100 ARG B C 1
ATOM 2984 O O . ARG B 1 100 ? 23.985 -20.659 30.758 1.00 23.21 100 ARG B O 1
ATOM 2992 N N . GLU B 1 101 ? 22.070 -21.852 30.725 1.00 24.94 101 GLU B N 1
ATOM 2993 C CA . GLU B 1 101 ? 22.359 -22.561 29.483 1.00 27.76 101 GLU B CA 1
ATOM 2994 C C . GLU B 1 101 ? 22.678 -21.605 28.332 1.00 27.21 101 GLU B C 1
ATOM 2995 O O . GLU B 1 101 ? 23.606 -21.834 27.555 1.00 23.22 101 GLU B O 1
ATOM 3001 N N . VAL B 1 102 ? 21.902 -20.533 28.223 1.00 23.26 102 VAL B N 1
ATOM 3002 C CA . VAL B 1 102 ? 22.109 -19.558 27.161 1.00 23.97 102 VAL B CA 1
ATOM 3003 C C . VAL B 1 102 ? 23.335 -18.676 27.381 1.00 21.79 102 VAL B C 1
ATOM 3004 O O . VAL B 1 102 ? 23.835 -18.059 26.439 1.00 21.60 102 VAL B O 1
ATOM 3008 N N . LEU B 1 103 ? 23.820 -18.625 28.619 1.00 19.49 103 LEU B N 1
ATOM 3009 C CA . LEU B 1 103 ? 24.988 -17.814 28.957 1.00 21.63 103 LEU B CA 1
ATOM 3010 C C . LEU B 1 103 ? 26.317 -18.573 28.917 1.00 25.17 103 LEU B C 1
ATOM 3011 O O . LEU B 1 103 ? 27.379 -17.988 29.138 1.00 20.44 103 LEU B O 1
ATOM 3016 N N . GLN B 1 104 ? 26.260 -19.870 28.631 1.00 26.09 104 GLN B N 1
ATOM 3017 C CA . GLN B 1 104 ? 27.469 -20.682 28.555 1.00 29.67 104 GLN B CA 1
ATOM 3018 C C . GLN B 1 104 ? 28.414 -20.160 27.476 1.00 29.18 104 GLN B C 1
ATOM 3019 O O . GLN B 1 104 ? 27.976 -19.703 26.418 1.00 30.23 104 GLN B O 1
ATOM 3025 N N . ASP B 1 105 ? 29.711 -20.226 27.760 1.00 29.08 105 ASP B N 1
ATOM 3026 C CA . ASP B 1 105 ? 30.747 -19.785 26.830 1.00 30.96 105 ASP B CA 1
ATOM 3027 C C . ASP B 1 105 ? 30.642 -18.320 26.401 1.00 26.59 105 ASP B C 1
ATOM 3028 O O . ASP B 1 105 ? 31.165 -17.942 25.355 1.00 27.94 105 ASP B O 1
ATOM 3033 N N . THR B 1 106 ? 29.975 -17.499 27.207 1.00 24.27 106 THR B N 1
ATOM 3034 C CA . THR B 1 106 ? 29.813 -16.080 26.896 1.00 18.66 106 THR B CA 1
ATOM 3035 C C . THR B 1 106 ? 30.793 -15.242 27.709 1.00 16.59 106 THR B C 1
ATOM 3036 O O . THR B 1 106 ? 30.934 -15.449 28.909 1.00 18.04 106 THR B O 1
ATOM 3040 N N . HIS B 1 107 ? 31.461 -14.296 27.050 1.00 13.58 107 HIS B N 1
ATOM 3041 C CA . HIS B 1 107 ? 32.436 -13.428 27.707 1.00 14.77 107 HIS B CA 1
ATOM 3042 C C . HIS B 1 107 ? 31.832 -12.125 28.221 1.00 14.67 107 HIS B C 1
ATOM 3043 O O . HIS B 1 107 ? 32.270 -11.577 29.237 1.00 11.56 107 HIS B O 1
ATOM 3050 N N . MET B 1 108 ? 30.826 -11.628 27.510 1.00 15.17 108 MET B N 1
ATOM 3051 C CA . MET B 1 108 ? 30.195 -10.370 27.878 1.00 11.40 108 MET B CA 1
ATOM 3052 C C . MET B 1 108 ? 28.725 -10.391 27.518 1.00 13.31 108 MET B C 1
ATOM 3053 O O . MET B 1 108 ? 28.323 -11.016 26.537 1.00 12.08 108 MET B O 1
ATOM 3058 N N . VAL B 1 109 ? 27.922 -9.703 28.320 1.00 13.95 109 VAL B N 1
ATOM 3059 C CA . VAL B 1 109 ? 26.492 -9.632 28.074 1.00 14.22 109 VAL B CA 1
ATOM 3060 C C . VAL B 1 109 ? 25.953 -8.238 28.353 1.00 13.84 109 VAL B C 1
ATOM 3061 O O . VAL B 1 109 ? 26.370 -7.571 29.308 1.00 13.31 109 VAL B O 1
ATOM 3065 N N . PHE B 1 110 ? 25.049 -7.797 27.487 1.00 11.16 110 PHE B N 1
ATOM 3066 C CA . PHE B 1 110 ? 24.379 -6.520 27.653 1.00 11.96 110 PHE B CA 1
ATOM 3067 C C . PHE B 1 110 ? 22.947 -6.914 27.986 1.00 11.38 110 PHE B C 1
ATOM 3068 O O . PHE B 1 110 ? 22.315 -7.664 27.242 1.00 15.30 110 PHE B O 1
ATOM 3076 N N . ILE B 1 111 ? 22.449 -6.441 29.121 1.00 8.14 111 ILE B N 1
ATOM 3077 C CA . ILE B 1 111 ? 21.081 -6.736 29.527 1.00 9.17 111 ILE B CA 1
ATOM 3078 C C . ILE B 1 111 ? 20.293 -5.441 29.373 1.00 9.95 111 ILE B C 1
ATOM 3079 O O . ILE B 1 111 ? 20.587 -4.446 30.039 1.00 11.56 111 ILE B O 1
ATOM 3084 N N . THR B 1 112 ? 19.299 -5.444 28.494 1.00 9.11 112 THR B N 1
ATOM 3085 C CA . THR B 1 112 ? 18.531 -4.230 28.277 1.00 10.65 112 THR B CA 1
ATOM 3086 C C . THR B 1 112 ? 17.040 -4.413 28.528 1.00 10.97 112 THR B C 1
ATOM 3087 O O . THR B 1 112 ? 16.463 -5.457 28.229 1.00 9.87 112 THR B O 1
ATOM 3091 N N . ALA B 1 113 ? 16.422 -3.384 29.095 1.00 9.15 113 ALA B N 1
ATOM 3092 C CA . ALA B 1 113 ? 15.005 -3.441 29.413 1.00 10.26 113 ALA B CA 1
ATOM 3093 C C . ALA B 1 113 ? 14.484 -2.074 29.804 1.00 9.05 113 ALA B C 1
ATOM 3094 O O . ALA B 1 113 ? 15.252 -1.155 30.080 1.00 10.97 113 ALA B O 1
ATOM 3096 N N . GLY B 1 114 ? 13.166 -1.961 29.830 1.00 7.88 114 GLY B N 1
ATOM 3097 C CA . GLY B 1 114 ? 12.535 -0.735 30.270 1.00 9.56 114 GLY B CA 1
ATOM 3098 C C . GLY B 1 114 ? 12.021 -1.103 31.651 1.00 11.81 114 GLY B C 1
ATOM 3099 O O . GLY B 1 114 ? 11.202 -2.017 31.779 1.00 12.68 114 GLY B O 1
ATOM 3100 N N . PHE B 1 115 ? 12.511 -0.443 32.696 1.00 11.48 115 PHE B N 1
ATOM 3101 C CA . PHE B 1 115 ? 12.037 -0.766 34.041 1.00 11.31 115 PHE B CA 1
ATOM 3102 C C . PHE B 1 115 ? 10.695 -0.090 34.298 1.00 12.34 115 PHE B C 1
ATOM 3103 O O . PHE B 1 115 ? 10.401 0.955 33.722 1.00 12.52 115 PHE B O 1
ATOM 3111 N N . GLY B 1 116 ? 9.875 -0.700 35.148 1.00 10.25 116 GLY B N 1
ATOM 3112 C CA . GLY B 1 116 ? 8.569 -0.135 35.442 1.00 13.88 116 GLY B CA 1
ATOM 3113 C C . GLY B 1 116 ? 7.460 -1.176 35.456 1.00 13.50 116 GLY B C 1
ATOM 3114 O O . GLY B 1 116 ? 6.442 -0.988 36.116 1.00 17.33 116 GLY B O 1
ATOM 3115 N N . GLY B 1 117 ? 7.652 -2.266 34.718 1.00 12.05 117 GLY B N 1
ATOM 3116 C CA . GLY B 1 117 ? 6.658 -3.330 34.671 1.00 9.82 117 GLY B CA 1
ATOM 3117 C C . GLY B 1 117 ? 7.128 -4.520 35.495 1.00 13.32 117 GLY B C 1
ATOM 3118 O O . GLY B 1 117 ? 8.026 -4.384 36.319 1.00 12.89 117 GLY B O 1
ATOM 3119 N N . GLY B 1 118 ? 6.553 -5.694 35.266 1.00 13.50 118 GLY B N 1
ATOM 3120 C CA . GLY B 1 118 ? 6.953 -6.847 36.051 1.00 12.32 118 GLY B CA 1
ATOM 3121 C C . GLY B 1 118 ? 8.123 -7.692 35.563 1.00 12.09 118 GLY B C 1
ATOM 3122 O O . GLY B 1 118 ? 8.942 -8.134 36.369 1.00 12.00 118 GLY B O 1
ATOM 3123 N N . THR B 1 119 ? 8.217 -7.908 34.255 1.00 9.09 119 THR B N 1
ATOM 3124 C CA . THR B 1 119 ? 9.267 -8.752 33.703 1.00 10.94 119 THR B CA 1
ATOM 3125 C C . THR B 1 119 ? 10.630 -8.079 33.584 1.00 10.60 119 THR B C 1
ATOM 3126 O O . THR B 1 119 ? 11.603 -8.544 34.174 1.00 10.96 119 THR B O 1
ATOM 3130 N N . GLY B 1 120 ? 10.715 -6.980 32.844 1.00 10.51 120 GLY B N 1
ATOM 3131 C CA . GLY B 1 120 ? 11.996 -6.310 32.739 1.00 9.53 120 GLY B CA 1
ATOM 3132 C C . GLY B 1 120 ? 12.544 -5.926 34.112 1.00 10.84 120 GLY B C 1
ATOM 3133 O O . GLY B 1 120 ? 13.709 -6.168 34.427 1.00 11.04 120 GLY B O 1
ATOM 3134 N N . THR B 1 121 ? 11.694 -5.335 34.943 1.00 10.68 121 THR B N 1
ATOM 3135 C CA . THR B 1 121 ? 12.109 -4.893 36.271 1.00 10.88 121 THR B CA 1
ATOM 3136 C C . THR B 1 121 ? 12.521 -6.044 37.187 1.00 8.75 121 THR B C 1
ATOM 3137 O O . THR B 1 121 ? 13.575 -6.002 37.817 1.00 11.73 121 THR B O 1
ATOM 3141 N N . GLY B 1 122 ? 11.685 -7.072 37.247 1.00 12.12 122 GLY B N 1
ATOM 3142 C CA . GLY B 1 122 ? 11.953 -8.201 38.120 1.00 10.26 122 GLY B CA 1
ATOM 3143 C C . GLY B 1 122 ? 12.922 -9.267 37.648 1.00 13.33 122 GLY B C 1
ATOM 3144 O O . GLY B 1 122 ? 13.683 -9.807 38.455 1.00 10.83 122 GLY B O 1
ATOM 3145 N N . ALA B 1 123 ? 12.907 -9.585 36.356 1.00 10.27 123 ALA B N 1
ATOM 3146 C CA . ALA B 1 123 ? 13.791 -10.623 35.840 1.00 12.19 123 ALA B CA 1
ATOM 3147 C C . ALA B 1 123 ? 15.224 -10.190 35.528 1.00 12.80 123 ALA B C 1
ATOM 3148 O O . ALA B 1 123 ? 16.142 -11.006 35.606 1.00 11.83 123 ALA B O 1
ATOM 3150 N N . SER B 1 124 ? 15.425 -8.921 35.178 1.00 10.90 124 SER B N 1
ATOM 3151 C CA . SER B 1 124 ? 16.766 -8.453 34.833 1.00 10.34 124 SER B CA 1
ATOM 3152 C C . SER B 1 124 ? 17.819 -8.617 35.927 1.00 11.24 124 SER B C 1
ATOM 3153 O O . SER B 1 124 ? 18.952 -9.006 35.641 1.00 11.90 124 SER B O 1
ATOM 3156 N N . PRO B 1 125 ? 17.477 -8.307 37.189 1.00 11.85 125 PRO B N 1
ATOM 3157 C CA . PRO B 1 125 ? 18.485 -8.466 38.243 1.00 11.89 125 PRO B CA 1
ATOM 3158 C C . PRO B 1 125 ? 18.879 -9.930 38.435 1.00 12.79 125 PRO B C 1
ATOM 3159 O O . PRO B 1 125 ? 20.013 -10.231 38.808 1.00 11.48 125 PRO B O 1
ATOM 3163 N N . VAL B 1 126 ? 17.938 -10.837 38.189 1.00 12.41 126 VAL B N 1
ATOM 3164 C CA . VAL B 1 126 ? 18.212 -12.265 38.336 1.00 12.79 126 VAL B CA 1
ATOM 3165 C C . VAL B 1 126 ? 19.136 -12.739 37.224 1.00 13.14 126 VAL B C 1
ATOM 3166 O O . VAL B 1 126 ? 20.088 -13.467 37.473 1.00 11.56 126 VAL B O 1
ATOM 3170 N N . ILE B 1 127 ? 18.852 -12.324 35.993 1.00 12.09 127 ILE B N 1
ATOM 3171 C CA . ILE B 1 127 ? 19.689 -12.695 34.859 1.00 10.81 127 ILE B CA 1
ATOM 3172 C C . ILE B 1 127 ? 21.097 -12.135 35.075 1.00 11.46 127 ILE B C 1
ATOM 3173 O O . ILE B 1 127 ? 22.099 -12.803 34.792 1.00 12.93 127 ILE B O 1
ATOM 3178 N N . ALA B 1 128 ? 21.172 -10.911 35.592 1.00 10.84 128 ALA B N 1
ATOM 3179 C CA . ALA B 1 128 ? 22.459 -10.276 35.856 1.00 12.06 128 ALA B CA 1
ATOM 3180 C C . ALA B 1 128 ? 23.254 -11.077 36.883 1.00 11.81 128 ALA B C 1
ATOM 3181 O O . ALA B 1 128 ? 24.456 -11.301 36.717 1.00 10.73 128 ALA B O 1
ATOM 3183 N N . LYS B 1 129 ? 22.584 -11.503 37.950 1.00 12.38 129 LYS B N 1
ATOM 3184 C CA . LYS B 1 129 ? 23.258 -12.278 38.989 1.00 12.03 129 LYS B CA 1
ATOM 3185 C C . LYS B 1 129 ? 23.812 -13.581 38.421 1.00 11.18 129 LYS B C 1
ATOM 3186 O O . LYS B 1 129 ? 24.958 -13.949 38.695 1.00 13.70 129 LYS B O 1
ATOM 3192 N N . ILE B 1 130 ? 23.003 -14.273 37.625 1.00 12.07 130 ILE B N 1
ATOM 3193 C CA . ILE B 1 130 ? 23.415 -15.535 37.019 1.00 13.25 130 ILE B CA 1
ATOM 3194 C C . ILE B 1 130 ? 24.669 -15.358 36.160 1.00 14.13 130 ILE B C 1
ATOM 3195 O O . ILE B 1 130 ? 25.592 -16.175 36.207 1.00 14.33 130 ILE B O 1
ATOM 3200 N N . ALA B 1 131 ? 24.694 -14.284 35.377 1.00 11.52 131 ALA B N 1
ATOM 3201 C CA . ALA B 1 131 ? 25.819 -13.987 34.500 1.00 11.01 131 ALA B CA 1
ATOM 3202 C C . ALA B 1 131 ? 27.074 -13.607 35.278 1.00 13.25 131 ALA B C 1
ATOM 3203 O O . ALA B 1 131 ? 28.159 -14.127 35.009 1.00 13.48 131 ALA B O 1
ATOM 3205 N N . LYS B 1 132 ? 26.934 -12.694 36.237 1.00 11.46 132 LYS B N 1
ATOM 3206 C CA . LYS B 1 132 ? 28.085 -12.268 37.018 1.00 19.73 132 LYS B CA 1
ATOM 3207 C C . LYS B 1 132 ? 28.635 -13.435 37.836 1.00 20.85 132 LYS B C 1
ATOM 3208 O O . LYS B 1 132 ? 29.846 -13.547 38.034 1.00 22.16 132 LYS B O 1
ATOM 3214 N N . GLU B 1 133 ? 27.746 -14.312 38.296 1.00 20.39 133 GLU B N 1
ATOM 3215 C CA . GLU B 1 133 ? 28.163 -15.483 39.060 1.00 20.97 133 GLU B CA 1
ATOM 3216 C C . GLU B 1 133 ? 29.076 -16.346 38.197 1.00 24.16 133 GLU B C 1
ATOM 3217 O O . GLU B 1 133 ? 29.931 -17.070 38.709 1.00 23.97 133 GLU B O 1
ATOM 3223 N N . MET B 1 134 ? 28.876 -16.267 36.883 1.00 22.57 134 MET B N 1
ATOM 3224 C CA . MET B 1 134 ? 29.658 -17.040 35.929 1.00 24.01 134 MET B CA 1
ATOM 3225 C C . MET B 1 134 ? 30.938 -16.314 35.502 1.00 22.96 134 MET B C 1
ATOM 3226 O O . MET B 1 134 ? 31.702 -16.821 34.682 1.00 24.36 134 MET B O 1
ATOM 3231 N N . GLY B 1 135 ? 31.172 -15.133 36.065 1.00 21.23 135 GLY B N 1
ATOM 3232 C CA . GLY B 1 135 ? 32.363 -14.373 35.718 1.00 19.55 135 GLY B CA 1
ATOM 3233 C C . GLY B 1 135 ? 32.219 -13.593 34.420 1.00 20.11 135 GLY B C 1
ATOM 3234 O O . GLY B 1 135 ? 33.199 -13.079 33.882 1.00 19.13 135 GLY B O 1
ATOM 3235 N N . ILE B 1 136 ? 30.995 -13.501 33.913 1.00 16.04 136 ILE B N 1
ATOM 3236 C CA . ILE B 1 136 ? 30.735 -12.779 32.669 1.00 14.53 136 ILE B CA 1
ATOM 3237 C C . ILE B 1 136 ? 30.718 -11.265 32.896 1.00 13.83 136 ILE B C 1
ATOM 3238 O O . ILE B 1 136 ? 30.150 -10.790 33.877 1.00 15.40 136 ILE B O 1
ATOM 3243 N N . LEU B 1 137 ? 31.347 -10.509 31.999 1.00 13.15 137 LEU B N 1
ATOM 3244 C CA . LEU B 1 137 ? 31.342 -9.053 32.118 1.00 14.02 137 LEU B CA 1
ATOM 3245 C C . LEU B 1 137 ? 29.884 -8.679 31.872 1.00 12.14 137 LEU B C 1
ATOM 3246 O O . LEU B 1 137 ? 29.383 -8.810 30.760 1.00 12.39 137 LEU B O 1
ATOM 3251 N N . THR B 1 138 ? 29.218 -8.203 32.916 1.00 11.16 138 THR B N 1
ATOM 3252 C CA . THR B 1 138 ? 27.791 -7.900 32.854 1.00 11.33 138 THR B CA 1
ATOM 3253 C C . THR B 1 138 ? 27.443 -6.421 32.821 1.00 13.24 138 THR B C 1
ATOM 3254 O O . THR B 1 138 ? 27.594 -5.712 33.816 1.00 11.51 138 THR B O 1
ATOM 3258 N N . VAL B 1 139 ? 26.957 -5.966 31.670 1.00 9.84 139 VAL B N 1
ATOM 3259 C CA . VAL B 1 139 ? 26.599 -4.565 31.492 1.00 11.78 139 VAL B CA 1
ATOM 3260 C C . VAL B 1 139 ? 25.101 -4.413 31.288 1.00 14.21 139 VAL B C 1
ATOM 3261 O O . VAL B 1 139 ? 24.512 -5.076 30.431 1.00 13.11 139 VAL B O 1
ATOM 3265 N N . ALA B 1 140 ? 24.484 -3.542 32.081 1.00 10.57 140 ALA B N 1
ATOM 3266 C CA . ALA B 1 140 ? 23.056 -3.317 31.959 1.00 12.10 140 ALA B CA 1
ATOM 3267 C C . ALA B 1 140 ? 22.790 -1.900 31.479 1.00 12.86 140 ALA B C 1
ATOM 3268 O O . ALA B 1 140 ? 23.392 -0.942 31.967 1.00 12.84 140 ALA B O 1
ATOM 3270 N N . ILE B 1 141 ? 21.912 -1.782 30.491 1.00 12.30 141 ILE B N 1
ATOM 3271 C CA . ILE B 1 141 ? 21.523 -0.485 29.952 1.00 13.73 141 ILE B CA 1
ATOM 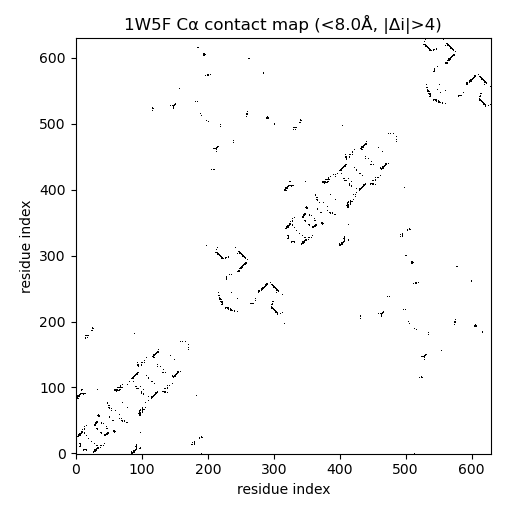3272 C C . ILE B 1 141 ? 20.005 -0.536 29.976 1.00 11.25 141 ILE B C 1
ATOM 3273 O O . ILE B 1 141 ? 19.380 -1.178 29.134 1.00 12.31 141 ILE B O 1
ATOM 3278 N N . VAL B 1 142 ? 19.427 0.127 30.971 1.00 13.18 142 VAL B N 1
ATOM 3279 C CA . VAL B 1 142 ? 17.985 0.127 31.169 1.00 10.80 142 VAL B CA 1
ATOM 3280 C C . VAL B 1 142 ? 17.432 1.536 31.330 1.00 8.32 142 VAL B C 1
ATOM 3281 O O . VAL B 1 142 ? 18.168 2.469 31.640 1.00 12.23 142 VAL B O 1
ATOM 3285 N N . THR B 1 143 ? 16.127 1.680 31.128 1.00 11.18 143 THR B N 1
ATOM 3286 C CA . THR B 1 143 ? 15.477 2.982 31.247 1.00 11.80 143 THR B CA 1
ATOM 3287 C C . THR B 1 143 ? 14.512 3.060 32.424 1.00 11.73 143 THR B C 1
ATOM 3288 O O . THR B 1 143 ? 14.023 2.040 32.909 1.00 9.90 143 THR B O 1
ATOM 3292 N N . THR B 1 144 ? 14.252 4.282 32.882 1.00 9.85 144 THR B N 1
ATOM 3293 C CA . THR B 1 144 ? 13.265 4.519 33.932 1.00 11.59 144 THR B CA 1
ATOM 3294 C C . THR B 1 144 ? 12.097 5.140 33.149 1.00 13.84 144 THR B C 1
ATOM 3295 O O . THR B 1 144 ? 12.313 5.816 32.138 1.00 13.83 144 THR B O 1
ATOM 3299 N N . PRO B 1 145 ? 10.850 4.913 33.592 1.00 12.57 145 PRO B N 1
ATOM 3300 C CA . PRO B 1 145 ? 9.650 5.434 32.922 1.00 11.34 145 PRO B CA 1
ATOM 3301 C C . PRO B 1 145 ? 9.490 6.945 32.777 1.00 16.88 145 PRO B C 1
ATOM 3302 O O . PRO B 1 145 ? 10.064 7.724 33.544 1.00 15.78 145 PRO B O 1
ATOM 3306 N N . PHE B 1 146 ? 8.710 7.348 31.774 1.00 13.86 146 PHE B N 1
ATOM 3307 C CA . PHE B 1 146 ? 8.436 8.762 31.543 1.00 18.11 146 PHE B CA 1
ATOM 3308 C C . PHE B 1 146 ? 7.541 9.219 32.688 1.00 19.45 146 PHE B C 1
ATOM 3309 O O . PHE B 1 146 ? 6.878 8.404 33.336 1.00 18.75 146 PHE B O 1
ATOM 3317 N N . TYR B 1 147 ? 7.514 10.524 32.921 1.00 19.89 147 TYR B N 1
ATOM 3318 C CA . TYR B 1 147 ? 6.698 11.112 33.978 1.00 21.82 147 TYR B CA 1
ATOM 3319 C C . TYR B 1 147 ? 5.207 10.805 33.820 1.00 17.33 147 TYR B C 1
ATOM 3320 O O . TYR B 1 147 ? 4.528 10.486 34.794 1.00 18.63 147 TYR B O 1
ATOM 3329 N N . PHE B 1 148 ? 4.698 10.906 32.598 1.00 17.50 148 PHE B N 1
ATOM 3330 C CA . PHE B 1 148 ? 3.280 10.664 32.362 1.00 19.16 148 PHE B CA 1
ATOM 3331 C C . PHE B 1 148 ? 2.835 9.247 32.721 1.00 20.71 148 PHE B C 1
ATOM 3332 O O . PHE B 1 148 ? 1.644 8.988 32.865 1.00 17.65 148 PHE B O 1
ATOM 3340 N N . GLU B 1 149 ? 3.785 8.334 32.890 1.00 17.67 149 GLU B N 1
ATOM 3341 C CA . GLU B 1 149 ? 3.428 6.960 33.214 1.00 16.33 149 GLU B CA 1
ATOM 3342 C C . GLU B 1 149 ? 2.933 6.738 34.637 1.00 15.21 149 GLU B C 1
ATOM 3343 O O . GLU B 1 149 ? 2.382 5.682 34.954 1.00 14.05 149 GLU B O 1
ATOM 3349 N N . GLY B 1 150 ? 3.128 7.722 35.506 1.00 13.59 150 GLY B N 1
ATOM 3350 C CA . GLY B 1 150 ? 2.640 7.566 36.863 1.00 15.48 150 GLY B CA 1
ATOM 3351 C C . GLY B 1 150 ? 3.669 7.203 37.910 1.00 18.53 150 GLY B C 1
ATOM 3352 O O . GLY B 1 150 ? 4.764 6.748 37.586 1.00 20.71 150 GLY B O 1
ATOM 3353 N N . PRO B 1 151 ? 3.327 7.378 39.195 1.00 20.00 151 PRO B N 1
ATOM 3354 C CA . PRO B 1 151 ? 4.215 7.078 40.320 1.00 19.50 151 PRO B CA 1
ATOM 3355 C C . PRO B 1 151 ? 4.487 5.602 40.588 1.00 19.16 151 PRO B C 1
ATOM 3356 O O . PRO B 1 151 ? 5.597 5.240 40.971 1.00 20.53 151 PRO B O 1
ATOM 3360 N N . GLU B 1 152 ? 3.488 4.749 40.391 1.00 17.61 152 GLU B N 1
ATOM 3361 C CA . GLU B 1 152 ? 3.666 3.324 40.644 1.00 21.31 152 GLU B CA 1
ATOM 3362 C C . GLU B 1 152 ? 4.760 2.749 39.752 1.00 20.49 152 GLU B C 1
ATOM 3363 O O . GLU B 1 152 ? 5.596 1.967 40.199 1.00 17.85 152 GLU B O 1
ATOM 3369 N N . ARG B 1 153 ? 4.742 3.146 38.486 1.00 18.85 153 ARG B N 1
ATOM 3370 C CA . ARG B 1 153 ? 5.722 2.682 37.519 1.00 20.14 153 ARG B CA 1
ATOM 3371 C C . ARG B 1 153 ? 7.124 3.134 37.930 1.00 19.98 153 ARG B C 1
ATOM 3372 O O . ARG B 1 153 ? 8.076 2.347 37.924 1.00 13.11 153 ARG B O 1
ATOM 3380 N N . LEU B 1 154 ? 7.250 4.408 38.287 1.00 15.32 154 LEU B N 1
ATOM 3381 C CA . LEU B 1 154 ? 8.539 4.948 38.696 1.00 17.02 154 LEU B CA 1
ATOM 3382 C C . LEU B 1 154 ? 9.054 4.250 39.954 1.00 19.34 154 LEU B C 1
ATOM 3383 O O . LEU B 1 154 ? 10.232 3.914 40.051 1.00 15.36 154 LEU B O 1
ATOM 3388 N N . LYS B 1 155 ? 8.165 4.038 40.917 1.00 21.33 155 LYS B N 1
ATOM 3389 C CA . LYS B 1 155 ? 8.543 3.386 42.164 1.00 22.08 155 LYS B CA 1
ATOM 3390 C C . LYS B 1 155 ? 9.064 1.976 41.897 1.00 19.75 155 LYS B C 1
ATOM 3391 O O . LYS B 1 155 ? 10.083 1.565 42.455 1.00 18.19 155 LYS B O 1
ATOM 3397 N N . LYS B 1 156 ? 8.363 1.235 41.045 1.00 18.25 156 LYS B N 1
ATOM 3398 C CA . LYS B 1 156 ? 8.788 -0.119 40.713 1.00 16.59 156 LYS B CA 1
ATOM 3399 C C . LYS B 1 156 ? 10.175 -0.086 40.088 1.00 13.34 156 LYS B C 1
ATOM 3400 O O . LYS B 1 156 ? 11.025 -0.910 40.413 1.00 13.99 156 LYS B O 1
ATOM 3406 N N . ALA B 1 157 ? 10.402 0.875 39.197 1.00 11.50 157 ALA B N 1
ATOM 3407 C CA . ALA B 1 157 ? 11.696 1.011 38.528 1.00 12.92 157 ALA B CA 1
ATOM 3408 C C . ALA B 1 157 ? 12.832 1.266 39.522 1.00 14.14 157 ALA B C 1
ATOM 3409 O O . ALA B 1 157 ? 13.895 0.649 39.439 1.00 11.71 157 ALA B O 1
ATOM 3411 N N . ILE B 1 158 ? 12.609 2.184 40.459 1.00 14.35 158 ILE B N 1
ATOM 3412 C CA . ILE B 1 158 ? 13.619 2.501 41.463 1.00 12.90 158 ILE B CA 1
ATOM 3413 C C . ILE B 1 158 ? 13.978 1.267 42.302 1.00 15.19 158 ILE B C 1
ATOM 3414 O O . ILE B 1 158 ? 15.159 0.978 42.528 1.00 16.43 158 ILE B O 1
ATOM 3419 N N . GLU B 1 159 ? 12.969 0.536 42.763 1.00 15.19 159 GLU B N 1
ATOM 3420 C CA . GLU B 1 159 ? 13.229 -0.660 43.558 1.00 17.90 159 GLU B CA 1
ATOM 3421 C C . GLU B 1 159 ? 13.963 -1.689 42.698 1.00 18.64 159 GLU B C 1
ATOM 3422 O O . GLU B 1 159 ? 14.806 -2.445 43.190 1.00 14.48 159 GLU B O 1
ATOM 3428 N N . GLY B 1 160 ? 13.646 -1.707 41.407 1.00 14.56 160 GLY B N 1
ATOM 3429 C CA . GLY B 1 160 ? 14.311 -2.635 40.513 1.00 14.84 160 GLY B CA 1
ATOM 3430 C C . GLY B 1 160 ? 15.782 -2.287 40.381 1.00 14.29 160 GLY B C 1
ATOM 3431 O O . GLY B 1 160 ? 16.638 -3.172 40.396 1.00 17.64 160 GLY B O 1
ATOM 3432 N N . LEU B 1 161 ? 16.078 -0.995 40.252 1.00 14.54 161 LEU B N 1
ATOM 3433 C CA . LEU B 1 161 ? 17.461 -0.525 40.120 1.00 12.66 161 LEU B CA 1
ATOM 3434 C C . LEU B 1 161 ? 18.310 -0.864 41.341 1.00 15.34 161 LEU B C 1
ATOM 3435 O O . LEU B 1 161 ? 19.508 -1.134 41.219 1.00 15.55 161 LEU B O 1
ATOM 3440 N N . LYS B 1 162 ? 17.693 -0.838 42.518 1.00 15.24 162 LYS B N 1
ATOM 3441 C CA . LYS B 1 162 ? 18.400 -1.157 43.754 1.00 17.32 162 LYS B CA 1
ATOM 3442 C C . LYS B 1 162 ? 18.876 -2.606 43.745 1.00 17.03 162 LYS B C 1
ATOM 3443 O O . LYS B 1 162 ? 19.941 -2.918 44.271 1.00 17.83 162 LYS B O 1
ATOM 3449 N N . LYS B 1 163 ? 18.091 -3.491 43.138 1.00 14.63 163 LYS B N 1
ATOM 3450 C CA . LYS B 1 163 ? 18.469 -4.900 43.063 1.00 15.88 163 LYS B CA 1
ATOM 3451 C C . LYS B 1 163 ? 19.464 -5.137 41.929 1.00 15.36 163 LYS B C 1
ATOM 3452 O O . LYS B 1 163 ? 20.447 -5.868 42.088 1.00 13.94 163 LYS B O 1
ATOM 3458 N N . LEU B 1 164 ? 19.212 -4.506 40.786 1.00 14.14 164 LEU B N 1
ATOM 3459 C CA . LEU B 1 164 ? 20.084 -4.647 39.622 1.00 12.87 164 LEU B CA 1
ATOM 3460 C C . LEU B 1 164 ? 21.509 -4.232 39.967 1.00 12.09 164 LEU B C 1
ATOM 3461 O O . LEU B 1 164 ? 22.474 -4.900 39.608 1.00 13.00 164 LEU B O 1
ATOM 3466 N N . ARG B 1 165 ? 21.619 -3.113 40.667 1.00 14.44 165 ARG B N 1
ATOM 3467 C CA . ARG B 1 165 ? 22.895 -2.545 41.074 1.00 17.04 165 ARG B CA 1
ATOM 3468 C C . ARG B 1 165 ? 23.830 -3.540 41.762 1.00 19.35 165 ARG B C 1
ATOM 3469 O O . ARG B 1 165 ? 25.040 -3.514 41.551 1.00 17.04 165 ARG B O 1
ATOM 3477 N N . LYS B 1 166 ? 23.267 -4.416 42.584 1.00 17.32 166 LYS B N 1
ATOM 3478 C CA . LYS B 1 166 ? 24.067 -5.399 43.309 1.00 20.76 166 LYS B CA 1
ATOM 3479 C C . LYS B 1 166 ? 24.607 -6.531 42.441 1.00 18.48 166 LYS B C 1
ATOM 3480 O O . LYS B 1 166 ? 25.493 -7.267 42.874 1.00 14.80 166 LYS B O 1
ATOM 3486 N N . HIS B 1 167 ? 24.097 -6.674 41.222 1.00 13.40 167 HIS B N 1
ATOM 3487 C CA . HIS B 1 167 ? 24.519 -7.803 40.396 1.00 15.98 167 HIS B CA 1
ATOM 3488 C C . HIS B 1 167 ? 25.036 -7.547 38.984 1.00 14.74 167 HIS B C 1
ATOM 3489 O O . HIS B 1 167 ? 24.981 -8.434 38.134 1.00 15.00 167 HIS B O 1
ATOM 3496 N N . VAL B 1 168 ? 25.549 -6.350 38.734 1.00 13.77 168 VAL B N 1
ATOM 3497 C CA . VAL B 1 168 ? 26.093 -6.033 37.418 1.00 13.50 168 VAL B CA 1
ATOM 3498 C C . VAL B 1 168 ? 27.492 -5.472 37.602 1.00 15.61 168 VAL B C 1
ATOM 3499 O O . VAL B 1 168 ? 27.876 -5.107 38.708 1.00 13.51 168 VAL B O 1
ATOM 3503 N N . ASP B 1 169 ? 28.259 -5.423 36.520 1.00 10.12 169 ASP B N 1
ATOM 3504 C CA . ASP B 1 169 ? 29.591 -4.851 36.574 1.00 12.95 169 ASP B CA 1
ATOM 3505 C C . ASP B 1 169 ? 29.443 -3.356 36.324 1.00 12.98 169 ASP B C 1
ATOM 3506 O O . ASP B 1 169 ? 30.019 -2.537 37.037 1.00 15.38 169 ASP B O 1
ATOM 3511 N N . THR B 1 170 ? 28.648 -3.016 35.313 1.00 9.80 170 THR B N 1
ATOM 3512 C CA . THR B 1 170 ? 28.388 -1.626 34.950 1.00 11.81 170 THR B CA 1
ATOM 3513 C C . THR B 1 170 ? 26.889 -1.440 34.742 1.00 13.69 170 THR B C 1
ATOM 3514 O O . THR B 1 170 ? 26.239 -2.265 34.099 1.00 15.41 170 THR B O 1
ATOM 3518 N N . LEU B 1 171 ? 26.342 -0.362 35.292 1.00 13.51 171 LEU B N 1
ATOM 3519 C CA . LEU B 1 171 ? 24.918 -0.091 35.149 1.00 12.41 171 LEU B CA 1
ATOM 3520 C C . LEU B 1 171 ? 24.712 1.279 34.506 1.00 14.41 171 LEU B C 1
ATOM 3521 O O . LEU B 1 171 ? 25.024 2.307 35.107 1.00 13.74 171 LEU B O 1
ATOM 3526 N N . ILE B 1 172 ? 24.199 1.283 33.279 1.00 9.91 172 ILE B N 1
ATOM 3527 C CA . ILE B 1 172 ? 23.928 2.524 32.567 1.00 12.32 172 ILE B CA 1
ATOM 3528 C C . ILE B 1 172 ? 22.415 2.743 32.607 1.00 15.08 172 ILE B C 1
ATOM 3529 O O . ILE B 1 172 ? 21.653 1.985 32.003 1.00 11.25 172 ILE B O 1
ATOM 3534 N N . LYS B 1 173 ? 21.985 3.768 33.337 1.00 13.39 173 LYS B N 1
ATOM 3535 C CA . LYS B 1 173 ? 20.564 4.060 33.460 1.00 13.63 173 LYS B CA 1
ATOM 3536 C C . LYS B 1 173 ? 20.186 5.236 32.575 1.00 16.43 173 LYS B C 1
ATOM 3537 O O . LYS B 1 173 ? 20.773 6.315 32.672 1.00 13.55 173 LYS B O 1
ATOM 3543 N N . ILE B 1 174 ? 19.205 5.022 31.708 1.00 14.48 174 ILE B N 1
ATOM 3544 C CA . ILE B 1 174 ? 18.744 6.067 30.813 1.00 14.39 174 ILE B CA 1
ATOM 3545 C C . ILE B 1 174 ? 17.388 6.584 31.276 1.00 15.62 174 ILE B C 1
ATOM 3546 O O . ILE B 1 174 ? 16.406 5.842 31.315 1.00 14.37 174 ILE B O 1
ATOM 3551 N N . SER B 1 175 ? 17.345 7.860 31.640 1.00 16.09 175 SER B N 1
ATOM 3552 C CA . SER B 1 175 ? 16.109 8.487 32.094 1.00 16.59 175 SER B CA 1
ATOM 3553 C C . SER B 1 175 ? 15.250 8.890 30.906 1.00 16.10 175 SER B C 1
ATOM 3554 O O . SER B 1 175 ? 15.642 9.754 30.117 1.00 15.75 175 SER B O 1
ATOM 3557 N N . ASN B 1 176 ? 14.078 8.278 30.771 1.00 14.82 176 ASN B N 1
ATOM 3558 C CA . ASN B 1 176 ? 13.217 8.634 29.657 1.00 16.36 176 ASN B CA 1
ATOM 3559 C C . ASN B 1 176 ? 12.739 10.078 29.777 1.00 14.37 176 ASN B C 1
ATOM 3560 O O . ASN B 1 176 ? 12.457 10.726 28.774 1.00 12.82 176 ASN B O 1
ATOM 3565 N N . ASN B 1 177 ? 12.664 10.588 31.000 1.00 16.49 177 ASN B N 1
ATOM 3566 C CA . ASN B 1 177 ? 12.240 11.973 31.193 1.00 20.58 177 ASN B CA 1
ATOM 3567 C C . ASN B 1 177 ? 13.229 12.911 30.513 1.00 22.24 177 ASN B C 1
ATOM 3568 O O . ASN B 1 177 ? 12.835 13.909 29.904 1.00 20.66 177 ASN B O 1
ATOM 3573 N N . LYS B 1 178 ? 14.514 12.583 30.612 1.00 23.02 178 LYS B N 1
ATOM 3574 C CA . LYS B 1 178 ? 15.551 13.394 29.982 1.00 24.72 178 LYS B CA 1
ATOM 3575 C C . LYS B 1 178 ? 15.391 13.353 28.464 1.00 24.27 178 LYS B C 1
ATOM 3576 O O . LYS B 1 178 ? 15.621 14.351 27.783 1.00 22.89 178 LYS B O 1
ATOM 3582 N N . LEU B 1 179 ? 15.000 12.195 27.936 1.00 23.57 179 LEU B N 1
ATOM 3583 C CA . LEU B 1 179 ? 14.783 12.045 26.500 1.00 22.89 179 LEU B CA 1
ATOM 3584 C C . LEU B 1 179 ? 13.627 12.940 26.076 1.00 24.91 179 LEU B C 1
ATOM 3585 O O . LEU B 1 179 ? 13.639 13.529 24.994 1.00 21.36 179 LEU B O 1
ATOM 3590 N N . MET B 1 180 ? 12.618 13.022 26.934 1.00 28.12 180 MET B N 1
ATOM 3591 C CA . MET B 1 180 ? 11.446 13.830 26.638 1.00 32.47 180 MET B CA 1
ATOM 3592 C C . MET B 1 180 ? 11.832 15.291 26.470 1.00 31.43 180 MET B C 1
ATOM 3593 O O . MET B 1 180 ? 11.261 15.998 25.644 1.00 33.10 180 MET B O 1
ATOM 3598 N N . GLU B 1 181 ? 12.811 15.736 27.251 1.00 35.37 181 GLU B N 1
ATOM 3599 C CA . GLU B 1 181 ? 13.275 17.115 27.180 1.00 37.68 181 GLU B CA 1
ATOM 3600 C C . GLU B 1 181 ? 13.934 17.432 25.840 1.00 37.60 181 GLU B C 1
ATOM 3601 O O . GLU B 1 181 ? 13.901 18.576 25.390 1.00 38.89 181 GLU B O 1
ATOM 3607 N N . GLU B 1 182 ? 14.529 16.422 25.209 1.00 37.31 182 GLU B N 1
ATOM 3608 C CA . GLU B 1 182 ? 15.194 16.604 23.918 1.00 39.39 182 GLU B CA 1
ATOM 3609 C C . GLU B 1 182 ? 14.210 16.564 22.757 1.00 40.31 182 GLU B C 1
ATOM 3610 O O . GLU B 1 182 ? 14.382 17.267 21.761 1.00 40.05 182 GLU B O 1
ATOM 3616 N N . LEU B 1 183 ? 13.189 15.722 22.887 1.00 37.99 183 LEU B N 1
ATOM 3617 C CA . LEU B 1 183 ? 12.176 15.559 21.849 1.00 39.36 183 LEU B CA 1
ATOM 3618 C C . LEU B 1 183 ? 11.304 16.790 21.644 1.00 39.45 183 LEU B C 1
ATOM 3619 O O . LEU B 1 183 ? 11.203 17.652 22.521 1.00 36.32 183 LEU B O 1
ATOM 3624 N N . PRO B 1 184 ? 10.667 16.889 20.464 1.00 40.23 184 PRO B N 1
ATOM 3625 C CA . PRO B 1 184 ? 9.791 18.014 20.137 1.00 41.08 184 PRO B CA 1
ATOM 3626 C C . PRO B 1 184 ? 8.616 18.103 21.108 1.00 40.73 184 PRO B C 1
ATOM 3627 O O . PRO B 1 184 ? 8.153 17.097 21.644 1.00 40.10 184 PRO B O 1
ATOM 3631 N N . ARG B 1 185 ? 8.145 19.325 21.314 1.00 40.60 185 ARG B N 1
ATOM 3632 C CA . ARG B 1 185 ? 7.039 19.631 22.207 1.00 42.08 185 ARG B CA 1
ATOM 3633 C C . ARG B 1 185 ? 5.763 18.801 22.016 1.00 41.11 185 ARG B C 1
ATOM 3634 O O . ARG B 1 185 ? 5.062 18.508 22.984 1.00 42.49 185 ARG B O 1
ATOM 3642 N N . ASP B 1 186 ? 5.462 18.411 20.783 1.00 39.10 186 ASP B N 1
ATOM 3643 C CA . ASP B 1 186 ? 4.242 17.648 20.518 1.00 37.51 186 ASP B CA 1
ATOM 3644 C C . ASP B 1 186 ? 4.463 16.200 20.077 1.00 33.20 186 ASP B C 1
ATOM 3645 O O . ASP B 1 186 ? 3.622 15.626 19.390 1.00 31.11 186 ASP B O 1
ATOM 3650 N N . VAL B 1 187 ? 5.585 15.612 20.476 1.00 29.31 187 VAL B N 1
ATOM 3651 C CA . VAL B 1 187 ? 5.906 14.241 20.092 1.00 25.26 187 VAL B CA 1
ATOM 3652 C C . VAL B 1 187 ? 4.842 13.232 20.545 1.00 22.31 187 VAL B C 1
ATOM 3653 O O . VAL B 1 187 ? 4.340 13.303 21.663 1.00 22.12 187 VAL B O 1
ATOM 3657 N N . LYS B 1 188 ? 4.502 12.294 19.667 1.00 23.83 188 LYS B N 1
ATOM 3658 C CA . LYS B 1 188 ? 3.506 11.267 19.979 1.00 21.92 188 LYS B CA 1
ATOM 3659 C C . LYS B 1 188 ? 4.170 10.178 20.819 1.00 23.99 188 LYS B C 1
ATOM 3660 O O . LYS B 1 188 ? 5.349 9.877 20.626 1.00 19.49 188 LYS B O 1
ATOM 3666 N N . ILE B 1 189 ? 3.417 9.579 21.738 1.00 21.53 189 ILE B N 1
ATOM 3667 C CA . ILE B 1 189 ? 3.976 8.543 22.600 1.00 24.76 189 ILE B CA 1
ATOM 3668 C C . ILE B 1 189 ? 4.728 7.469 21.812 1.00 23.50 189 ILE B C 1
ATOM 3669 O O . ILE B 1 189 ? 5.833 7.079 22.183 1.00 20.02 189 ILE B O 1
ATOM 3674 N N . LYS B 1 190 ? 4.140 7.006 20.714 1.00 22.30 190 LYS B N 1
ATOM 3675 C CA . LYS B 1 190 ? 4.779 5.981 19.899 1.00 23.00 190 LYS B CA 1
ATOM 3676 C C . LYS B 1 190 ? 6.185 6.397 19.458 1.00 18.68 190 LYS B C 1
ATOM 3677 O O . LYS B 1 190 ? 7.111 5.581 19.450 1.00 15.57 190 LYS B O 1
ATOM 3683 N N . ASP B 1 191 ? 6.347 7.666 19.100 1.00 18.73 191 ASP B N 1
ATOM 3684 C CA . ASP B 1 191 ? 7.640 8.175 18.665 1.00 18.83 191 ASP B CA 1
ATOM 3685 C C . ASP B 1 191 ? 8.607 8.373 19.824 1.00 20.14 191 ASP B C 1
ATOM 3686 O O . ASP B 1 191 ? 9.823 8.294 19.644 1.00 18.55 191 ASP B O 1
ATOM 3691 N N . ALA B 1 192 ? 8.064 8.632 21.010 1.00 16.90 192 ALA B N 1
ATOM 3692 C CA . ALA B 1 192 ? 8.888 8.811 22.198 1.00 16.03 192 ALA B CA 1
ATOM 3693 C C . ALA B 1 192 ? 9.551 7.471 22.518 1.00 15.72 192 ALA B C 1
ATOM 3694 O O . ALA B 1 192 ? 10.735 7.413 22.856 1.00 13.62 192 ALA B O 1
ATOM 3696 N N . PHE B 1 193 ? 8.776 6.395 22.403 1.00 15.22 193 PHE B N 1
ATOM 3697 C CA . PHE B 1 193 ? 9.296 5.064 22.667 1.00 17.39 193 PHE B CA 1
ATOM 3698 C C . PHE B 1 193 ? 10.272 4.622 21.578 1.00 14.35 193 PHE B C 1
ATOM 3699 O O . PHE B 1 193 ? 11.226 3.899 21.858 1.00 14.31 193 PHE B O 1
ATOM 3707 N N . LEU B 1 194 ? 10.052 5.061 20.341 1.00 14.32 194 LEU B N 1
ATOM 3708 C CA . LEU B 1 194 ? 10.970 4.697 19.266 1.00 14.69 194 LEU B CA 1
ATOM 3709 C C . LEU B 1 194 ? 12.315 5.359 19.559 1.00 15.71 194 LEU B C 1
ATOM 3710 O O . LEU B 1 194 ? 13.370 4.773 19.325 1.00 16.38 194 LEU B O 1
ATOM 3715 N N . LYS B 1 195 ? 12.268 6.578 20.090 1.00 14.83 195 LYS B N 1
ATOM 3716 C CA . LYS B 1 195 ? 13.481 7.304 20.445 1.00 12.50 195 LYS B CA 1
ATOM 3717 C C . LYS B 1 195 ? 14.213 6.537 21.548 1.00 13.37 195 LYS B C 1
ATOM 3718 O O . LYS B 1 195 ? 15.440 6.440 21.544 1.00 13.37 195 LYS B O 1
ATOM 3724 N N . ALA B 1 196 ? 13.453 5.998 22.499 1.00 11.70 196 ALA B N 1
ATOM 3725 C CA . ALA B 1 196 ? 14.044 5.227 23.584 1.00 12.78 196 ALA B CA 1
ATOM 3726 C C . ALA B 1 196 ? 14.734 4.000 22.982 1.00 10.74 196 ALA B C 1
ATOM 3727 O O . ALA B 1 196 ? 15.842 3.650 23.386 1.00 13.48 196 ALA B O 1
ATOM 3729 N N . ASP B 1 197 ? 14.078 3.351 22.018 1.00 10.53 197 ASP B N 1
ATOM 3730 C CA . ASP B 1 197 ? 14.661 2.178 21.356 1.00 11.13 197 ASP B CA 1
ATOM 3731 C C . ASP B 1 197 ? 15.998 2.534 20.715 1.00 13.68 197 ASP B C 1
ATOM 3732 O O . ASP B 1 197 ? 16.984 1.808 20.859 1.00 14.16 197 ASP B O 1
ATOM 3737 N N . GLU B 1 198 ? 16.013 3.651 19.991 1.00 13.19 198 GLU B N 1
ATOM 3738 C CA . GLU B 1 198 ? 17.206 4.122 19.294 1.00 14.01 198 GLU B CA 1
ATOM 3739 C C . GLU B 1 198 ? 18.350 4.450 20.251 1.00 13.01 198 GLU B C 1
ATOM 3740 O O . GLU B 1 198 ? 19.516 4.210 19.939 1.00 12.89 198 GLU B O 1
ATOM 3746 N N . THR B 1 199 ? 18.015 5.007 21.411 1.00 11.57 199 THR B N 1
ATOM 3747 C CA . THR B 1 199 ? 19.023 5.356 22.403 1.00 13.97 199 THR B CA 1
ATOM 3748 C C . THR B 1 199 ? 19.686 4.090 22.950 1.00 11.56 199 THR B C 1
ATOM 3749 O O . THR B 1 199 ? 20.908 4.017 23.064 1.00 12.94 199 THR B O 1
ATOM 3753 N N . LEU B 1 200 ? 18.878 3.091 23.279 1.00 12.62 200 LEU B N 1
ATOM 3754 C CA . LEU B 1 200 ? 19.415 1.832 23.785 1.00 12.63 200 LEU B CA 1
ATOM 3755 C C . LEU B 1 200 ? 20.291 1.212 22.699 1.00 11.83 200 LEU B C 1
ATOM 3756 O O . LEU B 1 200 ? 21.388 0.722 22.976 1.00 13.02 200 LEU B O 1
ATOM 3761 N N . HIS B 1 201 ? 19.805 1.253 21.461 1.00 11.26 201 HIS B N 1
ATOM 3762 C CA . HIS B 1 201 ? 20.546 0.713 20.327 1.00 10.77 201 HIS B CA 1
ATOM 3763 C C . HIS B 1 201 ? 21.931 1.345 20.219 1.00 13.81 201 HIS B C 1
ATOM 3764 O O . HIS B 1 201 ? 22.947 0.642 20.133 1.00 10.92 201 HIS B O 1
ATOM 3771 N N . GLN B 1 202 ? 21.963 2.677 20.207 1.00 11.98 202 GLN B N 1
ATOM 3772 C CA . GLN B 1 202 ? 23.218 3.415 20.103 1.00 14.79 202 GLN B CA 1
ATOM 3773 C C . GLN B 1 202 ? 24.194 3.012 21.199 1.00 13.68 202 GLN B C 1
ATOM 3774 O O . GLN B 1 202 ? 25.391 2.876 20.959 1.00 12.60 202 GLN B O 1
ATOM 3780 N N . GLY B 1 203 ? 23.677 2.836 22.409 1.00 14.09 203 GLY B N 1
ATOM 3781 C CA . GLY B 1 203 ? 24.528 2.452 23.521 1.00 14.90 203 GLY B CA 1
ATOM 3782 C C . GLY B 1 203 ? 25.123 1.061 23.375 1.00 14.42 203 GLY B C 1
ATOM 3783 O O . GLY B 1 203 ? 26.329 0.870 23.559 1.00 12.34 203 GLY B O 1
ATOM 3784 N N . VAL B 1 204 ? 24.281 0.083 23.049 1.00 12.41 204 VAL B N 1
ATOM 3785 C CA . VAL B 1 204 ? 24.740 -1.295 22.885 1.00 12.21 204 VAL B CA 1
ATOM 3786 C C . VAL B 1 204 ? 25.704 -1.434 21.709 1.00 12.46 204 VAL B C 1
ATOM 3787 O O . VAL B 1 204 ? 26.779 -2.026 21.839 1.00 11.63 204 VAL B O 1
ATOM 3791 N N . LYS B 1 205 ? 25.315 -0.888 20.561 1.00 12.28 205 LYS B N 1
ATOM 3792 C CA . LYS B 1 205 ? 26.146 -0.957 19.365 1.00 12.31 205 LYS B CA 1
ATOM 3793 C C . LYS B 1 205 ? 27.468 -0.231 19.597 1.00 13.52 205 LYS B C 1
ATOM 3794 O O . LYS B 1 205 ? 28.536 -0.736 19.251 1.00 14.64 205 LYS B O 1
ATOM 3800 N N . GLY B 1 206 ? 27.386 0.955 20.190 1.00 14.83 206 GLY B N 1
ATOM 3801 C CA . GLY B 1 206 ? 28.582 1.740 20.444 1.00 15.36 206 GLY B CA 1
ATOM 3802 C C . GLY B 1 206 ? 29.656 1.015 21.229 1.00 16.07 206 GLY B C 1
ATOM 3803 O O . GLY B 1 206 ? 30.812 0.951 20.804 1.00 15.67 206 GLY B O 1
ATOM 3804 N N . ILE B 1 207 ? 29.284 0.469 22.383 1.00 14.02 207 ILE B N 1
ATOM 3805 C CA . ILE B 1 207 ? 30.241 -0.241 23.220 1.00 13.87 207 ILE B CA 1
ATOM 3806 C C . ILE B 1 207 ? 30.685 -1.576 22.615 1.00 15.21 207 ILE B C 1
ATOM 3807 O O . ILE B 1 207 ? 31.882 -1.860 22.530 1.00 13.43 207 ILE B O 1
ATOM 3812 N N . SER B 1 208 ? 29.728 -2.386 22.173 1.00 13.04 208 SER B N 1
ATOM 3813 C CA . SER B 1 208 ? 30.063 -3.697 21.626 1.00 16.01 208 SER B CA 1
ATOM 3814 C C . SER B 1 208 ? 30.980 -3.665 20.405 1.00 13.81 208 SER B C 1
ATOM 3815 O O . SER B 1 208 ? 31.890 -4.488 20.293 1.00 13.55 208 SER B O 1
ATOM 3818 N N . GLU B 1 209 ? 30.774 -2.717 19.497 1.00 12.25 209 GLU B N 1
ATOM 3819 C CA . GLU B 1 209 ? 31.617 -2.688 18.313 1.00 14.03 209 GLU B CA 1
ATOM 3820 C C . GLU B 1 209 ? 33.067 -2.276 18.564 1.00 13.59 209 GLU B C 1
ATOM 3821 O O . GLU B 1 209 ? 33.932 -2.515 17.724 1.00 17.53 209 GLU B O 1
ATOM 3827 N N . LEU B 1 210 ? 33.343 -1.684 19.722 1.00 12.93 210 LEU B N 1
ATOM 3828 C CA . LEU B 1 210 ? 34.721 -1.327 20.060 1.00 16.01 210 LEU B CA 1
ATOM 3829 C C . LEU B 1 210 ? 35.493 -2.642 20.195 1.00 17.35 210 LEU B C 1
ATOM 3830 O O . LEU B 1 210 ? 36.715 -2.688 20.033 1.00 15.71 210 LEU B O 1
ATOM 3835 N N . ILE B 1 211 ? 34.757 -3.708 20.501 1.00 15.68 211 ILE B N 1
ATOM 3836 C CA . ILE B 1 211 ? 35.331 -5.034 20.694 1.00 15.92 211 ILE B CA 1
ATOM 3837 C C . ILE B 1 211 ? 35.212 -5.953 19.483 1.00 17.40 211 ILE B C 1
ATOM 3838 O O . ILE B 1 211 ? 36.117 -6.735 19.207 1.00 20.23 211 ILE B O 1
ATOM 3843 N N . THR B 1 212 ? 34.101 -5.860 18.761 1.00 14.12 212 THR B N 1
ATOM 3844 C CA . THR B 1 212 ? 33.875 -6.738 17.618 1.00 14.20 212 THR B CA 1
ATOM 3845 C C . THR B 1 212 ? 34.350 -6.239 16.260 1.00 13.15 212 THR B C 1
ATOM 3846 O O . THR B 1 212 ? 34.571 -7.043 15.363 1.00 18.55 212 THR B O 1
ATOM 3850 N N . LYS B 1 213 ? 34.482 -4.927 16.094 1.00 15.66 213 LYS B N 1
ATOM 3851 C CA . LYS B 1 213 ? 34.918 -4.372 14.817 1.00 15.19 213 LYS B CA 1
ATOM 3852 C C . LYS B 1 213 ? 36.346 -3.853 14.882 1.00 16.01 213 LYS B C 1
ATOM 3853 O O . LYS B 1 213 ? 36.632 -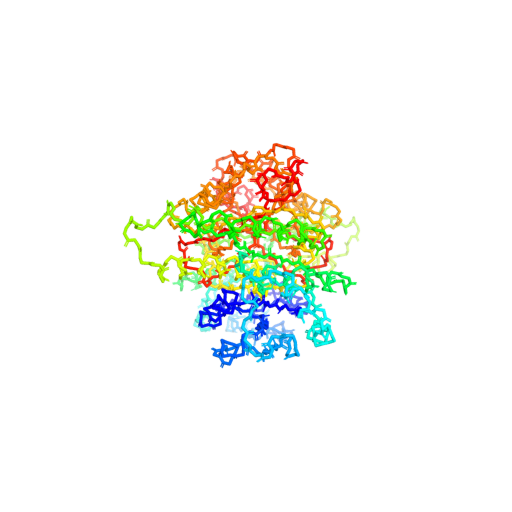2.861 15.551 1.00 12.14 213 LYS B O 1
ATOM 3859 N N . ARG B 1 214 ? 37.236 -4.538 14.174 1.00 13.76 214 ARG B N 1
ATOM 3860 C CA . ARG B 1 214 ? 38.651 -4.184 14.138 1.00 17.10 214 ARG B CA 1
ATOM 3861 C C . ARG B 1 214 ? 38.886 -2.839 13.462 1.00 14.27 214 ARG B C 1
ATOM 3862 O O . ARG B 1 214 ? 39.776 -2.080 13.852 1.00 15.32 214 ARG B O 1
ATOM 3870 N N . GLY B 1 215 ? 38.069 -2.546 12.457 1.00 12.59 215 GLY B N 1
ATOM 3871 C CA . GLY B 1 215 ? 38.219 -1.313 11.709 1.00 12.43 215 GLY B CA 1
ATOM 3872 C C . GLY B 1 215 ? 38.974 -1.627 10.427 1.00 16.85 215 GLY B C 1
ATOM 3873 O O . GLY B 1 215 ? 39.953 -2.384 10.440 1.00 14.62 215 GLY B O 1
ATOM 3874 N N . TYR B 1 216 ? 38.509 -1.065 9.317 1.00 17.00 216 TYR B N 1
ATOM 3875 C CA . TYR B 1 216 ? 39.131 -1.274 8.015 1.00 18.69 216 TYR B CA 1
ATOM 3876 C C . TYR B 1 216 ? 40.251 -0.261 7.754 1.00 17.95 216 TYR B C 1
ATOM 3877 O O . TYR B 1 216 ? 40.104 0.925 8.038 1.00 17.15 216 TYR B O 1
ATOM 3886 N N . ILE B 1 217 ? 41.372 -0.730 7.219 1.00 17.61 217 ILE B N 1
ATOM 3887 C CA . ILE B 1 217 ? 42.488 0.161 6.916 1.00 16.76 217 ILE B CA 1
ATOM 3888 C C . ILE B 1 217 ? 42.637 0.291 5.406 1.00 17.82 217 ILE B C 1
ATOM 3889 O O . ILE B 1 217 ? 42.898 -0.695 4.722 1.00 15.66 217 ILE B O 1
ATOM 3894 N N . ARG B 1 218 ? 42.462 1.502 4.887 1.00 17.70 218 ARG B N 1
ATOM 3895 C CA . ARG B 1 218 ? 42.613 1.732 3.453 1.00 20.98 218 ARG B CA 1
ATOM 3896 C C . ARG B 1 218 ? 44.082 2.104 3.246 1.00 20.45 218 ARG B C 1
ATOM 3897 O O . ARG B 1 218 ? 44.495 3.236 3.504 1.00 15.82 218 ARG B O 1
ATOM 3905 N N . LEU B 1 219 ? 44.869 1.137 2.798 1.00 19.07 219 LEU B N 1
ATOM 3906 C CA . LEU B 1 219 ? 46.293 1.356 2.594 1.00 24.45 219 LEU B CA 1
ATOM 3907 C C . LEU B 1 219 ? 46.608 2.543 1.689 1.00 24.40 219 LEU B C 1
ATOM 3908 O O . LEU B 1 219 ? 47.601 3.239 1.900 1.00 27.00 219 LEU B O 1
ATOM 3913 N N . THR B 1 220 ? 45.771 2.781 0.686 1.00 26.85 220 THR B N 1
ATOM 3914 C CA . THR B 1 220 ? 46.011 3.902 -0.213 1.00 28.95 220 THR B CA 1
ATOM 3915 C C . THR B 1 220 ? 45.991 5.207 0.575 1.00 31.47 220 THR B C 1
ATOM 3916 O O . THR B 1 220 ? 46.623 6.187 0.182 1.00 30.82 220 THR B O 1
ATOM 3920 N N . SER B 1 221 ? 45.275 5.212 1.697 1.00 29.44 221 SER B N 1
ATOM 3921 C CA . SER B 1 221 ? 45.186 6.404 2.528 1.00 30.35 221 SER B CA 1
ATOM 3922 C C . SER B 1 221 ? 46.497 6.754 3.210 1.00 29.43 221 SER B C 1
ATOM 3923 O O . SER B 1 221 ? 46.844 7.930 3.312 1.00 29.75 221 SER B O 1
ATOM 3926 N N . ARG B 1 222 ? 47.231 5.756 3.691 1.00 27.58 222 ARG B N 1
ATOM 3927 C CA . ARG B 1 222 ? 48.494 6.071 4.339 1.00 28.54 222 ARG B CA 1
ATOM 3928 C C . ARG B 1 222 ? 49.600 6.309 3.309 1.00 27.73 222 ARG B C 1
ATOM 3929 O O . ARG B 1 222 ? 50.609 6.940 3.612 1.00 24.78 222 ARG B O 1
ATOM 3937 N N . PHE B 1 223 ? 49.411 5.814 2.090 1.00 23.96 223 PHE B N 1
ATOM 3938 C CA . PHE B 1 223 ? 50.396 6.055 1.044 1.00 27.42 223 PHE B CA 1
ATOM 3939 C C . PHE B 1 223 ? 50.310 7.541 0.707 1.00 27.28 223 PHE B C 1
ATOM 3940 O O . PHE B 1 223 ? 51.316 8.190 0.434 1.00 28.59 223 PHE B O 1
ATOM 3948 N N . ALA B 1 224 ? 49.091 8.073 0.750 1.00 31.81 224 ALA B N 1
ATOM 3949 C CA . ALA B 1 224 ? 48.846 9.482 0.460 1.00 32.19 224 ALA B CA 1
ATOM 3950 C C . ALA B 1 224 ? 49.556 10.369 1.474 1.00 31.14 224 ALA B C 1
ATOM 3951 O O . ALA B 1 224 ? 50.114 11.408 1.121 1.00 31.11 224 ALA B O 1
ATOM 3953 N N . ARG B 1 225 ? 49.537 9.953 2.736 1.00 29.80 225 ARG B N 1
ATOM 3954 C CA . ARG B 1 225 ? 50.190 10.713 3.795 1.00 30.46 225 ARG B CA 1
ATOM 3955 C C . ARG B 1 225 ? 51.705 10.653 3.635 1.00 31.06 225 ARG B C 1
ATOM 3956 O O . ARG B 1 225 ? 52.407 11.638 3.878 1.00 26.95 225 ARG B O 1
ATOM 3964 N N . ILE B 1 226 ? 52.211 9.493 3.226 1.00 28.55 226 ILE B N 1
ATOM 3965 C CA . ILE B 1 226 ? 53.644 9.338 3.028 1.00 28.55 226 ILE B CA 1
ATOM 3966 C C . ILE B 1 226 ? 54.076 10.110 1.784 1.00 28.44 226 ILE B C 1
ATOM 3967 O O . ILE B 1 226 ? 55.110 10.779 1.787 1.00 25.83 226 ILE B O 1
ATOM 3972 N N . GLU B 1 227 ? 53.269 10.031 0.730 1.00 29.89 227 GLU B N 1
ATOM 3973 C CA . GLU B 1 227 ? 53.567 10.732 -0.512 1.00 29.57 227 GLU B CA 1
ATOM 3974 C C . GLU B 1 227 ? 53.654 12.246 -0.297 1.00 31.41 227 GLU B C 1
ATOM 3975 O O . GLU B 1 227 ? 54.606 12.889 -0.741 1.00 29.16 227 GLU B O 1
ATOM 3981 N N . SER B 1 228 ? 52.665 12.814 0.388 1.00 29.96 228 SER B N 1
ATOM 3982 C CA . SER B 1 228 ? 52.650 14.255 0.632 1.00 31.55 228 SER B CA 1
ATOM 3983 C C . SER B 1 228 ? 53.932 14.757 1.295 1.00 30.16 228 SER B C 1
ATOM 3984 O O . SER B 1 228 ? 54.360 15.887 1.057 1.00 30.73 228 SER B O 1
ATOM 3987 N N . VAL B 1 229 ? 54.548 13.922 2.123 1.00 27.64 229 VAL B N 1
ATOM 3988 C CA . VAL B 1 229 ? 55.770 14.324 2.809 1.00 24.15 229 VAL B CA 1
ATOM 3989 C C . VAL B 1 229 ? 57.068 13.965 2.080 1.00 22.75 229 VAL B C 1
ATOM 3990 O O . VAL B 1 229 ? 58.085 14.640 2.247 1.00 22.72 229 VAL B O 1
ATOM 3994 N N . MET B 1 230 ? 57.043 12.913 1.271 1.00 19.63 230 MET B N 1
ATOM 3995 C CA . MET B 1 230 ? 58.253 12.499 0.571 1.00 16.38 230 MET B CA 1
ATOM 3996 C C . MET B 1 230 ? 58.415 13.033 -0.848 1.00 18.02 230 MET B C 1
ATOM 3997 O O . MET B 1 230 ? 59.506 12.969 -1.414 1.00 20.18 230 MET B O 1
ATOM 4002 N N . LYS B 1 231 ? 57.345 13.570 -1.424 1.00 18.43 231 LYS B N 1
ATOM 4003 C CA . LYS B 1 231 ? 57.417 14.090 -2.787 1.00 20.22 231 LYS B CA 1
ATOM 4004 C C . LYS B 1 231 ? 58.255 15.367 -2.851 1.00 20.11 231 LYS B C 1
ATOM 4005 O O . LYS B 1 231 ? 58.009 16.315 -2.109 1.00 20.91 231 LYS B O 1
ATOM 4011 N N . ASP B 1 232 ? 59.247 15.384 -3.739 1.00 17.02 232 ASP B N 1
ATOM 4012 C CA . ASP B 1 232 ? 60.126 16.541 -3.896 1.00 20.32 232 ASP B CA 1
ATOM 4013 C C . ASP B 1 232 ? 60.634 17.057 -2.550 1.00 21.85 232 ASP B C 1
ATOM 4014 O O . ASP B 1 232 ? 60.794 18.264 -2.357 1.00 19.10 232 ASP B O 1
ATOM 4019 N N . ALA B 1 233 ? 60.899 16.138 -1.627 1.00 20.21 233 ALA B N 1
ATOM 4020 C CA . ALA B 1 233 ? 61.372 16.501 -0.295 1.00 17.82 233 ALA B CA 1
ATOM 4021 C C . ALA B 1 233 ? 62.864 16.825 -0.242 1.00 19.03 233 ALA B C 1
ATOM 4022 O O . ALA B 1 233 ? 63.297 17.612 0.597 1.00 21.87 233 ALA B O 1
ATOM 4024 N N . GLY B 1 234 ? 63.648 16.223 -1.132 1.00 17.12 234 GLY B N 1
ATOM 4025 C CA . GLY B 1 234 ? 65.080 16.473 -1.135 1.00 17.65 234 GLY B CA 1
ATOM 4026 C C . GLY B 1 234 ? 65.838 15.566 -0.176 1.00 18.41 234 GLY B C 1
ATOM 4027 O O . GLY B 1 234 ? 65.425 14.429 0.062 1.00 15.67 234 GLY B O 1
ATOM 4028 N N . ALA B 1 235 ? 66.946 16.059 0.374 1.00 13.19 235 ALA B N 1
ATOM 4029 C CA . ALA B 1 235 ? 67.748 15.272 1.306 1.00 16.34 235 ALA B CA 1
ATOM 4030 C C . ALA B 1 235 ? 66.952 14.994 2.575 1.00 15.87 235 ALA B C 1
ATOM 4031 O O . ALA B 1 235 ? 66.213 15.856 3.052 1.00 16.06 235 ALA B O 1
ATOM 4033 N N . ALA B 1 236 ? 67.104 13.796 3.131 1.00 15.76 236 ALA B N 1
ATOM 4034 C CA . ALA B 1 236 ? 66.357 13.442 4.333 1.00 18.60 236 ALA B CA 1
ATOM 4035 C C . ALA B 1 236 ? 67.153 12.628 5.337 1.00 18.30 236 ALA B C 1
ATOM 4036 O O . ALA B 1 236 ? 68.049 11.876 4.970 1.00 17.75 236 ALA B O 1
ATOM 4038 N N . ILE B 1 237 ? 66.810 12.788 6.612 1.00 18.18 237 ILE B N 1
ATOM 4039 C CA . ILE B 1 237 ? 67.456 12.041 7.684 1.00 16.20 237 ILE B CA 1
ATOM 4040 C C . ILE B 1 237 ? 66.491 10.925 8.068 1.00 15.96 237 ILE B C 1
ATOM 4041 O O . ILE B 1 237 ? 65.300 11.171 8.230 1.00 16.79 237 ILE B O 1
ATOM 4046 N N . LEU B 1 238 ? 66.997 9.701 8.196 1.00 15.97 238 LEU B N 1
ATOM 4047 C CA . LEU B 1 238 ? 66.150 8.571 8.565 1.00 16.74 238 LEU B CA 1
ATOM 4048 C C . LEU B 1 238 ? 66.583 7.986 9.902 1.00 16.27 238 LEU B C 1
ATOM 4049 O O . LEU B 1 238 ? 67.771 7.787 10.147 1.00 17.12 238 LEU B O 1
ATOM 4054 N N . GLY B 1 239 ? 65.612 7.704 10.761 1.00 15.10 239 GLY B N 1
ATOM 4055 C CA . GLY B 1 239 ? 65.928 7.139 12.059 1.00 14.82 239 GLY B CA 1
ATOM 4056 C C . GLY B 1 239 ? 64.956 6.049 12.455 1.00 14.25 239 GLY B C 1
ATOM 4057 O O . GLY B 1 239 ? 63.749 6.179 12.256 1.00 13.41 239 GLY B O 1
ATOM 4058 N N . ILE B 1 240 ? 65.485 4.968 13.017 1.00 13.12 240 ILE B N 1
ATOM 4059 C CA . ILE B 1 240 ? 64.659 3.848 13.441 1.00 14.79 240 ILE B CA 1
ATOM 4060 C C . ILE B 1 240 ? 65.038 3.436 14.856 1.00 12.82 240 ILE B C 1
ATOM 4061 O O . ILE B 1 240 ? 66.208 3.470 15.232 1.00 14.87 240 ILE B O 1
ATOM 4066 N N . GLY B 1 241 ? 64.047 3.053 15.647 1.00 12.87 241 GLY B N 1
ATOM 4067 C CA . GLY B 1 241 ? 64.338 2.638 17.005 1.00 16.14 241 GLY B CA 1
ATOM 4068 C C . GLY B 1 241 ? 63.315 1.678 17.570 1.00 15.13 241 GLY B C 1
ATOM 4069 O O . GLY B 1 241 ? 62.131 1.748 17.243 1.00 15.22 241 GLY B O 1
ATOM 4070 N N . VAL B 1 242 ? 63.781 0.767 18.416 1.00 17.63 242 VAL B N 1
ATOM 4071 C CA . VAL B 1 242 ? 62.906 -0.200 19.055 1.00 16.96 242 VAL B CA 1
ATOM 4072 C C . VAL B 1 242 ? 63.019 0.019 20.558 1.00 20.78 242 VAL B C 1
ATOM 4073 O O . VAL B 1 242 ? 64.069 0.431 21.053 1.00 18.35 242 VAL B O 1
ATOM 4077 N N . GLY B 1 243 ? 61.934 -0.239 21.279 1.00 17.73 243 GLY B N 1
ATOM 4078 C CA . GLY B 1 243 ? 61.953 -0.054 22.717 1.00 20.24 243 GLY B CA 1
ATOM 4079 C C . GLY B 1 243 ? 61.246 -1.184 23.429 1.00 20.03 243 GLY B C 1
ATOM 4080 O O . GLY B 1 243 ? 60.416 -1.877 22.838 1.00 21.26 243 GLY B O 1
ATOM 4081 N N . LYS B 1 244 ? 61.569 -1.372 24.701 1.00 21.00 244 LYS B N 1
ATOM 4082 C CA . LYS B 1 244 ? 60.956 -2.431 25.488 1.00 23.28 244 LYS B CA 1
ATOM 4083 C C . LYS B 1 244 ? 60.806 -1.998 26.942 1.00 24.62 244 LYS B C 1
ATOM 4084 O O . LYS B 1 244 ? 61.649 -1.272 27.470 1.00 26.84 244 LYS B O 1
ATOM 4090 N N . GLY B 1 245 ? 59.720 -2.430 27.579 1.00 26.17 245 GLY B N 1
ATOM 4091 C CA . GLY B 1 245 ? 59.491 -2.078 28.971 1.00 25.55 245 GLY B CA 1
ATOM 4092 C C . GLY B 1 245 ? 58.558 -0.903 29.207 1.00 25.38 245 GLY B C 1
ATOM 4093 O O . GLY B 1 245 ? 57.901 -0.416 28.289 1.00 23.02 245 GLY B O 1
ATOM 4094 N N . GLU B 1 246 ? 58.514 -0.446 30.454 1.00 26.66 246 GLU B N 1
ATOM 4095 C CA . GLU B 1 246 ? 57.663 0.665 30.870 1.00 26.15 246 GLU B CA 1
ATOM 4096 C C . GLU B 1 246 ? 57.848 1.953 30.066 1.00 26.59 246 GLU B C 1
ATOM 4097 O O . GLU B 1 246 ? 56.877 2.663 29.795 1.00 25.65 246 GLU B O 1
ATOM 4103 N N . HIS B 1 247 ? 59.086 2.260 29.695 1.00 22.73 247 HIS B N 1
ATOM 4104 C CA . HIS B 1 247 ? 59.374 3.471 28.926 1.00 22.78 247 HIS B CA 1
ATOM 4105 C C . HIS B 1 247 ? 59.816 3.149 27.503 1.00 21.32 247 HIS B C 1
ATOM 4106 O O . HIS B 1 247 ? 60.650 3.848 26.915 1.00 19.37 247 HIS B O 1
ATOM 4113 N N . ARG B 1 248 ? 59.238 2.087 26.955 1.00 18.18 248 ARG B N 1
ATOM 4114 C CA . ARG B 1 248 ? 59.538 1.644 25.601 1.00 17.10 248 ARG B CA 1
ATOM 4115 C C . ARG B 1 248 ? 59.389 2.759 24.563 1.00 15.56 248 ARG B C 1
ATOM 4116 O O . ARG B 1 248 ? 60.200 2.871 23.645 1.00 17.77 248 ARG B O 1
ATOM 4124 N N . ALA B 1 249 ? 58.350 3.575 24.704 1.00 15.67 249 ALA B N 1
ATOM 4125 C CA . ALA B 1 249 ? 58.109 4.657 23.753 1.00 18.85 249 ALA B CA 1
ATOM 4126 C C . ALA B 1 249 ? 59.231 5.692 23.735 1.00 19.27 249 ALA B C 1
ATOM 4127 O O . ALA B 1 249 ? 59.801 5.977 22.683 1.00 15.92 249 ALA B O 1
ATOM 4129 N N . ARG B 1 250 ? 59.555 6.255 24.893 1.00 18.85 250 ARG B N 1
ATOM 4130 C CA . ARG B 1 250 ? 60.611 7.256 24.945 1.00 21.47 250 ARG B CA 1
ATOM 4131 C C . ARG B 1 250 ? 61.959 6.664 24.551 1.00 18.72 250 ARG B C 1
ATOM 4132 O O . ARG B 1 250 ? 62.793 7.342 23.953 1.00 16.37 250 ARG B O 1
ATOM 4140 N N . GLU B 1 251 ? 62.172 5.397 24.881 1.00 17.07 251 GLU B N 1
ATOM 4141 C CA . GLU B 1 251 ? 63.428 4.750 24.549 1.00 18.73 251 GLU B CA 1
ATOM 4142 C C . GLU B 1 251 ? 63.561 4.519 23.046 1.00 18.98 251 GLU B C 1
ATOM 4143 O O . GLU B 1 251 ? 64.625 4.738 22.475 1.00 17.76 251 GLU B O 1
ATOM 4149 N N . ALA B 1 252 ? 62.477 4.104 22.399 1.00 18.06 252 ALA B N 1
ATOM 4150 C CA . ALA B 1 252 ? 62.503 3.881 20.956 1.00 15.89 252 ALA B CA 1
ATOM 4151 C C . ALA B 1 252 ? 62.677 5.223 20.244 1.00 13.92 252 ALA B C 1
ATOM 4152 O O . ALA B 1 252 ? 63.372 5.320 19.234 1.00 14.47 252 ALA B O 1
ATOM 4154 N N . ALA B 1 253 ? 62.047 6.260 20.786 1.00 12.89 253 ALA B N 1
ATOM 4155 C CA . ALA B 1 253 ? 62.126 7.596 20.204 1.00 12.10 253 ALA B CA 1
ATOM 4156 C C . ALA B 1 253 ? 63.543 8.158 20.270 1.00 13.63 253 ALA B C 1
ATOM 4157 O O . ALA B 1 253 ? 64.032 8.743 19.299 1.00 12.47 253 ALA B O 1
ATOM 4159 N N . LYS B 1 254 ? 64.196 7.983 21.416 1.00 14.81 254 LYS B N 1
ATOM 4160 C CA . LYS B 1 254 ? 65.561 8.470 21.614 1.00 14.64 254 LYS B CA 1
ATOM 4161 C C . LYS B 1 254 ? 66.541 7.733 20.707 1.00 16.21 254 LYS B C 1
ATOM 4162 O O . LYS B 1 254 ? 67.452 8.337 20.138 1.00 17.50 254 LYS B O 1
ATOM 4168 N N . LYS B 1 255 ? 66.352 6.426 20.569 1.00 17.21 255 LYS B N 1
ATOM 4169 C CA . LYS B 1 255 ? 67.224 5.624 19.721 1.00 18.91 255 LYS B CA 1
ATOM 4170 C C . LYS B 1 255 ? 67.153 6.064 18.269 1.00 18.74 255 LYS B C 1
ATOM 4171 O O . LYS B 1 255 ? 68.169 6.104 17.573 1.00 19.47 255 LYS B O 1
ATOM 4177 N N . ALA B 1 256 ? 65.954 6.409 17.818 1.00 17.28 256 ALA B N 1
ATOM 4178 C CA . ALA B 1 256 ? 65.749 6.832 16.440 1.00 19.57 256 ALA B CA 1
ATOM 4179 C C . ALA B 1 256 ? 66.231 8.251 16.137 1.00 23.28 256 ALA B C 1
ATOM 4180 O O . ALA B 1 256 ? 66.927 8.475 15.144 1.00 20.42 256 ALA B O 1
ATOM 4182 N N . MET B 1 257 ? 65.861 9.205 16.989 1.00 22.54 257 MET B N 1
ATOM 4183 C CA . MET B 1 257 ? 66.221 10.604 16.777 1.00 24.93 257 MET B CA 1
ATOM 4184 C C . MET B 1 257 ? 67.612 11.010 17.240 1.00 26.74 257 MET B C 1
ATOM 4185 O O . MET B 1 257 ? 68.145 12.022 16.790 1.00 26.52 257 MET B O 1
ATOM 4190 N N . GLU B 1 258 ? 68.194 10.228 18.139 1.00 29.22 258 GLU B N 1
ATOM 4191 C CA . GLU B 1 258 ? 69.523 10.520 18.652 1.00 33.15 258 GLU B CA 1
ATOM 4192 C C . GLU B 1 258 ? 70.516 9.501 18.088 1.00 38.59 258 GLU B C 1
ATOM 4193 O O . GLU B 1 258 ? 71.582 9.268 18.656 1.00 39.16 258 GLU B O 1
ATOM 4199 N N . SER B 1 259 ? 70.149 8.912 16.951 1.00 42.18 259 SER B N 1
ATOM 4200 C CA . SER B 1 259 ? 70.972 7.917 16.264 1.00 46.54 259 SER B CA 1
ATOM 4201 C C . SER B 1 259 ? 72.313 8.477 15.785 1.00 48.54 259 SER B C 1
ATOM 4202 O O . SER B 1 259 ? 72.404 9.634 15.373 1.00 48.26 259 SER B O 1
ATOM 4205 N N . LYS B 1 260 ? 73.344 7.636 15.827 1.00 51.26 260 LYS B N 1
ATOM 4206 C CA . LYS B 1 260 ? 74.691 8.021 15.411 1.00 53.33 260 LYS B CA 1
ATOM 4207 C C . LYS B 1 260 ? 74.802 8.319 13.918 1.00 53.86 260 LYS B C 1
ATOM 4208 O O . LYS B 1 260 ? 75.589 9.174 13.512 1.00 54.85 260 LYS B O 1
ATOM 4214 N N . LEU B 1 261 ? 74.023 7.610 13.105 1.00 51.99 261 LEU B N 1
ATOM 4215 C CA . LEU B 1 261 ? 74.050 7.811 11.658 1.00 51.72 261 LEU B CA 1
ATOM 4216 C C . LEU B 1 261 ? 73.764 9.263 11.295 1.00 51.65 261 LEU B C 1
ATOM 4217 O O . LEU B 1 261 ? 74.213 9.752 10.257 1.00 51.10 261 LEU B O 1
ATOM 4222 N N . ILE B 1 262 ? 73.015 9.946 12.155 1.00 50.97 262 ILE B N 1
ATOM 4223 C CA . ILE B 1 262 ? 72.666 11.343 11.929 1.00 50.55 262 ILE B CA 1
ATOM 4224 C C . ILE B 1 262 ? 73.927 12.202 11.898 1.00 50.78 262 ILE B C 1
ATOM 4225 O O . ILE B 1 262 ? 74.657 12.283 12.885 1.00 50.48 262 ILE B O 1
ATOM 4230 N N . GLU B 1 263 ? 74.175 12.838 10.758 1.00 52.02 263 GLU B N 1
ATOM 4231 C CA . GLU B 1 263 ? 75.354 13.681 10.582 1.00 53.02 263 GLU B CA 1
ATOM 4232 C C . GLU B 1 263 ? 75.031 15.163 10.720 1.00 52.89 263 GLU B C 1
ATOM 4233 O O . GLU B 1 263 ? 75.926 15.990 10.887 1.00 52.69 263 GLU B O 1
ATOM 4239 N N . HIS B 1 264 ? 73.748 15.494 10.640 1.00 53.34 264 HIS B N 1
ATOM 4240 C CA . HIS B 1 264 ? 73.309 16.877 10.768 1.00 53.47 264 HIS B CA 1
ATOM 4241 C C . HIS B 1 264 ? 72.110 16.906 11.707 1.00 51.44 264 HIS B C 1
ATOM 4242 O O . HIS B 1 264 ? 71.256 16.021 11.661 1.00 51.52 264 HIS B O 1
ATOM 4249 N N . PRO B 1 265 ? 72.031 17.922 12.577 1.00 49.05 265 PRO B N 1
ATOM 4250 C CA . PRO B 1 265 ? 70.908 18.012 13.512 1.00 46.53 265 PRO B CA 1
ATOM 4251 C C . PRO B 1 265 ? 69.524 18.058 12.865 1.00 44.58 265 PRO B C 1
ATOM 4252 O O . PRO B 1 265 ? 69.273 18.828 11.932 1.00 41.04 265 PRO B O 1
ATOM 4256 N N . VAL B 1 266 ? 68.635 17.214 13.376 1.00 40.69 266 VAL B N 1
ATOM 4257 C CA . VAL B 1 266 ? 67.264 17.131 12.899 1.00 38.00 266 VAL B CA 1
ATOM 4258 C C . VAL B 1 266 ? 66.586 18.466 13.186 1.00 35.63 266 VAL B C 1
ATOM 4259 O O . VAL B 1 266 ? 65.552 18.788 12.605 1.00 32.75 266 VAL B O 1
ATOM 4263 N N . GLU B 1 267 ? 67.190 19.235 14.089 1.00 35.15 267 GLU B N 1
ATOM 4264 C CA . GLU B 1 267 ? 66.678 20.544 14.492 1.00 36.21 267 GLU B CA 1
ATOM 4265 C C . GLU B 1 267 ? 66.493 21.494 13.314 1.00 33.23 267 GLU B C 1
ATOM 4266 O O . GLU B 1 267 ? 65.710 22.438 13.388 1.00 32.89 267 GLU B O 1
ATOM 4272 N N . ASN B 1 268 ? 67.223 21.249 12.231 1.00 32.22 268 ASN B N 1
ATOM 4273 C CA . ASN B 1 268 ? 67.146 22.119 11.064 1.00 32.07 268 ASN B CA 1
ATOM 4274 C C . ASN B 1 268 ? 66.065 21.733 10.067 1.00 29.88 268 ASN B C 1
ATOM 4275 O O . ASN B 1 268 ? 65.786 22.479 9.129 1.00 28.52 268 ASN B O 1
ATOM 4280 N N . ALA B 1 269 ? 65.456 20.571 10.264 1.00 26.98 269 ALA B N 1
ATOM 4281 C CA . ALA B 1 269 ? 64.405 20.121 9.361 1.00 24.53 269 ALA B CA 1
ATOM 4282 C C . ALA B 1 269 ? 63.121 20.902 9.599 1.00 24.20 269 ALA B C 1
ATOM 4283 O O . ALA B 1 269 ? 62.778 21.212 10.737 1.00 24.80 269 ALA B O 1
ATOM 4285 N N . SER B 1 270 ? 62.412 21.220 8.521 1.00 24.02 270 SER B N 1
ATOM 4286 C CA . SER B 1 270 ? 61.160 21.956 8.632 1.00 27.02 270 SER B CA 1
ATOM 4287 C C . SER B 1 270 ? 59.980 20.991 8.585 1.00 26.65 270 SER B C 1
ATOM 4288 O O . SER B 1 270 ? 58.845 21.370 8.868 1.00 26.11 270 SER B O 1
ATOM 4291 N N . SER B 1 271 ? 60.260 19.740 8.234 1.00 26.37 271 SER B N 1
ATOM 4292 C CA . SER B 1 271 ? 59.227 18.716 8.153 1.00 29.26 271 SER B CA 1
ATOM 4293 C C . SER B 1 271 ? 59.691 17.427 8.827 1.00 31.67 271 SER B C 1
ATOM 4294 O O . SER B 1 271 ? 60.819 16.976 8.617 1.00 29.59 271 SER B O 1
ATOM 4297 N N . ILE B 1 272 ? 58.818 16.833 9.636 1.00 30.78 272 ILE B N 1
ATOM 4298 C CA . ILE B 1 272 ? 59.154 15.598 10.336 1.00 29.71 272 ILE B CA 1
ATOM 4299 C C . ILE B 1 272 ? 57.999 14.602 10.383 1.00 29.70 272 ILE B C 1
ATOM 4300 O O . ILE B 1 272 ? 56.914 14.922 10.869 1.00 31.92 272 ILE B O 1
ATOM 4305 N N . VAL B 1 273 ? 58.236 13.401 9.861 1.00 28.34 273 VAL B N 1
ATOM 4306 C CA . VAL B 1 273 ? 57.238 12.337 9.885 1.00 25.85 273 VAL B CA 1
ATOM 4307 C C . VAL B 1 273 ? 57.708 11.348 10.946 1.00 23.85 273 VAL B C 1
ATOM 4308 O O . VAL B 1 273 ? 58.815 10.820 10.865 1.00 22.96 273 VAL B O 1
ATOM 4312 N N . PHE B 1 274 ? 56.860 11.103 11.938 1.00 18.85 274 PHE B N 1
ATOM 4313 C CA . PHE B 1 274 ? 57.193 10.207 13.041 1.00 15.67 274 PHE B CA 1
ATOM 4314 C C . PHE B 1 274 ? 56.084 9.166 13.168 1.00 15.47 274 PHE B C 1
ATOM 4315 O O . PHE B 1 274 ? 54.929 9.525 13.385 1.00 17.29 274 PHE B O 1
ATOM 4323 N N . ASN B 1 275 ? 56.419 7.885 13.028 1.00 14.11 275 ASN B N 1
ATOM 4324 C CA . ASN B 1 275 ? 55.398 6.843 13.148 1.00 13.30 275 ASN B CA 1
ATOM 4325 C C . ASN B 1 275 ? 55.683 5.837 14.251 1.00 13.05 275 ASN B C 1
ATOM 4326 O O . ASN B 1 275 ? 56.808 5.368 14.408 1.00 11.07 275 ASN B O 1
ATOM 4331 N N . ILE B 1 276 ? 54.646 5.502 15.005 1.00 13.13 276 ILE B N 1
ATOM 4332 C CA . ILE B 1 276 ? 54.766 4.519 16.070 1.00 13.39 276 ILE B CA 1
ATOM 4333 C C . ILE B 1 276 ? 53.953 3.298 15.671 1.00 15.12 276 ILE B C 1
ATOM 4334 O O . ILE B 1 276 ? 52.800 3.423 15.260 1.00 14.79 276 ILE B O 1
ATOM 4339 N N . THR B 1 277 ? 54.570 2.128 15.771 1.00 13.71 277 THR B N 1
ATOM 4340 C CA . THR B 1 277 ? 53.886 0.878 15.481 1.00 14.56 277 THR B CA 1
ATOM 4341 C C . THR B 1 277 ? 53.957 0.149 16.815 1.00 13.23 277 THR B C 1
ATOM 4342 O O . THR B 1 277 ? 55.045 -0.084 17.342 1.00 12.80 277 THR B O 1
ATOM 4346 N N . ALA B 1 278 ? 52.806 -0.204 17.367 1.00 12.61 278 ALA B N 1
ATOM 4347 C CA . ALA B 1 278 ? 52.796 -0.861 18.667 1.00 15.99 278 ALA B CA 1
ATOM 4348 C C . ALA B 1 278 ? 51.565 -1.724 18.903 1.00 15.03 278 ALA B C 1
ATOM 4349 O O . ALA B 1 278 ? 50.569 -1.623 18.181 1.00 12.85 278 ALA B O 1
ATOM 4351 N N . PRO B 1 279 ? 51.623 -2.592 19.924 1.00 15.61 279 PRO B N 1
ATOM 4352 C CA . PRO B 1 279 ? 50.481 -3.453 20.230 1.00 16.36 279 PRO B CA 1
ATOM 4353 C C . PRO B 1 279 ? 49.318 -2.597 20.717 1.00 16.99 279 PRO B C 1
ATOM 4354 O O . PRO B 1 279 ? 49.507 -1.449 21.125 1.00 14.72 279 PRO B O 1
ATOM 4358 N N . SER B 1 280 ? 48.120 -3.164 20.675 1.00 16.21 280 SER B N 1
ATOM 4359 C CA . SER B 1 280 ? 46.913 -2.455 21.077 1.00 18.88 280 SER B CA 1
ATOM 4360 C C . SER B 1 280 ? 46.908 -1.960 22.517 1.00 20.60 280 SER B C 1
ATOM 4361 O O . SER B 1 280 ? 46.109 -1.091 22.866 1.00 21.55 280 SER B O 1
ATOM 4364 N N . ASN B 1 281 ? 47.793 -2.497 23.351 1.00 17.19 281 ASN B N 1
ATOM 4365 C CA . ASN B 1 281 ? 47.833 -2.080 24.749 1.00 20.23 281 ASN B CA 1
ATOM 4366 C C . ASN B 1 281 ? 48.559 -0.751 24.997 1.00 19.21 281 ASN B C 1
ATOM 4367 O O . ASN B 1 281 ? 48.669 -0.308 26.140 1.00 18.22 281 ASN B O 1
ATOM 4372 N N . ILE B 1 282 ? 49.036 -0.103 23.937 1.00 16.26 282 ILE B N 1
ATOM 4373 C CA . ILE B 1 282 ? 49.745 1.164 24.114 1.00 16.33 282 ILE B CA 1
ATOM 4374 C C . ILE B 1 282 ? 48.838 2.241 24.710 1.00 17.25 282 ILE B C 1
ATOM 4375 O O . ILE B 1 282 ? 47.680 2.397 24.309 1.00 14.45 282 ILE B O 1
ATOM 4380 N N . ARG B 1 283 ? 49.371 2.976 25.681 1.00 16.38 283 ARG B N 1
ATOM 4381 C CA . ARG B 1 283 ? 48.618 4.034 26.351 1.00 19.30 283 ARG B CA 1
ATOM 4382 C C . ARG B 1 283 ? 48.922 5.414 25.783 1.00 20.25 283 ARG B C 1
ATOM 4383 O O . ARG B 1 283 ? 50.029 5.667 25.300 1.00 16.94 283 ARG B O 1
ATOM 4391 N N . MET B 1 284 ? 47.934 6.305 25.842 1.00 17.71 284 MET B N 1
ATOM 4392 C CA . MET B 1 284 ? 48.106 7.659 25.332 1.00 20.47 284 MET B CA 1
ATOM 4393 C C . MET B 1 284 ? 49.294 8.337 26.009 1.00 20.68 284 MET B C 1
ATOM 4394 O O . MET B 1 284 ? 49.949 9.184 25.405 1.00 21.39 284 MET B O 1
ATOM 4399 N N . GLU B 1 285 ? 49.564 7.970 27.263 1.00 20.53 285 GLU B N 1
ATOM 4400 C CA . GLU B 1 285 ? 50.689 8.543 28.005 1.00 23.07 285 GLU B CA 1
ATOM 4401 C C . GLU B 1 285 ? 52.003 8.253 27.289 1.00 21.69 285 GLU B C 1
ATOM 4402 O O . GLU B 1 285 ? 52.904 9.095 27.250 1.00 21.08 285 GLU B O 1
ATOM 4408 N N . GLU B 1 286 ? 52.112 7.046 26.744 1.00 16.76 286 GLU B N 1
ATOM 4409 C CA . GLU B 1 286 ? 53.315 6.634 26.036 1.00 16.76 286 GLU B CA 1
ATOM 4410 C C . GLU B 1 286 ? 53.512 7.472 24.783 1.00 19.12 286 GLU B C 1
ATOM 4411 O O . GLU B 1 286 ? 54.640 7.834 24.441 1.00 18.94 286 GLU B O 1
ATOM 4417 N N . VAL B 1 287 ? 52.414 7.767 24.091 1.00 18.82 287 VAL B N 1
ATOM 4418 C CA . VAL B 1 287 ? 52.479 8.582 22.884 1.00 19.20 287 VAL B CA 1
ATOM 4419 C C . VAL B 1 287 ? 52.993 9.956 23.284 1.00 20.69 287 VAL B C 1
ATOM 4420 O O . VAL B 1 287 ? 53.814 10.552 22.587 1.00 16.72 287 VAL B O 1
ATOM 4424 N N . HIS B 1 288 ? 52.510 10.446 24.421 1.00 19.66 288 HIS B N 1
ATOM 4425 C CA . HIS B 1 288 ? 52.934 11.745 24.921 1.00 21.07 288 HIS B CA 1
ATOM 4426 C C . HIS B 1 288 ? 54.432 11.744 25.217 1.00 20.03 288 HIS B C 1
ATOM 4427 O O . HIS B 1 288 ? 55.137 12.701 24.896 1.00 19.68 288 HIS B O 1
ATOM 4434 N N . GLU B 1 289 ? 54.924 10.669 25.825 1.00 18.16 289 GLU B N 1
ATOM 4435 C CA . GLU B 1 289 ? 56.345 10.603 26.144 1.00 20.69 289 GLU B CA 1
ATOM 4436 C C . GLU B 1 289 ? 57.192 10.645 24.878 1.00 19.84 289 GLU B C 1
ATOM 4437 O O . GLU B 1 289 ? 58.234 11.298 24.844 1.00 18.75 289 GLU B O 1
ATOM 4443 N N . ALA B 1 290 ? 56.743 9.959 23.832 1.00 15.02 290 ALA B N 1
ATOM 4444 C CA . ALA B 1 290 ? 57.473 9.972 22.575 1.00 17.20 290 ALA B CA 1
ATOM 4445 C C . ALA B 1 290 ? 57.456 11.392 22.001 1.00 17.57 290 ALA B C 1
ATOM 4446 O O . ALA B 1 290 ? 58.436 11.841 21.414 1.00 18.27 290 ALA B O 1
ATOM 4448 N N . ALA B 1 291 ? 56.342 12.095 22.183 1.00 17.02 291 ALA B N 1
ATOM 4449 C CA . ALA B 1 291 ? 56.204 13.461 21.677 1.00 18.79 291 ALA B CA 1
ATOM 4450 C C . ALA B 1 291 ? 57.167 14.433 22.352 1.00 20.80 291 ALA B C 1
ATOM 4451 O O . ALA B 1 291 ? 57.637 15.384 21.728 1.00 18.71 291 ALA B O 1
ATOM 4453 N N . MET B 1 292 ? 57.453 14.201 23.630 1.00 18.97 292 MET B N 1
ATOM 4454 C CA . MET B 1 292 ? 58.364 15.072 24.357 1.00 20.90 292 MET B CA 1
ATOM 4455 C C . MET B 1 292 ? 59.781 14.917 23.812 1.00 20.30 292 MET B C 1
ATOM 4456 O O . MET B 1 292 ? 60.577 15.854 23.849 1.00 17.71 292 MET B O 1
ATOM 4461 N N . ILE B 1 293 ? 60.093 13.731 23.301 1.00 15.96 293 ILE B N 1
ATOM 4462 C CA . ILE B 1 293 ? 61.414 13.497 22.731 1.00 17.67 293 ILE B CA 1
ATOM 4463 C C . ILE B 1 293 ? 61.496 14.212 21.390 1.00 18.16 293 ILE B C 1
ATOM 4464 O O . ILE B 1 293 ? 62.497 14.859 21.079 1.00 17.65 293 ILE B O 1
ATOM 4469 N N . ILE B 1 294 ? 60.435 14.100 20.601 1.00 17.55 294 ILE B N 1
ATOM 4470 C CA . ILE B 1 294 ? 60.394 14.759 19.303 1.00 18.71 294 ILE B CA 1
ATOM 4471 C C . ILE B 1 294 ? 60.659 16.251 19.493 1.00 21.50 294 ILE B C 1
ATOM 4472 O O . ILE B 1 294 ? 61.501 16.830 18.807 1.00 19.33 294 ILE B O 1
ATOM 4477 N N . ARG B 1 295 ? 59.953 16.864 20.439 1.00 19.80 295 ARG B N 1
ATOM 4478 C CA . ARG B 1 295 ? 60.118 18.290 20.703 1.00 23.83 295 ARG B CA 1
ATOM 4479 C C . ARG B 1 295 ? 61.536 18.679 21.114 1.00 22.93 295 ARG B C 1
ATOM 4480 O O . ARG B 1 295 ? 62.009 19.756 20.759 1.00 25.78 295 ARG B O 1
ATOM 4488 N N . GLN B 1 296 ? 62.218 17.811 21.854 1.00 20.26 296 GLN B N 1
ATOM 4489 C CA . GLN B 1 296 ? 63.578 18.110 22.289 1.00 19.65 296 GLN B CA 1
ATOM 4490 C C . GLN B 1 296 ? 64.622 17.857 21.201 1.00 21.53 296 GLN B C 1
ATOM 4491 O O . GLN B 1 296 ? 65.807 18.129 21.397 1.00 17.56 296 GLN B O 1
ATOM 4497 N N . ASN B 1 297 ? 64.179 17.339 20.059 1.00 21.07 297 ASN B N 1
ATOM 4498 C CA . ASN B 1 297 ? 65.087 17.047 18.953 1.00 23.47 297 ASN B CA 1
ATOM 4499 C C . ASN B 1 297 ? 64.596 17.575 17.615 1.00 24.28 297 ASN B C 1
ATOM 4500 O O . ASN B 1 297 ? 64.875 16.984 16.571 1.00 30.31 297 ASN B O 1
ATOM 4505 N N . SER B 1 298 ? 63.863 18.679 17.640 1.00 23.23 298 SER B N 1
ATOM 4506 C CA . SER B 1 298 ? 63.362 19.270 16.409 1.00 26.77 298 SER B CA 1
ATOM 4507 C C . SER B 1 298 ? 63.048 20.739 16.633 1.00 29.46 298 SER B C 1
ATOM 4508 O O . SER B 1 298 ? 62.926 21.188 17.772 1.00 27.19 298 SER B O 1
ATOM 4511 N N . SER B 1 299 ? 62.919 21.483 15.541 1.00 31.43 299 SER B N 1
ATOM 4512 C CA . SER B 1 299 ? 62.618 22.906 15.617 1.00 34.21 299 SER B CA 1
ATOM 4513 C C . SER B 1 299 ? 61.166 23.133 16.002 1.00 33.61 299 SER B C 1
ATOM 4514 O O . SER B 1 299 ? 60.280 22.414 15.555 1.00 33.92 299 SER B O 1
ATOM 4517 N N . GLU B 1 300 ? 60.928 24.141 16.831 1.00 38.05 300 GLU B N 1
ATOM 4518 C CA . GLU B 1 300 ? 59.576 24.464 17.265 1.00 41.43 300 GLU B CA 1
ATOM 4519 C C . GLU B 1 300 ? 58.713 24.901 16.084 1.00 41.10 300 GLU B C 1
ATOM 4520 O O . GLU B 1 300 ? 57.486 24.890 16.165 1.00 40.65 300 GLU B O 1
ATOM 4526 N N . ASP B 1 301 ? 59.358 25.271 14.982 1.00 39.96 301 ASP B N 1
ATOM 4527 C CA . ASP B 1 301 ? 58.640 25.706 13.789 1.00 40.59 301 ASP B CA 1
ATOM 4528 C C . ASP B 1 301 ? 58.432 24.571 12.791 1.00 37.89 301 ASP B C 1
ATOM 4529 O O . ASP B 1 301 ? 57.788 24.754 11.757 1.00 37.25 301 ASP B O 1
ATOM 4534 N N . ALA B 1 302 ? 58.971 23.399 13.108 1.00 34.84 302 ALA B N 1
ATOM 4535 C CA . ALA B 1 302 ? 58.857 22.240 12.228 1.00 33.65 302 ALA B CA 1
ATOM 4536 C C . ALA B 1 302 ? 57.437 21.689 12.139 1.00 31.28 302 ALA B C 1
ATOM 4537 O O . ALA B 1 302 ? 56.699 21.691 13.119 1.00 33.70 302 ALA B O 1
ATOM 4539 N N . ASP B 1 303 ? 57.059 21.225 10.952 1.00 31.94 303 ASP B N 1
ATOM 4540 C CA . ASP B 1 303 ? 55.739 20.644 10.743 1.00 29.71 303 ASP B CA 1
ATOM 4541 C C . ASP B 1 303 ? 55.859 19.158 11.067 1.00 29.02 303 ASP B C 1
ATOM 4542 O O . ASP B 1 303 ? 56.451 18.402 10.302 1.00 27.39 303 ASP B O 1
ATOM 4547 N N . VAL B 1 304 ? 55.297 18.745 12.198 1.00 28.33 304 VAL B N 1
ATOM 4548 C CA . VAL B 1 304 ? 55.374 17.351 12.626 1.00 27.34 304 VAL B CA 1
ATOM 4549 C C . VAL B 1 304 ? 54.116 16.537 12.345 1.00 28.42 304 VAL B C 1
ATOM 4550 O O . VAL B 1 304 ? 53.027 16.878 12.806 1.00 30.29 304 VAL B O 1
ATOM 4554 N N . LYS B 1 305 ? 54.274 15.458 11.584 1.00 26.98 305 LYS B N 1
ATOM 4555 C CA . LYS B 1 305 ? 53.156 14.579 11.268 1.00 28.22 305 LYS B CA 1
ATOM 4556 C C . LYS B 1 305 ? 53.364 13.259 12.010 1.00 29.00 305 LYS B C 1
ATOM 4557 O O . LYS B 1 305 ? 54.324 12.532 11.764 1.00 29.17 305 LYS B O 1
ATOM 4563 N N . PHE B 1 306 ? 52.449 12.969 12.928 1.00 26.56 306 PHE B N 1
ATOM 4564 C CA . PHE B 1 306 ? 52.519 11.776 13.765 1.00 26.84 306 PHE B CA 1
ATOM 4565 C C . PHE B 1 306 ? 51.697 10.624 13.199 1.00 25.35 306 PHE B C 1
ATOM 4566 O O . PHE B 1 306 ? 50.519 10.786 12.891 1.00 32.33 306 PHE B O 1
ATOM 4574 N N . GLY B 1 307 ? 52.322 9.460 13.062 1.00 22.31 307 GLY B N 1
ATOM 4575 C CA . GLY B 1 307 ? 51.621 8.301 12.544 1.00 20.46 307 GLY B CA 1
ATOM 4576 C C . GLY B 1 307 ? 51.472 7.244 13.621 1.00 22.73 307 GLY B C 1
ATOM 4577 O O . GLY B 1 307 ? 52.361 7.078 14.460 1.00 20.44 307 GLY B O 1
ATOM 4578 N N . LEU B 1 308 ? 50.350 6.532 13.612 1.00 19.91 308 LEU B N 1
ATOM 4579 C CA . LEU B 1 308 ? 50.118 5.494 14.606 1.00 17.87 308 LEU B CA 1
ATOM 4580 C C . LEU B 1 308 ? 49.534 4.249 13.945 1.00 16.85 308 LEU B C 1
ATOM 4581 O O . LEU B 1 308 ? 48.546 4.328 13.209 1.00 16.21 308 LEU B O 1
ATOM 4586 N N . ILE B 1 309 ? 50.157 3.105 14.215 1.00 13.15 309 ILE B N 1
ATOM 4587 C CA . ILE B 1 309 ? 49.719 1.827 13.668 1.00 11.20 309 ILE B CA 1
ATOM 4588 C C . ILE B 1 309 ? 49.660 0.802 14.795 1.00 14.22 309 ILE B C 1
ATOM 4589 O O . ILE B 1 309 ? 50.646 0.594 15.506 1.00 13.86 309 ILE B O 1
ATOM 4594 N N . PHE B 1 310 ? 48.500 0.175 14.970 1.00 13.37 310 PHE B N 1
ATOM 4595 C CA . PHE B 1 310 ? 48.356 -0.840 16.003 1.00 13.80 310 PHE B CA 1
ATOM 4596 C C . PHE B 1 310 ? 48.622 -2.190 15.360 1.00 13.55 310 PHE B C 1
ATOM 4597 O O . PHE B 1 310 ? 47.952 -2.575 14.400 1.00 16.09 310 PHE B O 1
ATOM 4605 N N . ASP B 1 311 ? 49.615 -2.897 15.884 1.00 14.97 311 ASP B N 1
ATOM 4606 C CA . ASP B 1 311 ? 49.993 -4.196 15.352 1.00 15.28 311 ASP B CA 1
ATOM 4607 C C . ASP B 1 311 ? 50.322 -5.135 16.498 1.00 16.72 311 ASP B C 1
ATOM 4608 O O . ASP B 1 311 ? 51.410 -5.072 17.068 1.00 14.32 311 ASP B O 1
ATOM 4613 N N . ASP B 1 312 ? 49.387 -6.014 16.835 1.00 14.47 312 ASP B N 1
ATOM 4614 C CA . ASP B 1 312 ? 49.625 -6.935 17.931 1.00 17.53 312 ASP B CA 1
ATOM 4615 C C . ASP B 1 312 ? 50.610 -8.043 17.603 1.00 19.38 312 ASP B C 1
ATOM 4616 O O . ASP B 1 312 ? 50.791 -8.976 18.382 1.00 19.91 312 ASP B O 1
ATOM 4621 N N . GLU B 1 313 ? 51.247 -7.935 16.441 1.00 19.97 313 GLU B N 1
ATOM 4622 C CA . GLU B 1 313 ? 52.264 -8.901 16.058 1.00 22.97 313 GLU B CA 1
ATOM 4623 C C . GLU B 1 313 ? 53.541 -8.409 16.732 1.00 23.35 313 GLU B C 1
ATOM 4624 O O . GLU B 1 313 ? 54.511 -9.146 16.868 1.00 21.96 313 GLU B O 1
ATOM 4630 N N . VAL B 1 314 ? 53.530 -7.143 17.147 1.00 19.91 314 VAL B N 1
ATOM 4631 C CA . VAL B 1 314 ? 54.673 -6.570 17.847 1.00 20.23 314 VAL B CA 1
ATOM 4632 C C . VAL B 1 314 ? 54.579 -7.112 19.267 1.00 20.63 314 VAL B C 1
ATOM 4633 O O . VAL B 1 314 ? 53.501 -7.129 19.850 1.00 20.68 314 VAL B O 1
ATOM 4637 N N . PRO B 1 315 ? 55.699 -7.583 19.835 1.00 24.78 315 PRO B N 1
ATOM 4638 C CA . PRO B 1 315 ? 55.679 -8.120 21.200 1.00 24.15 315 PRO B CA 1
ATOM 4639 C C . PRO B 1 315 ? 54.986 -7.189 22.201 1.00 26.92 315 PRO B C 1
ATOM 4640 O O . PRO B 1 315 ? 55.182 -5.970 22.173 1.00 22.50 315 PRO B O 1
ATOM 4644 N N . ASP B 1 316 ? 54.184 -7.790 23.079 1.00 26.25 316 ASP B N 1
ATOM 4645 C CA . ASP B 1 316 ? 53.411 -7.089 24.109 1.00 28.99 316 ASP B CA 1
ATOM 4646 C C . ASP B 1 316 ? 54.063 -5.908 24.825 1.00 25.50 316 ASP B C 1
ATOM 4647 O O . ASP B 1 316 ? 53.388 -4.925 25.140 1.00 23.82 316 ASP B O 1
ATOM 4652 N N . ASP B 1 317 ? 55.355 -6.004 25.109 1.00 23.22 317 ASP B N 1
ATOM 4653 C CA . ASP B 1 317 ? 56.035 -4.920 25.810 1.00 24.93 317 ASP B CA 1
ATOM 4654 C C . ASP B 1 317 ? 57.004 -4.154 24.922 1.00 22.97 317 ASP B C 1
ATOM 4655 O O . ASP B 1 317 ? 57.893 -3.467 25.420 1.00 23.51 317 ASP B O 1
ATOM 4660 N N . GLU B 1 318 ? 56.835 -4.265 23.609 1.00 23.15 318 GLU B N 1
ATOM 4661 C CA . GLU B 1 318 ? 57.731 -3.573 22.697 1.00 20.09 318 GLU B CA 1
ATOM 4662 C C . GLU B 1 318 ? 57.039 -2.514 21.855 1.00 22.30 318 GLU B C 1
ATOM 4663 O O . GLU B 1 318 ? 55.808 -2.386 21.863 1.00 14.55 318 GLU B O 1
ATOM 4669 N N . ILE B 1 319 ? 57.849 -1.754 21.128 1.00 19.35 319 ILE B N 1
ATOM 4670 C CA . ILE B 1 319 ? 57.345 -0.682 20.297 1.00 20.20 319 ILE B CA 1
ATOM 4671 C C . ILE B 1 319 ? 58.381 -0.384 19.218 1.00 19.80 319 ILE B C 1
ATOM 4672 O O . ILE B 1 319 ? 59.580 -0.603 19.416 1.00 19.80 319 ILE B O 1
ATOM 4677 N N . ARG B 1 320 ? 57.918 0.103 18.074 1.00 19.39 320 ARG B N 1
ATOM 4678 C CA . ARG B 1 320 ? 58.814 0.426 16.974 1.00 20.05 320 ARG B CA 1
ATOM 4679 C C . ARG B 1 320 ? 58.555 1.834 16.474 1.00 20.17 320 ARG B C 1
ATOM 4680 O O . ARG B 1 320 ? 57.411 2.222 16.233 1.00 19.33 320 ARG B O 1
ATOM 4688 N N . VAL B 1 321 ? 59.631 2.593 16.314 1.00 17.09 321 VAL B N 1
ATOM 4689 C CA . VAL B 1 321 ? 59.531 3.961 15.844 1.00 16.35 321 VAL B CA 1
ATOM 4690 C C . VAL B 1 321 ? 60.377 4.192 14.601 1.00 15.47 321 VAL B C 1
ATOM 4691 O O . VAL B 1 321 ? 61.496 3.694 14.493 1.00 16.17 321 VAL B O 1
ATOM 4695 N N . ILE B 1 322 ? 59.827 4.939 13.656 1.00 15.00 322 ILE B N 1
ATOM 4696 C CA . ILE B 1 322 ? 60.578 5.301 12.465 1.00 16.32 322 ILE B CA 1
ATOM 4697 C C . ILE B 1 322 ? 60.242 6.749 12.162 1.00 14.34 322 ILE B C 1
ATOM 4698 O O . ILE B 1 322 ? 59.084 7.151 12.228 1.00 14.41 322 ILE B O 1
ATOM 4703 N N . PHE B 1 323 ? 61.252 7.552 11.866 1.00 15.64 323 PHE B N 1
ATOM 4704 C CA . PHE B 1 323 ? 60.973 8.936 11.550 1.00 17.16 323 PHE B CA 1
ATOM 4705 C C . PHE B 1 323 ? 61.808 9.399 10.372 1.00 16.74 323 PHE B C 1
ATOM 4706 O O . PHE B 1 323 ? 62.891 8.876 10.101 1.00 16.19 323 PHE B O 1
ATOM 4714 N N . ILE B 1 324 ? 61.275 10.382 9.666 1.00 15.13 324 ILE B N 1
ATOM 4715 C CA . ILE B 1 324 ? 61.942 10.951 8.515 1.00 19.48 324 ILE B CA 1
ATOM 4716 C C . ILE B 1 324 ? 61.915 12.459 8.683 1.00 19.19 324 ILE B C 1
ATOM 4717 O O . ILE B 1 324 ? 60.859 13.042 8.912 1.00 21.77 324 ILE B O 1
ATOM 4722 N N . ALA B 1 325 ? 63.081 13.084 8.592 1.00 20.42 325 ALA B N 1
ATOM 4723 C CA . ALA B 1 325 ? 63.182 14.531 8.718 1.00 18.34 325 ALA B CA 1
ATOM 4724 C C . ALA B 1 325 ? 63.662 15.070 7.372 1.00 20.60 325 ALA B C 1
ATOM 4725 O O . ALA B 1 325 ? 64.732 14.690 6.895 1.00 19.87 325 ALA B O 1
ATOM 4727 N N . THR B 1 326 ? 62.871 15.947 6.761 1.00 19.94 326 THR B N 1
ATOM 4728 C CA . THR B 1 326 ? 63.232 16.500 5.460 1.00 24.96 326 THR B CA 1
ATOM 4729 C C . THR B 1 326 ? 63.043 18.008 5.364 1.00 23.25 326 THR B C 1
ATOM 4730 O O . THR B 1 326 ? 62.670 18.676 6.335 1.00 18.18 326 THR B O 1
ATOM 4734 N N . ARG B 1 327 ? 63.304 18.530 4.171 1.00 25.03 327 ARG B N 1
ATOM 4735 C CA . ARG B 1 327 ? 63.171 19.951 3.885 1.00 29.11 327 ARG B CA 1
ATOM 4736 C C . ARG B 1 327 ? 64.000 20.837 4.800 1.00 29.58 327 ARG B C 1
ATOM 4737 O O . ARG B 1 327 ? 63.469 21.555 5.645 1.00 31.98 327 ARG B O 1
ATOM 4745 N N . PHE B 1 328 ? 65.314 20.776 4.617 1.00 32.27 328 PHE B N 1
ATOM 4746 C CA . PHE B 1 328 ? 66.245 21.572 5.404 1.00 34.13 328 PHE B CA 1
ATOM 4747 C C . PHE B 1 328 ? 66.612 22.835 4.639 1.00 38.42 328 PHE B C 1
ATOM 4748 O O . PHE B 1 328 ? 66.523 22.871 3.413 1.00 40.26 328 PHE B O 1
ATOM 4756 N N . PRO B 1 329 ? 67.024 23.892 5.358 1.00 40.72 329 PRO B N 1
ATOM 4757 C CA . PRO B 1 329 ? 67.410 25.153 4.719 1.00 42.05 329 PRO B CA 1
ATOM 4758 C C . PRO B 1 329 ? 68.668 24.948 3.878 1.00 42.07 329 PRO B C 1
ATOM 4759 O O . PRO B 1 329 ? 68.707 25.309 2.704 1.00 43.17 329 PRO B O 1
ATOM 4763 N N . ASP B 1 330 ? 69.695 24.366 4.491 1.00 41.89 330 ASP B N 1
ATOM 4764 C CA . ASP B 1 330 ? 70.950 24.100 3.799 1.00 41.34 330 ASP B CA 1
ATOM 4765 C C . ASP B 1 330 ? 71.111 22.595 3.605 1.00 41.51 330 ASP B C 1
ATOM 4766 O O . ASP B 1 330 ? 71.684 21.900 4.445 1.00 39.55 330 ASP B O 1
ATOM 4771 N N . GLU B 1 331 ? 70.605 22.104 2.482 1.00 40.31 331 GLU B N 1
ATOM 4772 C CA . GLU B 1 331 ? 70.660 20.686 2.160 1.00 42.75 331 GLU B CA 1
ATOM 4773 C C . GLU B 1 331 ? 72.085 20.148 2.003 1.00 43.22 331 GLU B C 1
ATOM 4774 O O . GLU B 1 331 ? 72.341 18.964 2.242 1.00 41.78 331 GLU B O 1
ATOM 4780 N N . ASP B 1 332 ? 73.018 21.017 1.626 1.00 43.35 332 ASP B N 1
ATOM 4781 C CA . ASP B 1 332 ? 74.403 20.598 1.440 1.00 44.38 332 ASP B CA 1
ATOM 4782 C C . ASP B 1 332 ? 75.076 20.146 2.733 1.00 42.96 332 ASP B C 1
ATOM 4783 O O . ASP B 1 332 ? 76.073 19.426 2.699 1.00 41.18 332 ASP B O 1
ATOM 4788 N N . LYS B 1 333 ? 74.524 20.559 3.870 1.00 43.07 333 LYS B N 1
ATOM 4789 C CA . LYS B 1 333 ? 75.076 20.194 5.171 1.00 42.24 333 LYS B CA 1
ATOM 4790 C C . LYS B 1 333 ? 74.813 18.725 5.500 1.00 41.98 333 LYS B C 1
ATOM 4791 O O . LYS B 1 333 ? 75.512 18.125 6.319 1.00 39.49 333 LYS B O 1
ATOM 4797 N N . ILE B 1 334 ? 73.800 18.152 4.858 1.00 40.25 334 ILE B N 1
ATOM 4798 C CA . ILE B 1 334 ? 73.437 16.758 5.085 1.00 37.75 334 ILE B CA 1
ATOM 4799 C C . ILE B 1 334 ? 74.116 15.816 4.101 1.00 37.55 334 ILE B C 1
ATOM 4800 O O . ILE B 1 334 ? 74.684 14.795 4.492 1.00 36.08 334 ILE B O 1
ATOM 4805 N N . LEU B 1 335 ? 74.049 16.162 2.821 1.00 37.07 335 LEU B N 1
ATOM 4806 C CA . LEU B 1 335 ? 74.644 15.341 1.778 1.00 37.21 335 LEU B CA 1
ATOM 4807 C C . LEU B 1 335 ? 76.165 15.351 1.804 1.00 38.40 335 LEU B C 1
ATOM 4808 O O . LEU B 1 335 ? 76.803 14.335 1.526 1.00 36.84 335 LEU B O 1
ATOM 4813 N N . PHE B 1 336 ? 76.748 16.495 2.144 1.00 40.06 336 PHE B N 1
ATOM 4814 C CA . PHE B 1 336 ? 78.200 16.601 2.182 1.00 39.99 336 PHE B CA 1
ATOM 4815 C C . PHE B 1 336 ? 78.677 17.292 3.454 1.00 41.81 336 PHE B C 1
ATOM 4816 O O . PHE B 1 336 ? 79.086 16.578 4.394 1.00 44.69 336 PHE B O 1
ATOM 4824 N N . PRO B 1 337 ? 78.622 18.538 3.499 1.00 41.10 337 PRO B N 1
#

InterPro domains:
  IPR000158 Cell division protein FtsZ [MF_00909] (19-346)
  IPR000158 Cell division protein FtsZ [TIGR00065] (8-330)
  IPR000158 Cell division protein FtsZ [cd02201] (22-324)
  IPR003008 T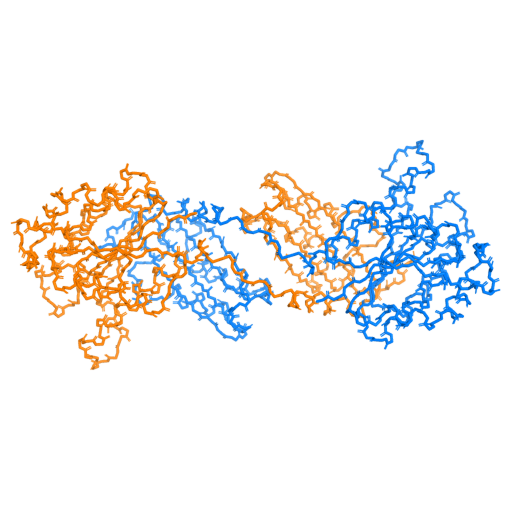ubulin/FtsZ, GTPase domain [PF00091] (23-181)
  IPR003008 Tubulin/FtsZ, GTPase domain [PR00423] (108-128)
  IPR003008 Tubulin/FtsZ, GTPase domain [PR00423] (136-157)
  IPR003008 Tubulin/FtsZ, GTPase domain [PR00423] (199-221)
  IPR003008 Tubulin/FtsZ, GTPase domain [PR00423] (222-243)
  IPR003008 Tubulin/FtsZ, GTPase domain [SM00864] (23-215)
  IPR008280 Tubulin/FtsZ, C-terminal [SSF55307] (215-329)
  IPR018316 Tubulin/FtsZ, 2-layer sandwich domain [SM00865] (217-335)
  IPR020805 Cell division protein FtsZ, conserved site [PS01134] (54-88)
  IPR020805 Cell division protein FtsZ, conserved site [PS01135] (107-128)
  IPR024757 Cell division protein FtsZ, C-terminal [PF12327] (232-325)
  IPR036525 Tubulin/FtsZ, GTPase domain superfamily [G3DSA:3.40.50.1440] (22-216)
  IPR036525 Tubulin/FtsZ, GTPase domain superfamily [SSF52490] (23-215)
  IPR037103 Tubulin/FtsZ-like, C-terminal domain [G3DSA:3.30.1330.20] (217-335)
  IPR045061 Tubulin-like protein FtsZ/CetZ [PTHR30314] (12-328)

B-factor: mean 24.92, std 12.75, range [4.34, 81.87]

GO terms:
  GO:0005515 protein binding (F, IPI)

Radius of gyration: 31.39 Å; Cα contacts (8 Å, |Δi|>4): 1442; chains: 2; bounding box: 90×49×71 Å

Solvent-accessible surface area: 27178 Å² total

Foldseek 3Di:
DAEEEEQKEQLRQVLVQVLVVVDFPDYFYEYEFCAQVSQVVHPGPYYHHFQCPPSVNHHPAQAQCSLQVRLVRCVVVLLVVLPPHAEYEYEYEAQGHNSLNNSLVSLQSNVVVVHQFEYEYEADAVVVDDNSNVSRVVSVVSNVVGHNYYHYDYLNVVCVVDDPPDDPVVSSVSVSVVSSCVCSVVRCVPRPPDDDDVVVVVVVVCVCPPVFPDKDKFKFKAFADLRLLRRLCRRLPPPLDQDQLAQFQEKEKEKEEAPVDDVVSVVSSVVSDPVRYHPNHDYHYHYHHDNVADNGMMMMMMMGTDGPCCVSVVD/DAEEEEQKEQLRQVLVQVLVVVDFFRYFYEYEFCAPVSQVVGPGPYYYHWLCVPCVNHGQAQAQVSLQVRLVVCVVVLLVVLPPHAEYEYEYEAQGHNSLNNQLVSLQSQVVVVHQFEYEYEQDAPVVDDNSNVSNVVSCVSNVVRHNYYHYHYLNVLVVVDDPDDDPVVSSVVVSVVVSCVVSVVVCVPRPPDDDDVVVVVVVVCVCPPVFADKDKFKAKAFDPQRLLRRLCRGQVPPVQQDQLQQFQEKEKEKEEAPPDDPVNVVSSVVSVVVRYHPNHDYHYHYHHDNVADHGMMMMMMMGTDGPDSVSRVD

CATH classification: 3.40.50.1440 (+1 more: 3.30.1330.20)

Organism: Thermotoga maritima (strain ATCC 43589 / DSM 3109 / JCM 10099 / NBRC 100826 / MSB8) (NCBI:txid243274)

Sequence (630 aa):
LKIKVIGVGGAGNNAINRMIEIGIHGVEFVAVNTDLQVLEASNADVKIQIGENITRGLGAGGRPEIGEQAALESEEKIREVLQDTHMVFITAGFGGGTGTGASPVIAKIAKEMGILTVAIVTTPFYFEGPERLKKAIEGLKKLRKHVDTLIKISNNKLMEELPRDVKIKDAFLKADETLHQGVKGISELITKRGYIRLTSRFARIESVMKDAGAAILGIGVGKGEHRAREAAKKAMESKLIEHPVENASSIVFNITAPSNIRMEEVHEAAMIIRQNSSEDADVKFGLIFDDEVPDDEIRVIFIATRFPDEDKILFLKIKVIGVGGAGNNAINRMIEIGIHGVEFVAVNTDLQVLEASNADVKIQIGENITRGLGAGGRPEIGEQAALESEEKIREVLQDTHMVFITAGFGGGTGTGASPVIAKIAKEMGILTVAIVTTPFYFEGPERLKKAIEGLKKLRKHVDTLIKISNNKLMEELPRDVKIKDAFLKADETLHQGVKGISELITKRGYIRLTSRFARIESVMKDAGAAILGIGVGKGEHRAREAAKKAMESKLIEHPVENASSIVFNITAPSNIRMEEVHEAAMIIRQNSSEDADVKFGLIFDDEVPDDEIRVIFIATRFPDEDKILF

Secondary structure (P-SEA, 3-state):
cbbbbbbccaaaaaaaaaaaaacccbbbbbbbcccaaaaaaccccccccccccccccccccccaaaaaaaaaaaaaaaaaaaccccbbbbbbbccccccccaaaaaaaaaaaaccbbbbbbccccccccaaaaaaaaaaaaaaaacccbbbbbbaaaaaacccccccaaaaaaaaaaaaaaaaaaaaaaccccccccaaaaaaaaaaaccccccbbbbbbcccccaaaaaaaaaaacccccccccccccbbbbbbbbcccccaaaaaaaaaaaaaacccccbbbbbbbbbccccccbbbbbbbbccccccccccc/cbbbbbbccaaaaaaaaaaaaacccbbbbbbbcccaaaaaaccccbbbbccccccccccccccaaaaaaaaaaaaaaaaaaaccccbbbbbbbccccccccaaaaaaaaaaaaccbbbbbbccccccccaaaaaaaaaaaaaaaacccbbbbbcaaaaaaaccccccaaaaaaaaaaaaaaaaaaaaaaccccccccaaaaaaaaaaaacccccbbbbbbcccccaaaaaaaaaaaaccccccccccccbbbbbbbbcccccaaaaaaaaaaaaaccccccbbbbbbbbbccccccbbbbbbbbccccccccccc